Protein 5LPC (pdb70)

Secondary structure (DSSP, 8-state):
---HHHHHHHHHHHHHHHHHHS--------SHHHHSEEEETTEEEE--TTB--BTBPBPTTT-SBS-HHHHHHHHHHHHS--HHHHHHS--SSBPPPSSTTS----BS-SS-S--TTT--SHHHHHHTTTS-PEE-PPTTTTSTT---SSSS-TTSS--PPPP-TTSHHHHHHHHHHHHHHHTTT--GGGSS-GGGS-----SS----S--HHHHHHHHHH--BTTB-TTT--GGGS-HHHHHS------TTTTT---STTSSSS-SS-GGGT---PPSSS-SS-GGG-EE--TTS-EE-EEE-BPTT--B--SHHHHHHHHTTEE-TT---BPPPPTTSSTTTTTEEE--SHHHHHHHHHH--TTHHHHHHHHHHHHHTPPBPTTS---HHHHHHHHHHHHHHHHHHHHIIIIIII-BPPHHHHHHHHHHHHTT-SSTTTTGGGHHHHHHHHHTTHHHHHHHHHHHHTTSTTTTTSGGGSS---PPPBSSSS-S-SS-SSS-HHHHHHHHHHHHHHHHBTTT-EE---EETTEEEEEEEPGGGSSEEEEEESS-EEHHHHHHHHHHHHHHHHHHHTS--HHHHHHHHHHHHHHHHHHHHHHGGGSSS----EEE-TTS-EEE-

Radius of gyration: 24.67 Å; Cα contacts (8 Å, |Δi|>4): 1329; chains: 1; bounding box: 72×62×67 Å

Nearest PDB structures (foldseek):
  5lpc-assembly1_A  TM=1.002E+00  e=0.000E+00  Acaryochloris marina
  8q21-assembly1_A  TM=9.981E-01  e=6.180E-104  Acaryochloris marina
  8q20-assembly1_A  TM=9.985E-01  e=5.830E-104  Acaryochloris marina
  7qvw-assembly1_AAA  TM=8.906E-01  e=2.064E-56  Corallina pilulifera
  7qyy-assembly1_AAA-3  TM=8.905E-01  e=6.513E-56  Corallina pilulifera

Sequence (624 aa):
MNTRRQQAQNIRNNAAELAANRPHPQHINNKEEYEYRRPKKDGNEPSHIANFTKGLPHDEHTGLLLNSADYDQFVLGIQSGDTTDFARTPLGPAELPKVHGCLSKQKIDCDDDHRSGFWKSQIAQGAAGGDGAKLRAWESAGAGLVFDLEGPDAQAVTMPPAPRLESPELTSEIAEVYSQALLRDIHFSQLRDPGLGDQVNACDSCPTQLSIYEAIDILNTVQIEGQNWFSANCCDLTDDEQARQRPLVTRQNIFRGIAPGDDVGPYLSQFLLIGNNALGGGVFGQEAGHIGYGAIRIDQRVRKATPCKDFMTNFETWLDVQNGADLRGLETYVDADPGKCREFPAYRVITTPRDLATYVHYDALYEAYLNACLILLGMGAPFDPGIPFGGPQILTLVCEAATRGLKAVRFQKFNVHRRLRPEALGGLVDRYKHGKGAGDELKPVAALVEALENVGLLSKVVAHNQLQNQNLDRSGDPSSAGDNYFLPMAFPEGSPMHPSYGAGHATVAGACVTMLKAFFDHGWQLNLGMANGKYISYEPNQDGSSLQQVLLDCPLTVEGELNKIAANISIGRDWAGVHYFTDYIESLRLGEKIAIGILEEQKLTYGENFTMTVPLYDGGSIQI

Solvent-accessible surface area: 24119 Å² total; per-residue (Å²): 231,65,70,200,164,78,75,48,105,74,52,169,82,78,18,62,110,51,20,67,111,49,126,106,53,145,69,97,52,26,154,10,16,112,68,19,87,18,55,81,182,128,40,84,23,25,1,5,11,4,5,3,11,3,0,0,0,7,36,30,155,34,1,10,12,25,13,8,18,0,0,68,23,0,12,111,6,3,84,49,64,64,107,95,54,31,71,136,2,0,19,0,1,6,106,103,26,223,94,120,49,66,32,0,79,111,67,51,7,117,140,44,97,124,34,36,70,53,3,93,0,74,28,0,60,43,24,40,81,45,58,0,0,116,47,19,70,21,88,47,17,40,24,2,68,73,156,44,164,29,7,13,49,5,66,12,8,26,3,28,38,5,8,56,2,98,16,35,5,2,0,0,3,0,0,7,1,0,0,2,2,10,5,1,28,29,1,2,0,26,0,1,62,70,72,48,28,132,42,40,113,16,57,57,106,41,92,95,39,4,40,6,142,65,0,25,97,9,2,30,86,2,87,16,180,65,48,10,8,10,67,10,84,70,107,96,12,82,123,68,47,75,57,7,46,17,87,89,12,62,30,37,32,1,3,7,2,57,7,49,21,0,75,74,5,0,4,1,0,0,2,1,1,0,0,7,92,15,140,68,72,62,129,50,15,30,81,21,4,23,0,32,98,59,89,124,141,34,70,12,33,19,77,9,13,39,34,33,43,0,8,3,0,0,18,15,6,9,0,1,0,3,2,0,0,35,2,142,54,60,20,60,55,35,119,47,58,134,75,122,110,65,105,27,27,5,89,7,4,2,0,2,0,10,0,0,1,11,28,1,35,129,20,55,74,67,58,1,1,31,10,0,0,15,0,0,51,51,40,56,8,53,45,10,112,39,13,81,129,55,12,102,65,0,51,77,2,0,34,43,0,0,61,47,0,45,45,0,0,18,19,0,0,0,13,12,10,10,12,4,4,0,2,15,0,0,0,10,0,1,12,69,74,75,70,90,24,52,77,84,5,8,155,28,0,20,43,0,2,96,8,0,70,126,32,26,0,2,73,43,0,25,31,19,0,103,63,21,5,127,50,152,46,4,59,48,6,105,28,17,103,42,79,5,28,0,3,0,1,10,6,1,9,1,0,34,6,13,0,0,0,0,2,12,37,0,0,3,0,0,0,0,0,0,0,0,0,0,8,0,38,48,42,66,97,2,83,14,30,96,26,146,69,78,65,19,0,17,3,0,26,84,32,0,51,47,25,66,93,4,56,14,107,87,22,6,43,0,39,4,1,0,0,2,0,0,4,3,0,3,4,0,12,4,0,0,0,0,4,0,5,0,0,2,3,10,0,0,30,1,0,10,99,0,0,21,2,0,1,48,9,30,32,61,87,78,97,100,144,27,53,5,36,0,5,42,8,94,62,42,61,62,125,23

InterPro domains:
  IPR016119 Bromoperoxidase/chloroperoxidase C-terminal [G3DSA:1.10.606.10] (1-639)
  IPR036938 Phosphatidic acid phosphatase type 2/haloperoxidase superfamily [SSF48317] (2-638)
  IPR052559 Vanadium-dependent haloperoxidase [PTHR34599] (389-620)
  IPR055161 Vanadium-dependent haloperoxidase NapH1-like, second helical-bundle domain [PF22778] (492-612)

CATH classification: 1.10.606.10

Foldseek 3Di:
DDDPVVLVVVLLVVLVVVLVPPAFDDFDADPLQFPFWADDPPGIGGQRLQFALFFAAADLPLLGRDAVLLVVLCQVCLQDVDVVSNVQRETFHFDDDPDHPDHSNRHVDDPAQADLVRAQFLCQSCPPVNSGFDFDDFPCSPLLVDADSFFHHLRSFYFYYDDFLQDLQVLLQLLLLLVLQLQQQFFQQQLADCVQDDRDGFPDDDPRLDDPVLSLVLSQQQGFPRDHQQPDDDVVDDPSSNLLGHHRDDSQPRLWHQFPQCSPDTLAFLLLQFAAAQPDDGPDHRQQQWHCPDNHTDHSWFFAFPPLAFAPLFSSLLSNLSSRGPSFPVTHTDFADPVDPPSPPRTFHQTGLLRLLRCLVDPDQLNSLLSLLRRCVNLVFAWFPLDPDDSVCLNVLLVVLLSSLQNNLSCVFNPRYRGYWSQSLLVLLQSVVVVRGHDCNSVSNPSSNVSCVVSVSQVSSQVSSLVNCVDPSGVPRPRSVDTGSGRTASGSSGARSIGAAADSNLLSLLQNLLSVQQTTVQAAFDQPDADPQFGWDWGADHSRPTIDTGTHRDTRTNNSSSSSNSSSSLSSSSSRRGHTVNNNPRSSVRSNSRNVSSVVSCCSVDPDDTWTWGDDSSGRTDID

Structure (mmCIF, N/CA/C/O backbone):
data_5LPC
#
_entry.id   5LPC
#
_cell.length_a   306.160
_cell.length_b   306.160
_cell.length_c   306.160
_cell.angle_alpha   90.00
_cell.angle_beta   90.00
_cell.angle_gamma   90.00
#
_symmetry.space_group_name_H-M   'F 41 3 2'
#
loop_
_entity.id
_entity.type
_entity.pdbx_description
1 polymer 'Vanadium-dependent bromoperoxidase'
2 non-polymer 'PHOSPHATE ION'
#
loop_
_atom_site.group_PDB
_atom_site.id
_atom_site.type_symbol
_atom_site.label_atom_id
_atom_site.label_alt_id
_atom_site.label_comp_id
_atom_site.label_asym_id
_atom_site.label_entity_id
_atom_site.label_seq_id
_atom_site.pdbx_PDB_ins_code
_atom_site.Cartn_x
_atom_site.Cartn_y
_atom_site.Cartn_z
_atom_site.occupancy
_atom_site.B_iso_or_equiv
_atom_site.auth_seq_id
_atom_site.auth_comp_id
_atom_site.auth_asym_id
_atom_site.auth_atom_id
_atom_site.pdbx_PDB_model_num
ATOM 1 N N . MET A 1 28 ? -18.676 7.666 11.959 1.00 102.91 1 MET A N 1
ATOM 2 C CA . MET A 1 28 ? -17.959 7.702 10.648 1.00 103.62 1 MET A CA 1
ATOM 3 C C . MET A 1 28 ? -17.275 6.363 10.364 1.00 102.46 1 MET A C 1
ATOM 4 O O . MET A 1 28 ? -17.343 5.845 9.247 1.00 100.85 1 MET A O 1
ATOM 9 N N . ASN A 1 29 ? -16.612 5.819 11.383 1.00 101.85 2 ASN A N 1
ATOM 10 C CA . ASN A 1 29 ? -16.007 4.485 11.315 1.00 100.34 2 ASN A CA 1
ATOM 11 C C . ASN A 1 29 ? -16.235 3.711 12.615 1.00 97.25 2 ASN A C 1
ATOM 12 O O . ASN A 1 29 ? -16.484 4.306 13.665 1.00 95.66 2 ASN A O 1
ATOM 17 N N . THR A 1 30 ? -16.154 2.385 12.533 1.00 95.16 3 THR A N 1
ATOM 18 C CA . THR A 1 30 ? -16.481 1.517 13.665 1.00 93.09 3 THR A CA 1
ATOM 19 C C . THR A 1 30 ? -15.518 1.688 14.837 1.00 91.36 3 THR A C 1
ATOM 20 O O . THR A 1 30 ? -14.396 2.172 14.676 1.00 90.44 3 THR A O 1
ATOM 24 N N . ARG A 1 31 ? -15.981 1.281 16.016 1.00 90.07 4 ARG A N 1
ATOM 25 C CA . ARG A 1 31 ? -15.186 1.324 17.243 1.00 88.78 4 ARG A CA 1
ATOM 26 C C . ARG A 1 31 ? -13.889 0.515 17.114 1.00 89.28 4 ARG A C 1
ATOM 27 O O . ARG A 1 31 ? -12.848 0.922 17.629 1.00 88.67 4 ARG A O 1
ATOM 35 N N . ARG A 1 32 ? -13.967 -0.626 16.429 1.00 91.12 5 ARG A N 1
ATOM 36 C CA . ARG A 1 32 ? -12.813 -1.506 16.209 1.00 92.20 5 ARG A CA 1
ATOM 37 C C . ARG A 1 32 ? -11.662 -0.781 15.513 1.00 91.70 5 ARG A C 1
ATOM 38 O O . ARG A 1 32 ? -10.506 -0.898 15.924 1.00 91.26 5 ARG A O 1
ATOM 46 N N . GLN A 1 33 ? -11.991 -0.040 14.457 1.00 92.03 6 GLN A N 1
ATOM 47 C CA . GLN A 1 33 ? -10.991 0.649 13.638 1.00 91.53 6 GLN A CA 1
ATOM 48 C C . GLN A 1 33 ? -10.332 1.801 14.391 1.00 89.11 6 GLN A C 1
ATOM 49 O O . GLN A 1 33 ? -9.113 1.963 14.337 1.00 87.50 6 GLN A O 1
ATOM 55 N N . GLN A 1 34 ? -11.145 2.596 15.085 1.00 87.67 7 GLN A N 1
ATOM 56 C CA . GLN A 1 34 ? -10.649 3.720 15.883 1.00 86.15 7 GLN A CA 1
ATOM 57 C C . GLN A 1 34 ? -9.655 3.236 16.936 1.00 84.50 7 GLN A C 1
ATOM 58 O O . GLN A 1 34 ? -8.545 3.755 17.033 1.00 84.51 7 GLN A O 1
ATOM 64 N N . ALA A 1 35 ? -10.061 2.231 17.710 1.00 82.95 8 ALA A N 1
ATOM 65 C CA . ALA A 1 35 ? -9.211 1.648 18.751 1.00 80.93 8 ALA A CA 1
ATOM 66 C C . ALA A 1 35 ? -7.865 1.182 18.196 1.00 79.90 8 ALA A C 1
ATOM 67 O O . ALA A 1 35 ? -6.824 1.416 18.811 1.00 79.48 8 ALA A O 1
ATOM 69 N N . GLN A 1 36 ? -7.892 0.532 17.033 1.00 78.77 9 GLN A N 1
ATOM 70 C CA . GLN A 1 36 ? -6.668 0.077 16.372 1.00 77.73 9 GLN A CA 1
ATOM 71 C C . GLN A 1 36 ? -5.840 1.252 15.841 1.00 78.75 9 GLN A C 1
ATOM 72 O O . GLN A 1 36 ? -4.613 1.244 15.956 1.00 79.18 9 GLN A O 1
ATOM 78 N N . ASN A 1 37 ? -6.508 2.250 15.261 1.00 79.43 10 ASN A N 1
ATOM 79 C CA . ASN A 1 37 ? -5.831 3.452 14.758 1.00 79.21 10 ASN A CA 1
ATOM 80 C C . ASN A 1 37 ? -5.124 4.229 15.864 1.00 78.72 10 ASN A C 1
ATOM 81 O O . ASN A 1 37 ? -3.970 4.624 15.705 1.00 79.39 10 ASN A O 1
ATOM 86 N N . ILE A 1 38 ? -5.819 4.436 16.981 1.00 78.01 11 ILE A N 1
ATOM 87 C CA . ILE A 1 38 ? -5.255 5.165 18.123 1.00 77.53 11 ILE A CA 1
ATOM 88 C C . ILE A 1 38 ? -3.995 4.469 18.638 1.00 77.06 11 ILE A C 1
ATOM 89 O O . ILE A 1 38 ? -3.031 5.128 19.026 1.00 77.00 11 ILE A O 1
ATOM 94 N N . ARG A 1 39 ? -4.009 3.139 18.626 1.00 77.51 12 ARG A N 1
ATOM 95 C CA . ARG A 1 39 ? -2.851 2.346 19.035 1.00 78.03 12 ARG A CA 1
ATOM 96 C C . ARG A 1 39 ? -1.728 2.366 17.993 1.00 78.50 12 ARG A C 1
ATOM 97 O O . ARG A 1 39 ? -0.553 2.256 18.345 1.00 77.40 12 ARG A O 1
ATOM 105 N N . ASN A 1 40 ? -2.091 2.505 16.719 1.00 80.84 13 ASN A N 1
ATOM 106 C CA . ASN A 1 40 ? -1.106 2.689 15.648 1.00 82.33 13 ASN A CA 1
ATOM 107 C C . ASN A 1 40 ? -0.489 4.089 15.658 1.00 82.55 13 ASN A C 1
ATOM 108 O O . ASN A 1 40 ? 0.697 4.251 15.360 1.00 81.95 13 ASN A O 1
ATOM 113 N N . ASN A 1 41 ? -1.297 5.093 16.000 1.00 82.34 14 ASN A N 1
ATOM 114 C CA . ASN A 1 41 ? -0.827 6.481 16.067 1.00 82.40 14 ASN A CA 1
ATOM 115 C C . ASN A 1 41 ? 0.090 6.714 17.265 1.00 82.26 14 ASN A C 1
ATOM 116 O O . ASN A 1 41 ? 1.033 7.500 17.183 1.00 82.80 14 ASN A O 1
ATOM 121 N N . ALA A 1 42 ? -0.197 6.036 18.375 1.00 82.40 15 ALA A N 1
ATOM 122 C CA . ALA A 1 42 ? 0.667 6.075 19.555 1.00 82.44 15 ALA A CA 1
ATOM 123 C C . ALA A 1 42 ? 1.991 5.364 19.282 1.00 83.37 15 ALA A C 1
ATOM 124 O O . ALA A 1 42 ? 3.026 5.734 19.837 1.00 84.14 15 ALA A O 1
ATOM 126 N N . ALA A 1 43 ? 1.949 4.340 18.430 1.00 84.83 16 ALA A N 1
ATOM 127 C CA . ALA A 1 43 ? 3.154 3.629 18.006 1.00 85.74 16 ALA A CA 1
ATOM 128 C C . ALA A 1 43 ? 4.008 4.494 17.079 1.00 85.79 16 ALA A C 1
ATOM 129 O O . ALA A 1 43 ? 5.234 4.508 17.196 1.00 85.51 16 ALA A O 1
ATOM 131 N N . GLU A 1 44 ? 3.353 5.206 16.161 1.00 86.81 17 GLU A N 1
ATOM 132 C CA . GLU A 1 44 ? 4.043 6.123 15.246 1.00 87.93 17 GLU A CA 1
ATOM 133 C C . GLU A 1 44 ? 4.582 7.350 15.984 1.00 86.43 17 GLU A C 1
ATOM 134 O O . GLU A 1 44 ? 5.704 7.786 15.726 1.00 86.21 17 GLU A O 1
ATOM 140 N N . LEU A 1 45 ? 3.776 7.904 16.889 1.00 85.30 18 LEU A N 1
ATOM 141 C CA . LEU A 1 45 ? 4.205 9.017 17.741 1.00 85.05 18 LEU A CA 1
ATOM 142 C C . LEU A 1 45 ? 5.500 8.646 18.458 1.00 84.96 18 LEU A C 1
ATOM 143 O O . LEU A 1 45 ? 6.464 9.412 18.446 1.00 85.11 18 LEU A O 1
ATOM 148 N N . ALA A 1 46 ? 5.510 7.465 19.072 1.00 84.70 19 ALA A N 1
ATOM 149 C CA . ALA A 1 46 ? 6.679 6.958 19.789 1.00 84.23 19 ALA A CA 1
ATOM 150 C C . ALA A 1 46 ? 7.901 6.817 18.880 1.00 84.30 19 ALA A C 1
ATOM 151 O O . ALA A 1 46 ? 9.015 7.165 19.276 1.00 85.40 19 ALA A O 1
ATOM 153 N N . ALA A 1 47 ? 7.685 6.307 17.668 1.00 84.27 20 ALA A N 1
ATOM 154 C CA . ALA A 1 47 ? 8.770 6.092 16.707 1.00 84.90 20 ALA A CA 1
ATOM 155 C C . ALA A 1 47 ? 9.312 7.400 16.120 1.00 86.64 20 ALA A C 1
ATOM 156 O O . ALA A 1 47 ? 10.497 7.489 15.791 1.00 85.85 20 ALA A O 1
ATOM 158 N N . ASN A 1 48 ? 8.446 8.404 15.988 1.00 88.86 21 ASN A N 1
ATOM 159 C CA . ASN A 1 48 ? 8.842 9.705 15.434 1.00 89.70 21 ASN A CA 1
ATOM 160 C C . ASN A 1 48 ? 9.589 10.606 16.417 1.00 88.69 21 ASN A C 1
ATOM 161 O O . ASN A 1 48 ? 10.204 11.589 15.998 1.00 87.77 21 ASN A O 1
ATOM 166 N N . ARG A 1 49 ? 9.537 10.289 17.711 1.00 88.19 22 ARG A N 1
ATOM 167 C CA . ARG A 1 49 ? 10.316 11.035 18.700 1.00 88.09 22 ARG A CA 1
ATOM 168 C C . ARG A 1 49 ? 11.805 10.865 18.394 1.00 87.43 22 ARG A C 1
ATOM 169 O O . ARG A 1 49 ? 12.208 9.822 17.872 1.00 88.77 22 ARG A O 1
ATOM 177 N N . PRO A 1 50 ? 12.628 11.885 18.705 1.00 85.71 23 PRO A N 1
ATOM 178 C CA . PRO A 1 50 ? 14.064 11.767 18.427 1.00 84.48 23 PRO A CA 1
ATOM 179 C C . PRO A 1 50 ? 14.725 10.609 19.182 1.00 82.83 23 PRO A C 1
ATOM 180 O O . PRO A 1 50 ? 14.544 10.475 20.395 1.00 82.03 23 PRO A O 1
ATOM 184 N N . HIS A 1 51 ? 15.474 9.780 18.456 1.00 81.38 24 HIS A N 1
ATOM 185 C CA . HIS A 1 51 ? 16.168 8.631 19.037 1.00 80.99 24 HIS A CA 1
ATOM 186 C C . HIS A 1 51 ? 17.645 8.964 19.234 1.00 79.55 24 HIS A C 1
ATOM 187 O O . HIS A 1 51 ? 18.398 9.015 18.260 1.00 79.73 24 HIS A O 1
ATOM 194 N N . PRO A 1 52 ? 18.069 9.184 20.494 1.00 77.74 25 PRO A N 1
ATOM 195 C CA . PRO A 1 52 ? 19.437 9.632 20.718 1.00 76.38 25 PRO A CA 1
ATOM 196 C C . PRO A 1 52 ? 20.446 8.489 20.657 1.00 75.31 25 PRO A C 1
ATOM 197 O O . PRO A 1 52 ? 20.099 7.334 20.917 1.00 75.36 25 PRO A O 1
ATOM 201 N N . GLN A 1 53 ? 21.686 8.827 20.318 1.00 74.21 26 GLN A N 1
ATOM 202 C CA . GLN A 1 53 ? 22.766 7.844 20.212 1.00 74.15 26 GLN A CA 1
ATOM 203 C C . GLN A 1 53 ? 23.408 7.624 21.585 1.00 73.62 26 GLN A C 1
ATOM 204 O O . GLN A 1 53 ? 23.610 8.575 22.343 1.00 74.77 26 GLN A O 1
ATOM 210 N N . HIS A 1 54 ? 23.720 6.368 21.896 1.00 73.16 27 HIS A N 1
ATOM 211 C CA . HIS A 1 54 ? 24.193 5.986 23.229 1.00 72.34 27 HIS A CA 1
ATOM 212 C C . HIS A 1 54 ? 25.708 6.138 23.327 1.00 71.01 27 HIS A C 1
ATOM 213 O O . HIS A 1 54 ? 26.452 5.438 22.639 1.00 71.52 27 HIS A O 1
ATOM 220 N N . ILE A 1 55 ? 26.155 7.052 24.185 1.00 69.34 28 ILE A N 1
ATOM 221 C CA . ILE A 1 55 ? 27.575 7.359 24.330 1.00 69.20 28 ILE A CA 1
ATOM 222 C C . ILE A 1 55 ? 27.985 7.212 25.791 1.00 69.26 28 ILE A C 1
ATOM 223 O O . ILE A 1 55 ? 27.294 7.712 26.679 1.00 69.72 28 ILE A O 1
ATOM 228 N N . ASN A 1 56 ? 29.104 6.528 26.033 1.00 69.56 29 ASN A N 1
ATOM 229 C CA . ASN A 1 56 ? 29.645 6.360 27.390 1.00 69.83 29 ASN A CA 1
ATOM 230 C C . ASN A 1 56 ? 31.025 7.009 27.531 1.00 69.32 29 ASN A C 1
ATOM 231 O O . ASN A 1 56 ? 31.528 7.613 26.583 1.00 68.96 29 ASN A O 1
ATOM 236 N N . ASN A 1 57 ? 31.628 6.884 28.712 1.00 69.79 30 ASN A N 1
ATOM 237 C CA . ASN A 1 57 ? 32.858 7.618 29.036 1.00 70.67 30 ASN A CA 1
ATOM 238 C C . ASN A 1 57 ? 34.178 6.948 28.619 1.00 72.11 30 ASN A C 1
ATOM 239 O O . ASN A 1 57 ? 35.239 7.331 29.114 1.00 74.27 30 ASN A O 1
ATOM 244 N N . LYS A 1 58 ? 34.115 5.946 27.738 1.00 72.60 31 LYS A N 1
ATOM 245 C CA . LYS A 1 58 ? 35.317 5.358 27.114 1.00 73.47 31 LYS A CA 1
ATOM 246 C C . LYS A 1 58 ? 36.202 4.519 28.056 1.00 74.00 31 LYS A C 1
ATOM 247 O O . LYS A 1 58 ? 37.126 3.846 27.598 1.00 74.77 31 LYS A O 1
ATOM 253 N N . GLU A 1 59 ? 35.909 4.532 29.355 1.00 73.73 32 GLU A N 1
ATOM 254 C CA . GLU A 1 59 ? 36.785 3.910 30.353 1.00 74.00 32 GLU A CA 1
ATOM 255 C C . GLU A 1 59 ? 36.924 2.391 30.228 1.00 73.26 32 GLU A C 1
ATOM 256 O O . GLU A 1 59 ? 37.917 1.827 30.686 1.00 73.43 32 GLU A O 1
ATOM 262 N N . GLU A 1 60 ? 35.935 1.741 29.616 1.00 73.01 33 GLU A N 1
ATOM 263 C CA . GLU A 1 60 ? 35.846 0.277 29.604 1.00 73.22 33 GLU A CA 1
ATOM 264 C C . GLU A 1 60 ? 37.104 -0.417 29.090 1.00 73.22 33 GLU A C 1
ATOM 265 O O . GLU A 1 60 ? 37.659 -1.283 29.768 1.00 72.36 33 GLU A O 1
ATOM 271 N N . TYR A 1 61 ? 37.537 -0.042 27.890 1.00 74.06 34 TYR A N 1
ATOM 272 C CA . TYR A 1 61 ? 38.706 -0.654 27.262 1.00 75.21 34 TYR A CA 1
ATOM 273 C C . TYR A 1 61 ? 39.924 0.268 27.272 1.00 75.70 34 TYR A C 1
ATOM 274 O O . TYR A 1 61 ? 40.945 -0.053 26.668 1.00 76.83 34 TYR A O 1
ATOM 283 N N . GLU A 1 62 ? 39.824 1.400 27.965 1.00 76.04 35 GLU A N 1
ATOM 284 C CA . GLU A 1 62 ? 40.919 2.366 28.011 1.00 77.89 35 GLU A CA 1
ATOM 285 C C . GLU A 1 62 ? 41.989 1.959 29.015 1.00 77.77 35 GLU A C 1
ATOM 286 O O . GLU A 1 62 ? 43.167 1.881 28.668 1.00 77.96 35 GLU A O 1
ATOM 292 N N . TYR A 1 63 ? 41.576 1.726 30.260 1.00 77.12 36 TYR A N 1
ATOM 293 C CA . TYR A 1 63 ? 42.514 1.415 31.340 1.00 76.55 36 TYR A CA 1
ATOM 294 C C . TYR A 1 63 ? 43.072 0.006 31.175 1.00 77.69 36 TYR A C 1
ATOM 295 O O . TYR A 1 63 ? 42.316 -0.969 31.172 1.00 79.24 36 TYR A O 1
ATOM 304 N N . ARG A 1 64 ? 44.396 -0.088 31.051 1.00 77.85 37 ARG A N 1
ATOM 305 C CA . ARG A 1 64 ? 45.071 -1.346 30.729 1.00 78.13 37 ARG A CA 1
ATOM 306 C C . ARG A 1 64 ? 45.789 -1.942 31.932 1.00 77.33 37 ARG A C 1
ATOM 307 O O . ARG A 1 64 ? 46.019 -1.263 32.935 1.00 77.96 37 ARG A O 1
ATOM 315 N N . ARG A 1 65 ? 46.133 -3.221 31.821 1.00 76.60 38 ARG A N 1
ATOM 316 C CA . ARG A 1 65 ? 47.026 -3.872 32.774 1.00 77.02 38 ARG A CA 1
ATOM 317 C C . ARG A 1 65 ? 47.933 -4.849 32.025 1.00 77.15 38 ARG A C 1
ATOM 318 O O . ARG A 1 65 ? 47.529 -5.415 31.010 1.00 75.50 38 ARG A O 1
ATOM 326 N N . PRO A 1 66 ? 49.164 -5.044 32.522 1.00 78.95 39 PRO A N 1
ATOM 327 C CA . PRO A 1 66 ? 50.123 -5.896 31.830 1.00 80.44 39 PRO A CA 1
ATOM 328 C C . PRO A 1 66 ? 49.791 -7.382 31.926 1.00 81.81 39 PRO A C 1
ATOM 329 O O . PRO A 1 66 ? 49.542 -7.892 33.017 1.00 81.98 39 PRO A O 1
ATOM 333 N N . LYS A 1 67 ? 49.765 -8.051 30.778 1.00 84.94 40 LYS A N 1
ATOM 334 C CA . LYS A 1 67 ? 49.784 -9.508 30.721 1.00 88.35 40 LYS A CA 1
ATOM 335 C C . LYS A 1 67 ? 51.113 -9.909 30.089 1.00 91.75 40 LYS A C 1
ATOM 336 O O . LYS A 1 67 ? 51.909 -9.044 29.716 1.00 93.09 40 LYS A O 1
ATOM 342 N N . LYS A 1 68 ? 51.356 -11.210 29.969 1.00 94.61 41 LYS A N 1
ATOM 343 C CA . LYS A 1 68 ? 52.610 -11.691 29.396 1.00 96.89 41 LYS A CA 1
ATOM 344 C C . LYS A 1 68 ? 52.661 -11.365 27.901 1.00 97.68 41 LYS A C 1
ATOM 345 O O . LYS A 1 68 ? 51.756 -11.736 27.152 1.00 97.93 41 LYS A O 1
ATOM 351 N N . ASP A 1 69 ? 53.714 -10.658 27.489 1.00 98.86 42 ASP A N 1
ATOM 352 C CA . ASP A 1 69 ? 53.920 -10.240 26.092 1.00 100.12 42 ASP A CA 1
ATOM 353 C C . ASP A 1 69 ? 52.815 -9.311 25.568 1.00 96.57 42 ASP A C 1
ATOM 354 O O . ASP A 1 69 ? 52.322 -9.493 24.451 1.00 96.09 42 ASP A O 1
ATOM 359 N N . GLY A 1 70 ? 52.435 -8.317 26.369 1.00 92.40 43 GLY A N 1
ATOM 360 C CA . GLY A 1 70 ? 51.448 -7.327 25.937 1.00 90.35 43 GLY A CA 1
ATOM 361 C C . GLY A 1 70 ? 50.661 -6.688 27.065 1.00 88.04 43 GLY A C 1
ATOM 362 O O . GLY A 1 70 ? 51.121 -6.640 28.207 1.00 88.30 43 GLY A O 1
ATOM 363 N N . ASN A 1 71 ? 49.471 -6.192 26.730 1.00 85.15 44 ASN A N 1
ATOM 364 C CA . ASN A 1 71 ? 48.578 -5.551 27.695 1.00 82.73 44 ASN A CA 1
ATOM 365 C C . ASN A 1 71 ? 47.107 -5.823 27.378 1.00 81.53 44 ASN A C 1
ATOM 366 O O . ASN A 1 71 ? 46.724 -5.949 26.213 1.00 81.15 44 ASN A O 1
ATOM 371 N N . GLU A 1 72 ? 46.293 -5.904 28.428 1.00 80.56 45 GLU A N 1
ATOM 372 C CA . GLU A 1 72 ? 44.860 -6.171 28.303 1.00 80.11 45 GLU A CA 1
ATOM 373 C C . GLU A 1 72 ? 44.075 -5.117 29.078 1.00 79.68 45 GLU A C 1
ATOM 374 O O . GLU A 1 72 ? 44.656 -4.389 29.881 1.00 81.80 45 GLU A O 1
ATOM 380 N N . PRO A 1 73 ? 42.754 -5.023 28.839 1.00 78.27 46 PRO A N 1
ATOM 381 C CA . PRO A 1 73 ? 41.934 -4.126 29.658 1.00 77.24 46 PRO A CA 1
ATOM 382 C C . PRO A 1 73 ? 41.856 -4.570 31.123 1.00 76.20 46 PRO A C 1
ATOM 383 O O . PRO A 1 73 ? 41.692 -5.761 31.398 1.00 75.04 46 PRO A O 1
ATOM 387 N N . SER A 1 74 ? 41.979 -3.614 32.043 1.00 75.47 47 SER A N 1
ATOM 388 C CA . SER A 1 74 ? 41.871 -3.891 33.477 1.00 75.20 47 SER A CA 1
ATOM 389 C C . SER A 1 74 ? 40.422 -4.153 33.852 1.00 74.01 47 SER A C 1
ATOM 390 O O . SER A 1 74 ? 40.127 -5.072 34.615 1.00 73.54 47 SER A O 1
ATOM 393 N N . HIS A 1 75 ? 39.532 -3.327 33.302 1.00 73.82 48 HIS A N 1
ATOM 394 C CA . HIS A 1 75 ? 38.120 -3.286 33.688 1.00 73.96 48 HIS A CA 1
ATOM 395 C C . HIS A 1 75 ? 37.956 -2.924 35.165 1.00 73.25 48 HIS A C 1
ATOM 396 O O . HIS A 1 75 ? 37.082 -3.450 35.855 1.00 73.60 48 HIS A O 1
ATOM 403 N N . ILE A 1 76 ? 38.807 -2.014 35.636 1.00 73.52 49 ILE A N 1
ATOM 404 C CA . ILE A 1 76 ? 38.732 -1.514 37.010 1.00 73.67 49 ILE A CA 1
ATOM 405 C C . ILE A 1 76 ? 37.541 -0.578 37.196 1.00 74.19 49 ILE A C 1
ATOM 406 O O . ILE A 1 76 ? 36.926 -0.557 38.261 1.00 74.02 49 ILE A O 1
ATOM 411 N N . ALA A 1 77 ? 37.211 0.177 36.150 1.00 74.63 50 ALA A N 1
ATOM 412 C CA . ALA A 1 77 ? 36.106 1.132 36.196 1.00 73.51 50 ALA A CA 1
ATOM 413 C C . ALA A 1 77 ? 34.769 0.498 35.817 1.00 72.70 50 ALA A C 1
ATOM 414 O O . ALA A 1 77 ? 33.762 1.199 35.722 1.00 72.91 50 ALA A O 1
ATOM 416 N N . ASN A 1 78 ? 34.756 -0.818 35.604 1.00 72.86 51 ASN A N 1
ATOM 417 C CA . ASN A 1 78 ? 33.543 -1.530 35.198 1.00 72.44 51 ASN A CA 1
ATOM 418 C C . ASN A 1 78 ? 32.897 -2.324 36.329 1.00 71.25 51 ASN A C 1
ATOM 419 O O . ASN A 1 78 ? 33.526 -2.613 37.348 1.00 70.91 51 ASN A O 1
ATOM 424 N N . PHE A 1 79 ? 31.627 -2.665 36.129 1.00 70.82 52 PHE A N 1
ATOM 425 C CA . PHE A 1 79 ? 30.909 -3.571 37.018 1.00 70.23 52 PHE A CA 1
ATOM 426 C C . PHE A 1 79 ? 31.404 -4.992 36.767 1.00 70.75 52 PHE A C 1
ATOM 427 O O . PHE A 1 79 ? 31.195 -5.542 35.684 1.00 70.60 52 PHE A O 1
ATOM 435 N N . THR A 1 80 ? 32.074 -5.566 37.763 1.00 71.40 53 THR A N 1
ATOM 436 C CA . THR A 1 80 ? 32.598 -6.930 37.677 1.00 71.92 53 THR A CA 1
ATOM 437 C C . THR A 1 80 ? 32.082 -7.805 38.821 1.00 71.57 53 THR A C 1
ATOM 438 O O . THR A 1 80 ? 32.626 -8.880 39.081 1.00 72.26 53 THR A O 1
ATOM 442 N N . LYS A 1 81 ? 31.018 -7.357 39.486 1.00 71.56 54 LYS A N 1
ATOM 443 C CA . LYS A 1 81 ? 30.485 -8.059 40.652 1.00 71.66 54 LYS A CA 1
ATOM 444 C C . LYS A 1 81 ? 29.820 -9.363 40.218 1.00 72.05 54 LYS A C 1
ATOM 445 O O . LYS A 1 81 ? 28.889 -9.352 39.411 1.00 73.15 54 LYS A O 1
ATOM 451 N N . GLY A 1 82 ? 30.307 -10.479 40.752 1.00 72.22 55 GLY A N 1
ATOM 452 C CA . GLY A 1 82 ? 29.845 -11.801 40.341 1.00 73.30 55 GLY A CA 1
ATOM 453 C C . GLY A 1 82 ? 30.905 -12.541 39.548 1.00 73.57 55 GLY A C 1
ATOM 454 O O . GLY A 1 82 ? 31.096 -13.743 39.735 1.00 72.27 55 GLY A O 1
ATOM 455 N N . LEU A 1 83 ? 31.599 -11.826 38.661 1.00 74.26 56 LEU A N 1
ATOM 456 C CA . LEU A 1 83 ? 32.710 -12.410 37.909 1.00 75.14 56 LEU A CA 1
ATOM 457 C C . LEU A 1 83 ? 33.818 -12.803 38.878 1.00 76.48 56 LEU A C 1
ATOM 458 O O . LEU A 1 83 ? 33.905 -12.236 39.962 1.00 77.76 56 LEU A O 1
ATOM 463 N N . PRO A 1 84 ? 34.662 -13.779 38.503 1.00 77.19 57 PRO A N 1
ATOM 464 C CA . PRO A 1 84 ? 35.727 -14.194 39.420 1.00 77.12 57 PRO A CA 1
ATOM 465 C C . PRO A 1 84 ? 36.760 -13.104 39.713 1.00 77.53 57 PRO A C 1
ATOM 466 O O . PRO A 1 84 ? 37.390 -12.582 38.790 1.00 77.91 57 PRO A O 1
ATOM 470 N N . HIS A 1 85 ? 36.907 -12.762 40.993 1.00 78.27 58 HIS A N 1
ATOM 471 C CA . HIS A 1 85 ? 37.987 -11.895 41.459 1.00 78.70 58 HIS A CA 1
ATOM 472 C C . HIS A 1 85 ? 39.057 -12.756 42.119 1.00 80.36 58 HIS A C 1
ATOM 473 O O . HIS A 1 85 ? 38.752 -13.782 42.731 1.00 78.92 58 HIS A O 1
ATOM 480 N N . ASP A 1 86 ? 40.310 -12.330 41.995 1.00 83.31 59 ASP A N 1
ATOM 481 C CA . ASP A 1 86 ? 41.439 -13.050 42.580 1.00 86.17 59 ASP A CA 1
ATOM 482 C C . ASP A 1 86 ? 41.368 -12.962 44.104 1.00 87.97 59 ASP A C 1
ATOM 483 O O . ASP A 1 86 ? 41.143 -11.884 44.655 1.00 87.84 59 ASP A O 1
ATOM 488 N N . GLU A 1 87 ? 41.559 -14.097 44.776 1.00 90.52 60 GLU A N 1
ATOM 489 C CA . GLU A 1 87 ? 41.448 -14.162 46.240 1.00 92.05 60 GLU A CA 1
ATOM 490 C C . GLU A 1 87 ? 42.527 -13.366 46.978 1.00 93.00 60 GLU A C 1
ATOM 491 O O . GLU A 1 87 ? 42.285 -12.879 48.080 1.00 92.69 60 GLU A O 1
ATOM 497 N N . HIS A 1 88 ? 43.710 -13.242 46.381 1.00 94.19 61 HIS A N 1
ATOM 498 C CA . HIS A 1 88 ? 44.830 -12.565 47.036 1.00 95.00 61 HIS A CA 1
ATOM 499 C C . HIS A 1 88 ? 44.843 -11.071 46.722 1.00 93.62 61 HIS A C 1
ATOM 500 O O . HIS A 1 88 ? 44.879 -10.244 47.635 1.00 94.52 61 HIS A O 1
ATOM 507 N N . THR A 1 89 ? 44.801 -10.730 45.434 1.00 92.04 62 THR A N 1
ATOM 508 C CA . THR A 1 89 ? 44.916 -9.331 45.000 1.00 89.82 62 THR A CA 1
ATOM 509 C C . THR A 1 89 ? 43.573 -8.584 44.949 1.00 87.49 62 THR A C 1
ATOM 510 O O . THR A 1 89 ? 43.555 -7.356 44.967 1.00 87.42 62 THR A O 1
ATOM 514 N N . GLY A 1 90 ? 42.462 -9.316 44.879 1.00 85.57 63 GLY A N 1
ATOM 515 C CA . GLY A 1 90 ? 41.124 -8.708 44.932 1.00 83.85 63 GLY A CA 1
ATOM 516 C C . GLY A 1 90 ? 40.674 -7.983 43.673 1.00 81.74 63 GLY A C 1
ATOM 517 O O . GLY A 1 90 ? 39.729 -7.191 43.714 1.00 80.78 63 GLY A O 1
ATOM 518 N N . LEU A 1 91 ? 41.344 -8.260 42.556 1.00 79.79 64 LEU A N 1
ATOM 519 C CA . LEU A 1 91 ? 41.042 -7.642 41.265 1.00 77.82 64 LEU A CA 1
ATOM 520 C C . LEU A 1 91 ? 40.429 -8.680 40.333 1.00 76.37 64 LEU A C 1
ATOM 521 O O . LEU A 1 91 ? 40.389 -9.867 40.659 1.00 76.44 64 LEU A O 1
ATOM 526 N N . LEU A 1 92 ? 39.953 -8.225 39.176 1.00 75.06 65 LEU A N 1
ATOM 527 C CA . LEU A 1 92 ? 39.380 -9.118 38.168 1.00 74.00 65 LEU A CA 1
ATOM 528 C C . LEU A 1 92 ? 40.394 -10.201 37.812 1.00 74.40 65 LEU A C 1
ATOM 529 O O . LEU A 1 92 ? 41.519 -9.899 37.414 1.00 73.98 65 LEU A O 1
ATOM 534 N N . LEU A 1 93 ? 39.990 -11.460 37.967 1.00 74.48 66 LEU A N 1
ATOM 535 C CA . LEU A 1 93 ? 40.900 -12.591 37.804 1.00 74.67 66 LEU A CA 1
ATOM 536 C C . LEU A 1 93 ? 41.297 -12.793 36.347 1.00 75.17 66 LEU A C 1
ATOM 537 O O . LEU A 1 93 ? 42.483 -12.870 36.027 1.00 76.01 66 LEU A O 1
ATOM 542 N N . ASN A 1 94 ? 40.298 -12.887 35.474 1.00 75.75 67 ASN A N 1
ATOM 543 C CA . ASN A 1 94 ? 40.524 -13.135 34.054 1.00 76.06 67 ASN A CA 1
ATOM 544 C C . ASN A 1 94 ? 39.660 -12.208 33.205 1.00 76.38 67 ASN A C 1
ATOM 545 O O . ASN A 1 94 ? 38.434 -12.198 33.337 1.00 75.45 67 ASN A O 1
ATOM 550 N N . SER A 1 95 ? 40.307 -11.434 32.335 1.00 77.41 68 SER A N 1
ATOM 551 C CA . SER A 1 95 ? 39.610 -10.495 31.451 1.00 78.08 68 SER A CA 1
ATOM 552 C C . SER A 1 95 ? 38.694 -11.191 30.439 1.00 77.74 68 SER A C 1
ATOM 553 O O . SER A 1 95 ? 37.753 -10.579 29.932 1.00 78.27 68 SER A O 1
ATOM 556 N N . ALA A 1 96 ? 38.975 -12.459 30.143 1.00 77.65 69 ALA A N 1
ATOM 557 C CA . ALA A 1 96 ? 38.131 -13.259 29.253 1.00 76.96 69 ALA A CA 1
ATOM 558 C C . ALA A 1 96 ? 36.725 -13.452 29.822 1.00 76.43 69 ALA A C 1
ATOM 559 O O . ALA A 1 96 ? 35.754 -13.526 29.069 1.00 77.48 69 ALA A O 1
ATOM 561 N N . ASP A 1 97 ? 36.625 -13.533 31.149 1.00 75.53 70 ASP A N 1
ATOM 562 C CA . ASP A 1 97 ? 35.332 -13.657 31.827 1.00 75.11 70 ASP A CA 1
ATOM 563 C C . ASP A 1 97 ? 34.454 -12.446 31.531 1.00 74.44 70 ASP A C 1
ATOM 564 O O . ASP A 1 97 ? 33.259 -12.584 31.267 1.00 75.08 70 ASP A O 1
ATOM 569 N N . TYR A 1 98 ? 35.059 -11.262 31.586 1.00 73.33 71 TYR A N 1
ATOM 570 C CA . TYR A 1 98 ? 34.360 -10.018 31.283 1.00 72.27 71 TYR A CA 1
ATOM 571 C C . TYR A 1 98 ? 33.917 -9.964 29.822 1.00 71.91 71 TYR A C 1
ATOM 572 O O . TYR A 1 98 ? 32.844 -9.448 29.517 1.00 71.36 71 TYR A O 1
ATOM 581 N N . ASP A 1 99 ? 34.745 -10.493 28.925 1.00 72.79 72 ASP A N 1
ATOM 582 C CA . ASP A 1 99 ? 34.419 -10.531 27.498 1.00 73.50 72 ASP A CA 1
ATOM 583 C C . ASP A 1 99 ? 33.217 -11.434 27.233 1.00 72.94 72 ASP A C 1
ATOM 584 O O . ASP A 1 99 ? 32.343 -11.095 26.435 1.00 72.42 72 ASP A O 1
ATOM 589 N N . GLN A 1 100 ? 33.179 -12.579 27.909 1.00 73.05 73 GLN A N 1
ATOM 590 C CA . GLN A 1 100 ? 32.044 -13.495 27.814 1.00 73.37 73 GLN A CA 1
ATOM 591 C C . GLN A 1 100 ? 30.798 -12.882 28.447 1.00 73.07 73 GLN A C 1
ATOM 592 O O . GLN A 1 100 ? 29.685 -13.065 27.950 1.00 74.23 73 GLN A O 1
ATOM 598 N N . PHE A 1 101 ? 31.002 -12.164 29.549 1.00 72.75 74 PHE A N 1
ATOM 599 C CA . PHE A 1 101 ? 29.936 -11.435 30.236 1.00 72.06 74 PHE A CA 1
ATOM 600 C C . PHE A 1 101 ? 29.307 -10.398 29.307 1.00 72.19 74 PHE A C 1
ATOM 601 O O . PHE A 1 101 ? 28.085 -10.356 29.150 1.00 70.28 74 PHE A O 1
ATOM 609 N N . VAL A 1 102 ? 30.152 -9.579 28.683 1.00 72.81 75 VAL A N 1
ATOM 610 C CA . VAL A 1 102 ? 29.693 -8.541 27.758 1.00 72.71 75 VAL A CA 1
ATOM 611 C C . VAL A 1 102 ? 29.014 -9.159 26.535 1.00 73.50 75 VAL A C 1
ATOM 612 O O . VAL A 1 102 ? 27.883 -8.801 26.215 1.00 74.58 75 VAL A O 1
ATOM 616 N N . LEU A 1 103 ? 29.691 -10.093 25.868 1.00 74.20 76 LEU A N 1
ATOM 617 C CA . LEU A 1 103 ? 29.128 -10.766 24.687 1.00 74.60 76 LEU A CA 1
ATOM 618 C C . LEU A 1 103 ? 27.740 -11.359 24.952 1.00 74.15 76 LEU A C 1
ATOM 619 O O . LEU A 1 103 ? 26.858 -11.292 24.094 1.00 73.82 76 LEU A O 1
ATOM 624 N N . GLY A 1 104 ? 27.553 -11.935 26.137 1.00 73.82 77 GLY A N 1
ATOM 625 C CA . GLY A 1 104 ? 26.251 -12.455 26.546 1.00 74.23 77 GLY A CA 1
ATOM 626 C C . GLY A 1 104 ? 25.189 -11.376 26.694 1.00 73.87 77 GLY A C 1
ATOM 627 O O . GLY A 1 104 ? 24.026 -11.599 26.362 1.00 73.08 77 GLY A O 1
ATOM 628 N N . ILE A 1 105 ? 25.589 -10.210 27.198 1.00 73.91 78 ILE A N 1
ATOM 629 C CA . ILE A 1 105 ? 24.684 -9.066 27.352 1.00 74.48 78 ILE A CA 1
ATOM 630 C C . ILE A 1 105 ? 24.351 -8.423 26.006 1.00 75.58 78 ILE A C 1
ATOM 631 O O . ILE A 1 105 ? 23.187 -8.127 25.724 1.00 74.90 78 ILE A O 1
ATOM 636 N N . GLN A 1 106 ? 25.378 -8.205 25.186 1.00 77.47 79 GLN A N 1
ATOM 637 C CA . GLN A 1 106 ? 25.239 -7.443 23.942 1.00 78.94 79 GLN A CA 1
ATOM 638 C C . GLN A 1 106 ? 24.419 -8.207 22.904 1.00 79.92 79 GLN A C 1
ATOM 639 O O . GLN A 1 106 ? 23.648 -7.605 22.158 1.00 81.12 79 GLN A O 1
ATOM 645 N N . SER A 1 107 ? 24.602 -9.525 22.849 1.00 80.82 80 SER A N 1
ATOM 646 C CA . SER A 1 107 ? 23.676 -10.402 22.133 1.00 81.33 80 SER A CA 1
ATOM 647 C C . SER A 1 107 ? 22.541 -10.762 23.086 1.00 83.46 80 SER A C 1
ATOM 648 O O . SER A 1 107 ? 22.619 -10.481 24.281 1.00 85.37 80 SER A O 1
ATOM 651 N N . GLY A 1 108 ? 21.486 -11.377 22.564 1.00 84.56 81 GLY A N 1
ATOM 652 C CA . GLY A 1 108 ? 20.374 -11.830 23.400 1.00 85.50 81 GLY A CA 1
ATOM 653 C C . GLY A 1 108 ? 20.539 -13.257 23.898 1.00 87.52 81 GLY A C 1
ATOM 654 O O . GLY A 1 108 ? 19.670 -13.775 24.602 1.00 87.95 81 GLY A O 1
ATOM 655 N N . ASP A 1 109 ? 21.661 -13.888 23.550 1.00 89.53 82 ASP A N 1
ATOM 656 C CA . ASP A 1 109 ? 21.845 -15.324 23.760 1.00 91.26 82 ASP A CA 1
ATOM 657 C C . ASP A 1 109 ? 22.153 -15.653 25.221 1.00 92.09 82 ASP A C 1
ATOM 658 O O . ASP A 1 109 ? 23.202 -15.271 25.745 1.00 92.97 82 ASP A O 1
ATOM 663 N N . THR A 1 110 ? 21.231 -16.366 25.869 1.00 92.23 83 THR A N 1
ATOM 664 C CA . THR A 1 110 ? 21.392 -16.764 27.269 1.00 91.98 83 THR A CA 1
ATOM 665 C C . THR A 1 110 ? 22.379 -17.923 27.428 1.00 92.71 83 THR A C 1
ATOM 666 O O . THR A 1 110 ? 22.971 -18.091 28.495 1.00 92.75 83 THR A O 1
ATOM 670 N N . THR A 1 111 ? 22.549 -18.720 26.372 1.00 93.75 84 THR A N 1
ATOM 671 C CA . THR A 1 111 ? 23.504 -19.831 26.384 1.00 94.89 84 THR A CA 1
ATOM 672 C C . THR A 1 111 ? 24.936 -19.317 26.517 1.00 94.78 84 THR A C 1
ATOM 673 O O . THR A 1 111 ? 25.717 -19.847 27.308 1.00 94.79 84 THR A O 1
ATOM 677 N N . ASP A 1 112 ? 25.273 -18.289 25.740 1.00 95.14 85 ASP A N 1
ATOM 678 C CA . ASP A 1 112 ? 26.584 -17.642 25.836 1.00 95.80 85 ASP A CA 1
ATOM 679 C C . ASP A 1 112 ? 26.767 -16.942 27.179 1.00 93.83 85 ASP A C 1
ATOM 680 O O . ASP A 1 112 ? 27.858 -16.959 27.747 1.00 94.94 85 ASP A O 1
ATOM 685 N N . PHE A 1 113 ? 25.701 -16.325 27.681 1.00 91.11 86 PHE A N 1
ATOM 686 C CA . PHE A 1 113 ? 25.746 -15.644 28.974 1.00 89.28 86 PHE A CA 1
ATOM 687 C C . PHE A 1 113 ? 25.953 -16.632 30.128 1.00 89.02 86 PHE A C 1
ATOM 688 O O . PHE A 1 113 ? 26.599 -16.301 31.125 1.00 89.45 86 PHE A O 1
ATOM 696 N N . ALA A 1 114 ? 25.409 -17.840 29.985 1.00 88.12 87 ALA A N 1
ATOM 697 C CA . ALA A 1 114 ? 25.557 -18.889 30.999 1.00 86.88 87 ALA A CA 1
ATOM 698 C C . ALA A 1 114 ? 26.971 -19.477 31.036 1.00 86.81 87 ALA A C 1
ATOM 699 O O . ALA A 1 114 ? 27.388 -20.014 32.062 1.00 86.51 87 ALA A O 1
ATOM 701 N N . ARG A 1 115 ? 27.700 -19.381 29.923 1.00 87.10 88 ARG A N 1
ATOM 702 C CA . ARG A 1 115 ? 29.097 -19.825 29.876 1.00 87.45 88 ARG A CA 1
ATOM 703 C C . ARG A 1 115 ? 29.999 -19.000 30.798 1.00 86.59 88 ARG A C 1
ATOM 704 O O . ARG A 1 115 ? 31.042 -19.485 31.239 1.00 88.82 88 ARG A O 1
ATOM 712 N N . THR A 1 116 ? 29.604 -17.754 31.066 1.00 83.43 89 THR A N 1
ATOM 713 C CA . THR A 1 116 ? 30.363 -16.863 31.942 1.00 79.83 89 THR A CA 1
ATOM 714 C C . THR A 1 116 ? 30.534 -17.493 33.325 1.00 78.46 89 THR A C 1
ATOM 715 O O . THR A 1 116 ? 29.554 -17.943 33.921 1.00 76.72 89 THR A O 1
ATOM 719 N N . PRO A 1 117 ? 31.777 -17.533 33.839 1.00 77.99 90 PRO A N 1
ATOM 720 C CA . PRO A 1 117 ? 31.965 -18.016 35.207 1.00 78.15 90 PRO A CA 1
ATOM 721 C C . PRO A 1 117 ? 31.396 -17.042 36.233 1.00 78.20 90 PRO A C 1
ATOM 722 O O . PRO A 1 117 ? 31.224 -15.858 35.939 1.00 77.92 90 PRO A O 1
ATOM 726 N N . LEU A 1 118 ? 31.125 -17.547 37.431 1.00 78.36 91 LEU A N 1
ATOM 727 C CA . LEU A 1 118 ? 30.427 -16.790 38.461 1.00 78.07 91 LEU A CA 1
ATOM 728 C C . LEU A 1 118 ? 30.937 -17.240 39.822 1.00 77.95 91 LEU A C 1
ATOM 729 O O . LEU A 1 118 ? 31.011 -18.438 40.099 1.00 76.94 91 LEU A O 1
ATOM 734 N N . GLY A 1 119 ? 31.294 -16.270 40.659 1.00 78.96 92 GLY A N 1
ATOM 735 C CA . GLY A 1 119 ? 31.855 -16.548 41.975 1.00 79.26 92 GLY A CA 1
ATOM 736 C C . GLY A 1 119 ? 33.332 -16.886 41.904 1.00 79.30 92 GLY A C 1
ATOM 737 O O . GLY A 1 119 ? 33.975 -16.634 40.884 1.00 78.13 92 GLY A O 1
ATOM 738 N N . PRO A 1 120 ? 33.884 -17.458 42.990 1.00 80.25 93 PRO A N 1
ATOM 739 C CA . PRO A 1 120 ? 35.296 -17.838 43.014 1.00 81.04 93 PRO A CA 1
ATOM 740 C C . PRO A 1 120 ? 35.633 -18.825 41.901 1.00 82.40 93 PRO A C 1
ATOM 741 O O . PRO A 1 120 ? 34.838 -19.723 41.612 1.00 82.66 93 PRO A O 1
ATOM 745 N N . ALA A 1 121 ? 36.799 -18.651 41.283 1.00 83.81 94 ALA A N 1
ATOM 746 C CA . ALA A 1 121 ? 37.207 -19.493 40.162 1.00 85.26 94 ALA A CA 1
ATOM 747 C C . ALA A 1 121 ? 38.714 -19.733 40.140 1.00 85.77 94 ALA A C 1
ATOM 748 O O . ALA A 1 121 ? 39.484 -18.958 40.706 1.00 84.95 94 ALA A O 1
ATOM 750 N N . GLU A 1 122 ? 39.117 -20.820 39.486 1.00 87.80 95 GLU A N 1
ATOM 751 C CA . GLU A 1 122 ? 40.528 -21.114 39.252 1.00 90.45 95 GLU A CA 1
ATOM 752 C C . GLU A 1 122 ? 40.957 -20.517 37.915 1.00 90.29 95 GLU A C 1
ATOM 753 O O . GLU A 1 122 ? 40.218 -20.581 36.931 1.00 89.37 95 GLU A O 1
ATOM 759 N N . LEU A 1 123 ? 42.152 -19.935 37.888 1.00 91.15 96 LEU A N 1
ATOM 760 C CA . LEU A 1 123 ? 42.713 -19.375 36.663 1.00 92.03 96 LEU A CA 1
ATOM 761 C C . LEU A 1 123 ? 43.161 -20.533 35.764 1.00 94.52 96 LEU A C 1
ATOM 762 O O . LEU A 1 123 ? 43.754 -21.494 36.256 1.00 96.84 96 LEU A O 1
ATOM 767 N N . PRO A 1 124 ? 42.874 -20.457 34.448 1.00 96.40 97 PRO A N 1
ATOM 768 C CA . PRO A 1 124 ? 43.177 -21.591 33.578 1.00 97.84 97 PRO A CA 1
ATOM 769 C C . PRO A 1 124 ? 44.661 -21.668 33.225 1.00 99.74 97 PRO A C 1
ATOM 770 O O . PRO A 1 124 ? 45.380 -20.675 33.358 1.00 100.68 97 PRO A O 1
ATOM 774 N N . LYS A 1 125 ? 45.107 -22.840 32.779 1.00 101.87 98 LYS A N 1
ATOM 775 C CA . LYS A 1 125 ? 46.520 -23.057 32.459 1.00 104.06 98 LYS A CA 1
ATOM 776 C C . LYS A 1 125 ? 46.954 -22.317 31.189 1.00 103.48 98 LYS A C 1
ATOM 777 O O . LYS A 1 125 ? 48.030 -21.716 31.162 1.00 102.98 98 LYS A O 1
ATOM 783 N N . VAL A 1 126 ? 46.123 -22.364 30.147 1.00 102.70 99 VAL A N 1
ATOM 784 C CA . VAL A 1 126 ? 46.385 -21.608 28.915 1.00 102.12 99 VAL A CA 1
ATOM 785 C C . VAL A 1 126 ? 45.658 -20.258 28.941 1.00 100.97 99 VAL A C 1
ATOM 786 O O . VAL A 1 126 ? 44.473 -20.182 29.275 1.00 99.26 99 VAL A O 1
ATOM 790 N N . HIS A 1 127 ? 46.385 -19.196 28.599 1.00 100.48 100 HIS A N 1
ATOM 791 C CA . HIS A 1 127 ? 45.818 -17.851 28.546 1.00 100.31 100 HIS A CA 1
ATOM 792 C C . HIS A 1 127 ? 44.833 -17.754 27.386 1.00 97.60 100 HIS A C 1
ATOM 793 O O . HIS A 1 127 ? 44.969 -18.465 26.389 1.00 97.70 100 HIS A O 1
ATOM 800 N N . GLY A 1 128 ? 43.838 -16.880 27.527 1.00 94.75 101 GLY A N 1
ATOM 801 C CA . GLY A 1 128 ? 42.802 -16.708 26.510 1.00 92.56 101 GLY A CA 1
ATOM 802 C C . GLY A 1 128 ? 41.548 -17.483 26.862 1.00 90.77 101 GLY A C 1
ATOM 803 O O . GLY A 1 128 ? 40.439 -16.960 26.742 1.00 88.95 101 GLY A O 1
ATOM 804 N N . CYS A 1 129 ? 41.727 -18.735 27.289 1.00 90.40 102 CYS A N 1
ATOM 805 C CA . CYS A 1 129 ? 40.624 -19.569 27.773 1.00 88.57 102 CYS A CA 1
ATOM 806 C C . CYS A 1 129 ? 39.935 -18.918 28.968 1.00 87.97 102 CYS A C 1
ATOM 807 O O . CYS A 1 129 ? 40.576 -18.231 29.766 1.00 86.67 102 CYS A O 1
ATOM 810 N N . LEU A 1 130 ? 38.628 -19.140 29.082 1.00 88.65 103 LEU A N 1
ATOM 811 C CA . LEU A 1 130 ? 37.864 -18.647 30.222 1.00 89.62 103 LEU A CA 1
ATOM 812 C C . LEU A 1 130 ? 38.392 -19.261 31.506 1.00 92.26 103 LEU A C 1
ATOM 813 O O . LEU A 1 130 ? 38.799 -20.424 31.522 1.00 92.65 103 LEU A O 1
ATOM 818 N N . SER A 1 131 ? 38.373 -18.484 32.585 1.00 94.86 104 SER A N 1
ATOM 819 C CA . SER A 1 131 ? 38.603 -19.039 33.912 1.00 96.76 104 SER A CA 1
ATOM 820 C C . SER A 1 131 ? 37.303 -19.701 34.363 1.00 99.06 104 SER A C 1
ATOM 821 O O . SER A 1 131 ? 36.853 -19.502 35.492 1.00 100.02 104 SER A O 1
ATOM 824 N N . LYS A 1 132 ? 36.714 -20.495 33.466 1.00 102.37 105 LYS A N 1
ATOM 825 C CA . LYS A 1 132 ? 35.421 -21.132 33.697 1.00 106.53 105 LYS A CA 1
ATOM 826 C C . LYS A 1 132 ? 35.461 -21.936 34.984 1.00 107.17 105 LYS A C 1
ATOM 827 O O . LYS A 1 132 ? 34.468 -21.992 35.707 1.00 108.47 105 LYS A O 1
ATOM 833 N N . GLN A 1 133 ? 36.614 -22.554 35.247 1.00 106.41 106 GLN A N 1
ATOM 834 C CA . GLN A 1 133 ? 36.850 -23.345 36.455 1.00 106.07 106 GLN A CA 1
ATOM 835 C C . GLN A 1 133 ? 36.074 -22.774 37.644 1.00 103.62 106 GLN A C 1
ATOM 836 O O . GLN A 1 133 ? 36.637 -22.126 38.524 1.00 102.54 106 GLN A O 1
ATOM 842 N N . LYS A 1 134 ? 34.769 -23.031 37.641 1.00 102.01 107 LYS A N 1
ATOM 843 C CA . LYS A 1 134 ? 33.850 -22.514 38.644 1.00 99.58 107 LYS A CA 1
ATOM 844 C C . LYS A 1 134 ? 34.066 -23.364 39.884 1.00 98.98 107 LYS A C 1
ATOM 845 O O . LYS A 1 134 ? 33.956 -24.589 39.820 1.00 99.06 107 LYS A O 1
ATOM 851 N N . ILE A 1 135 ? 34.394 -22.727 41.003 1.00 97.54 108 ILE A N 1
ATOM 852 C CA . ILE A 1 135 ? 34.706 -23.471 42.220 1.00 97.47 108 ILE A CA 1
ATOM 853 C C . ILE A 1 135 ? 33.457 -24.138 42.819 1.00 97.22 108 ILE A C 1
ATOM 854 O O . ILE A 1 135 ? 33.551 -25.249 43.348 1.00 98.84 108 ILE A O 1
ATOM 859 N N . ASP A 1 136 ? 32.298 -23.486 42.716 1.00 96.42 109 ASP A N 1
ATOM 860 C CA . ASP A 1 136 ? 31.039 -24.067 43.218 1.00 96.57 109 ASP A CA 1
ATOM 861 C C . ASP A 1 136 ? 29.982 -24.247 42.123 1.00 96.00 109 ASP A C 1
ATOM 862 O O . ASP A 1 136 ? 29.848 -23.412 41.227 1.00 94.46 109 ASP A O 1
ATOM 867 N N . CYS A 1 137 ? 29.245 -25.355 42.216 1.00 97.42 110 CYS A N 1
ATOM 868 C CA . CYS A 1 137 ? 28.209 -25.716 41.246 1.00 98.97 110 CYS A CA 1
ATOM 869 C C . CYS A 1 137 ? 27.061 -26.447 41.953 1.00 101.81 110 CYS A C 1
ATOM 870 O O . CYS A 1 137 ? 26.073 -25.822 42.340 1.00 103.18 110 CYS A O 1
ATOM 873 N N . ASP A 1 138 ? 27.196 -27.765 42.112 1.00 104.89 111 ASP A N 1
ATOM 874 C CA . ASP A 1 138 ? 26.268 -28.565 42.909 1.00 106.25 111 ASP A CA 1
ATOM 875 C C . ASP A 1 138 ? 26.978 -28.937 44.217 1.00 106.83 111 ASP A C 1
ATOM 876 O O . ASP A 1 138 ? 27.409 -30.079 44.408 1.00 106.90 111 ASP A O 1
ATOM 881 N N . ASP A 1 139 ? 27.099 -27.951 45.106 1.00 104.57 112 ASP A N 1
ATOM 882 C CA . ASP A 1 139 ? 27.827 -28.098 46.367 1.00 101.78 112 ASP A CA 1
ATOM 883 C C . ASP A 1 139 ? 26.936 -27.756 47.560 1.00 101.78 112 ASP A C 1
ATOM 884 O O . ASP A 1 139 ? 26.636 -26.585 47.800 1.00 100.50 112 ASP A O 1
ATOM 889 N N . ASP A 1 140 ? 26.518 -28.781 48.300 1.00 102.40 113 ASP A N 1
ATOM 890 C CA . ASP A 1 140 ? 25.715 -28.588 49.515 1.00 101.65 113 ASP A CA 1
ATOM 891 C C . ASP A 1 140 ? 26.503 -27.880 50.623 1.00 100.18 113 ASP A C 1
ATOM 892 O O . ASP A 1 140 ? 25.936 -27.091 51.379 1.00 100.14 113 ASP A O 1
ATOM 897 N N . HIS A 1 141 ? 27.801 -28.173 50.713 1.00 97.63 114 HIS A N 1
ATOM 898 C CA . HIS A 1 141 ? 28.700 -27.493 51.646 1.00 95.36 114 HIS A CA 1
ATOM 899 C C . HIS A 1 141 ? 29.718 -26.681 50.853 1.00 92.00 114 HIS A C 1
ATOM 900 O O . HIS A 1 141 ? 30.419 -27.227 50.000 1.00 92.52 114 HIS A O 1
ATOM 907 N N . ARG A 1 142 ? 29.796 -25.384 51.140 1.00 88.87 115 ARG A N 1
ATOM 908 C CA . ARG A 1 142 ? 30.660 -24.466 50.390 1.00 86.88 115 ARG A CA 1
ATOM 909 C C . ARG A 1 142 ? 31.266 -23.383 51.289 1.00 85.26 115 ARG A C 1
ATOM 910 O O . ARG A 1 142 ? 31.493 -22.253 50.855 1.00 84.88 115 ARG A O 1
ATOM 918 N N . SER A 1 143 ? 31.541 -23.746 52.540 1.00 84.32 116 SER A N 1
ATOM 919 C CA . SER A 1 143 ? 32.181 -22.841 53.490 1.00 82.95 116 SER A CA 1
ATOM 920 C C . SER A 1 143 ? 33.641 -22.601 53.115 1.00 82.18 116 SER A C 1
ATOM 921 O O . SER A 1 143 ? 34.161 -21.502 53.295 1.00 81.15 116 SER A O 1
ATOM 924 N N . GLY A 1 144 ? 34.289 -23.637 52.585 1.00 82.47 117 GLY A N 1
ATOM 925 C CA . GLY A 1 144 ? 35.712 -23.588 52.253 1.00 82.49 117 GLY A CA 1
ATOM 926 C C . GLY A 1 144 ? 36.104 -22.592 51.176 1.00 82.17 117 GLY A C 1
ATOM 927 O O . GLY A 1 144 ? 37.251 -22.146 51.134 1.00 82.52 117 GLY A O 1
ATOM 928 N N . PHE A 1 145 ? 35.161 -22.233 50.310 1.00 82.80 118 PHE A N 1
ATOM 929 C CA . PHE A 1 145 ? 35.453 -21.342 49.184 1.00 83.46 118 PHE A CA 1
ATOM 930 C C . PHE A 1 145 ? 35.492 -19.870 49.599 1.00 83.48 118 PHE A C 1
ATOM 931 O O . PHE A 1 145 ? 36.210 -19.073 48.990 1.00 83.59 118 PHE A O 1
ATOM 939 N N . TRP A 1 146 ? 34.728 -19.515 50.631 1.00 83.26 119 TRP A N 1
ATOM 940 C CA . TRP A 1 146 ? 34.635 -18.126 51.089 1.00 82.6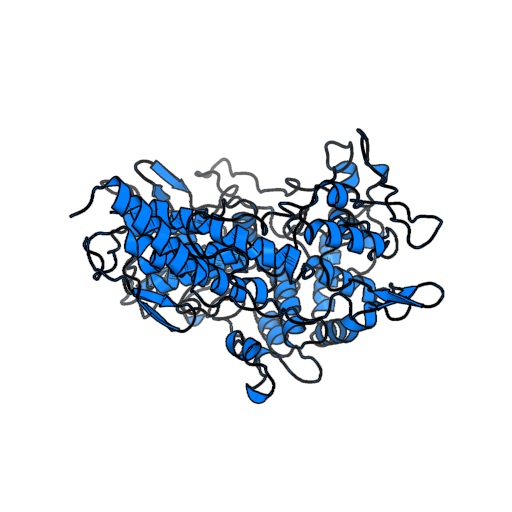5 119 TRP A CA 1
ATOM 941 C C . TRP A 1 146 ? 35.732 -17.801 52.099 1.00 83.35 119 TRP A C 1
ATOM 942 O O . TRP A 1 146 ? 36.099 -18.640 52.922 1.00 84.98 119 TRP A O 1
ATOM 953 N N . LYS A 1 147 ? 36.239 -16.573 52.032 1.00 83.30 120 LYS A N 1
ATOM 954 C CA . LYS A 1 147 ? 37.375 -16.142 52.847 1.00 83.61 120 LYS A CA 1
ATOM 955 C C . LYS A 1 147 ? 36.957 -15.470 54.162 1.00 84.04 120 LYS A C 1
ATOM 956 O O . LYS A 1 147 ? 37.774 -15.355 55.076 1.00 85.70 120 LYS A O 1
ATOM 962 N N . SER A 1 148 ? 35.701 -15.029 54.258 1.00 83.94 121 SER A N 1
ATOM 963 C CA . SER A 1 148 ? 35.230 -14.253 55.413 1.00 84.62 121 SER A CA 1
ATOM 964 C C . SER A 1 148 ? 34.290 -15.063 56.303 1.00 85.93 121 SER A C 1
ATOM 965 O O . SER A 1 148 ? 33.372 -15.712 55.804 1.00 85.67 121 SER A O 1
ATOM 968 N N . GLN A 1 149 ? 34.514 -14.996 57.617 1.00 87.85 122 GLN A N 1
ATOM 969 C CA . GLN A 1 149 ? 33.690 -15.711 58.605 1.00 88.71 122 GLN A CA 1
ATOM 970 C C . GLN A 1 149 ? 32.189 -15.550 58.377 1.00 87.56 122 GLN A C 1
ATOM 971 O O . GLN A 1 149 ? 31.438 -16.521 58.488 1.00 88.16 122 GLN A O 1
ATOM 977 N N . ILE A 1 150 ? 31.758 -14.328 58.071 1.00 86.66 123 ILE A N 1
ATOM 978 C CA . ILE A 1 150 ? 30.348 -14.063 57.772 1.00 86.06 123 ILE A CA 1
ATOM 979 C C . ILE A 1 150 ? 29.846 -14.954 56.635 1.00 84.84 123 ILE A C 1
ATOM 980 O O . ILE A 1 150 ? 28.796 -15.574 56.759 1.00 84.81 123 ILE A O 1
ATOM 985 N N . ALA A 1 151 ? 30.616 -15.040 55.554 1.00 84.25 124 ALA A N 1
ATOM 986 C CA . ALA A 1 151 ? 30.189 -15.751 54.350 1.00 84.37 124 ALA A CA 1
ATOM 987 C C . ALA A 1 151 ? 30.252 -17.265 54.520 1.00 84.52 124 ALA A C 1
ATOM 988 O O . ALA A 1 151 ? 29.307 -17.970 54.163 1.00 85.72 124 ALA A O 1
ATOM 990 N N . GLN A 1 152 ? 31.363 -17.755 55.063 1.00 84.90 125 GLN A N 1
ATOM 991 C CA . GLN A 1 152 ? 31.592 -19.201 55.198 1.00 85.33 125 GLN A CA 1
ATOM 992 C C . GLN A 1 152 ? 30.701 -19.866 56.255 1.00 85.79 125 GLN A C 1
ATOM 993 O O . GLN A 1 152 ? 30.436 -21.066 56.171 1.00 85.36 125 GLN A O 1
ATOM 999 N N . GLY A 1 153 ? 30.237 -19.091 57.232 1.00 86.88 126 GLY A N 1
ATOM 1000 C CA . GLY A 1 153 ? 29.330 -19.601 58.264 1.00 89.45 126 GLY A CA 1
ATOM 1001 C C . GLY A 1 153 ? 27.893 -19.124 58.123 1.00 91.10 126 GLY A C 1
ATOM 1002 O O . GLY A 1 153 ? 27.028 -19.519 58.908 1.00 91.60 126 GLY A O 1
ATOM 1003 N N . ALA A 1 154 ? 27.631 -18.290 57.118 1.00 92.38 127 ALA A N 1
ATOM 1004 C CA . ALA A 1 154 ? 26.325 -17.636 56.968 1.00 93.92 127 ALA A CA 1
ATOM 1005 C C . ALA A 1 154 ? 25.165 -18.612 56.790 1.00 93.65 127 ALA A C 1
ATOM 1006 O O . ALA A 1 154 ? 24.326 -18.747 57.682 1.00 96.72 127 ALA A O 1
ATOM 1008 N N . ALA A 1 155 ? 25.123 -19.287 55.643 1.00 90.72 128 ALA A N 1
ATOM 1009 C CA . ALA A 1 155 ? 23.934 -20.041 55.229 1.00 89.71 128 ALA A CA 1
ATOM 1010 C C . ALA A 1 155 ? 23.705 -21.302 56.064 1.00 89.53 128 ALA A C 1
ATOM 1011 O O . ALA A 1 155 ? 23.834 -22.421 55.568 1.00 90.05 128 ALA A O 1
ATOM 1013 N N . GLY A 1 156 ? 23.348 -21.108 57.332 1.00 88.84 129 GLY A N 1
ATOM 1014 C CA . GLY A 1 156 ? 23.159 -22.208 58.272 1.00 88.04 129 GLY A CA 1
ATOM 1015 C C . GLY A 1 156 ? 24.415 -23.021 58.547 1.00 88.12 129 GLY A C 1
ATOM 1016 O O . GLY A 1 156 ? 24.323 -24.166 58.988 1.00 89.61 129 GLY A O 1
ATOM 1017 N N . GLY A 1 157 ? 25.585 -22.434 58.293 1.00 86.96 130 GLY A N 1
ATOM 1018 C CA . GLY A 1 157 ? 26.859 -23.136 58.455 1.00 86.68 130 GLY A CA 1
ATOM 1019 C C . GLY A 1 157 ? 27.359 -23.836 57.201 1.00 86.54 130 GLY A C 1
ATOM 1020 O O . GLY A 1 157 ? 28.534 -24.200 57.125 1.00 87.65 130 GLY A O 1
ATOM 1021 N N . ASP A 1 158 ? 26.477 -24.033 56.221 1.00 85.99 131 ASP A N 1
ATOM 1022 C CA . ASP A 1 158 ? 26.850 -24.666 54.951 1.00 86.24 131 ASP A CA 1
ATOM 1023 C C . ASP A 1 158 ? 27.764 -23.777 54.108 1.00 85.50 131 ASP A C 1
ATOM 1024 O O . ASP A 1 158 ? 28.538 -24.277 53.291 1.00 85.99 131 ASP A O 1
ATOM 1029 N N . GLY A 1 159 ? 27.665 -22.464 54.306 1.00 84.95 132 GLY A N 1
ATOM 1030 C CA . GLY A 1 159 ? 28.431 -21.496 53.529 1.00 84.38 132 GLY A CA 1
ATOM 1031 C C . GLY A 1 159 ? 27.523 -20.769 52.560 1.00 83.78 132 GLY A C 1
ATOM 1032 O O . GLY A 1 159 ? 26.567 -21.348 52.043 1.00 83.54 132 GLY A O 1
ATOM 1033 N N . ALA A 1 160 ? 27.829 -19.499 52.308 1.00 82.71 133 ALA A N 1
ATOM 1034 C CA . ALA A 1 160 ? 26.988 -18.646 51.470 1.00 82.12 133 ALA A CA 1
ATOM 1035 C C . ALA A 1 160 ? 26.823 -19.200 50.055 1.00 81.89 133 ALA A C 1
ATOM 1036 O O . ALA A 1 160 ? 27.728 -19.840 49.513 1.00 81.28 133 ALA A O 1
ATOM 1038 N N . LYS A 1 161 ? 25.658 -18.943 49.469 1.00 81.45 134 LYS A N 1
ATOM 1039 C CA . LYS A 1 161 ? 25.341 -19.402 48.120 1.00 81.30 134 LYS A CA 1
ATOM 1040 C C . LYS A 1 161 ? 25.703 -18.304 47.126 1.00 81.22 134 LYS A C 1
ATOM 1041 O O . LYS A 1 161 ? 25.934 -17.157 47.514 1.00 82.15 134 LYS A O 1
ATOM 1047 N N . LEU A 1 162 ? 25.757 -18.660 45.847 1.00 80.78 135 LEU A N 1
ATOM 1048 C CA . LEU A 1 162 ? 25.975 -17.677 44.787 1.00 80.24 135 LEU A CA 1
ATOM 1049 C C . LEU A 1 162 ? 24.683 -16.936 44.477 1.00 80.17 135 LEU A C 1
ATOM 1050 O O . LEU A 1 162 ? 23.594 -17.372 44.854 1.00 81.02 135 LEU A O 1
ATOM 1055 N N . ARG A 1 163 ? 24.821 -15.806 43.793 1.00 79.81 136 ARG A N 1
ATOM 1056 C CA . ARG A 1 163 ? 23.675 -15.068 43.273 1.00 80.06 136 ARG A CA 1
ATOM 1057 C C . ARG A 1 163 ? 24.000 -14.574 41.868 1.00 79.49 136 ARG A C 1
ATOM 1058 O O . ARG A 1 163 ? 25.063 -13.997 41.634 1.00 79.02 136 ARG A O 1
ATOM 1066 N N . ALA A 1 164 ? 23.087 -14.832 40.936 1.00 79.42 137 ALA A N 1
ATOM 1067 C CA . ALA A 1 164 ? 23.284 -14.480 39.534 1.00 79.50 137 ALA A CA 1
ATOM 1068 C C . ALA A 1 164 ? 23.033 -12.996 39.310 1.00 79.26 137 ALA A C 1
ATOM 1069 O O . ALA A 1 164 ? 22.588 -12.287 40.214 1.00 79.78 137 ALA A O 1
ATOM 1071 N N . TRP A 1 165 ? 23.317 -12.537 38.096 1.00 79.66 138 TRP A N 1
ATOM 1072 C CA . TRP A 1 165 ? 23.102 -11.142 37.729 1.00 80.60 138 TRP A CA 1
ATOM 1073 C C . TRP A 1 165 ? 21.620 -10.915 37.464 1.00 83.07 138 TRP A C 1
ATOM 1074 O O . TRP A 1 165 ? 21.051 -11.520 36.555 1.00 82.42 138 TRP A O 1
ATOM 1085 N N . GLU A 1 166 ? 20.999 -10.050 38.263 1.00 87.74 139 GLU A N 1
ATOM 1086 C CA . GLU A 1 166 ? 19.563 -9.810 38.161 1.00 93.79 139 GLU A CA 1
ATOM 1087 C C . GLU A 1 166 ? 19.220 -9.075 36.867 1.00 97.47 139 GLU A C 1
ATOM 1088 O O . GLU A 1 166 ? 19.703 -7.965 36.630 1.00 96.81 139 GLU A O 1
ATOM 1094 N N . SER A 1 167 ? 18.385 -9.708 36.043 1.00 102.69 140 SER A N 1
ATOM 1095 C CA . SER A 1 167 ? 17.860 -9.101 34.821 1.00 105.42 140 SER A CA 1
ATOM 1096 C C . SER A 1 167 ? 18.975 -8.604 33.898 1.00 106.83 140 SER A C 1
ATOM 1097 O O . SER A 1 167 ? 19.110 -7.402 33.654 1.00 107.72 140 SER A O 1
ATOM 1100 N N . ALA A 1 168 ? 19.772 -9.543 33.395 1.00 107.50 141 ALA A N 1
ATOM 1101 C CA . ALA A 1 168 ? 20.871 -9.225 32.483 1.00 107.95 141 ALA A CA 1
ATOM 1102 C C . ALA A 1 168 ? 20.367 -8.740 31.120 1.00 109.90 141 ALA A C 1
ATOM 1103 O O . ALA A 1 168 ? 21.051 -7.971 30.444 1.00 110.39 141 ALA A O 1
ATOM 1105 N N . GLY A 1 169 ? 19.175 -9.192 30.726 1.00 111.50 142 GLY A N 1
ATOM 1106 C CA . GLY A 1 169 ? 18.573 -8.807 29.449 1.00 111.82 142 GLY A CA 1
ATOM 1107 C C . GLY A 1 169 ? 17.174 -8.231 29.588 1.00 112.43 142 GLY A C 1
ATOM 1108 O O . GLY A 1 169 ? 16.271 -8.597 28.833 1.00 113.30 142 GLY A O 1
ATOM 1109 N N . ALA A 1 170 ? 16.993 -7.332 30.554 1.00 112.47 143 ALA A N 1
ATOM 1110 C CA . ALA A 1 170 ? 15.719 -6.623 30.731 1.00 112.67 143 ALA A CA 1
ATOM 1111 C C . ALA A 1 170 ? 15.639 -5.393 29.822 1.00 112.22 143 ALA A C 1
ATOM 1112 O O . ALA A 1 170 ? 14.545 -4.959 29.450 1.00 110.39 143 ALA A O 1
ATOM 1114 N N . GLY A 1 171 ? 16.801 -4.840 29.468 1.00 110.84 144 GLY A N 1
ATOM 1115 C CA . GLY A 1 171 ? 16.882 -3.715 28.535 1.00 108.93 144 GLY A CA 1
ATOM 1116 C C . GLY A 1 171 ? 16.591 -4.071 27.084 1.00 107.15 144 GLY A C 1
ATOM 1117 O O . GLY A 1 171 ? 16.505 -3.183 26.232 1.00 106.34 144 GLY A O 1
ATOM 1118 N N . LEU A 1 172 ? 16.445 -5.366 26.801 1.00 105.26 145 LEU A N 1
ATOM 1119 C CA . LEU A 1 172 ? 16.114 -5.856 25.463 1.00 103.30 145 LEU A CA 1
ATOM 1120 C C . LEU A 1 172 ? 14.647 -6.320 25.372 1.00 100.53 145 LEU A C 1
ATOM 1121 O O . LEU A 1 172 ? 14.302 -7.157 24.534 1.00 99.09 145 LEU A O 1
ATOM 1126 N N . VAL A 1 173 ? 13.793 -5.766 26.235 1.00 97.33 146 VAL A N 1
ATOM 1127 C CA . VAL A 1 173 ? 12.362 -6.065 26.235 1.00 94.21 146 VAL A CA 1
ATOM 1128 C C . VAL A 1 173 ? 11.587 -4.807 25.850 1.00 91.20 146 VAL A C 1
ATOM 1129 O O . VAL A 1 173 ? 11.885 -3.712 26.331 1.00 90.11 146 VAL A O 1
ATOM 1133 N N . PHE A 1 174 ? 10.585 -4.979 24.991 1.00 89.12 147 PHE A N 1
ATOM 1134 C CA . PHE A 1 174 ? 9.811 -3.863 24.444 1.00 87.86 147 PHE A CA 1
ATOM 1135 C C . PHE A 1 174 ? 8.645 -3.509 25.371 1.00 87.48 147 PHE A C 1
ATOM 1136 O O . PHE A 1 174 ? 8.542 -4.045 26.478 1.00 87.79 147 PHE A O 1
ATOM 1144 N N . ASP A 1 175 ? 7.779 -2.594 24.934 1.00 86.25 148 ASP A N 1
ATOM 1145 C CA . ASP A 1 175 ? 6.592 -2.233 25.709 1.00 85.94 148 ASP A CA 1
ATOM 1146 C C . ASP A 1 175 ? 5.454 -1.724 24.817 1.00 85.64 148 ASP A C 1
ATOM 1147 O O . ASP A 1 175 ? 5.687 -1.241 23.708 1.00 85.60 148 ASP A O 1
ATOM 1152 N N . LEU A 1 176 ? 4.225 -1.846 25.317 1.00 85.49 149 LEU A N 1
ATOM 1153 C CA . LEU A 1 176 ? 3.024 -1.410 24.593 1.00 84.91 149 LEU A CA 1
ATOM 1154 C C . LEU A 1 176 ? 2.781 0.097 24.699 1.00 83.72 149 LEU A C 1
ATOM 1155 O O . LEU A 1 176 ? 2.091 0.673 23.855 1.00 82.70 149 LEU A O 1
ATOM 1160 N N . GLU A 1 177 ? 3.331 0.726 25.738 1.00 83.12 150 GLU A N 1
ATOM 1161 C CA . GLU A 1 177 ? 3.219 2.175 25.923 1.00 82.21 150 GLU A CA 1
ATOM 1162 C C . GLU A 1 177 ? 4.533 2.791 26.402 1.00 80.67 150 GLU A C 1
ATOM 1163 O O . GLU A 1 177 ? 5.408 2.097 26.926 1.00 79.20 150 GLU A O 1
ATOM 1169 N N . GLY A 1 178 ? 4.653 4.102 26.218 1.00 80.05 151 GLY A N 1
ATOM 1170 C CA . GLY A 1 178 ? 5.872 4.831 26.553 1.00 79.86 151 GLY A CA 1
ATOM 1171 C C . GLY A 1 178 ? 6.979 4.608 25.538 1.00 79.27 151 GLY A C 1
ATOM 1172 O O . GLY A 1 178 ? 6.869 3.730 24.679 1.00 78.43 151 GLY A O 1
ATOM 1173 N N . PRO A 1 179 ? 8.056 5.409 25.625 1.00 78.42 152 PRO A N 1
ATOM 1174 C CA . PRO A 1 179 ? 9.197 5.227 24.729 1.00 77.58 152 PRO A CA 1
ATOM 1175 C C . PRO A 1 179 ? 9.945 3.926 25.006 1.00 76.51 152 PRO A C 1
ATOM 1176 O O . PRO A 1 179 ? 9.972 3.453 26.144 1.00 75.47 152 PRO A O 1
ATOM 1180 N N . ASP A 1 180 ? 10.544 3.363 23.961 1.00 76.07 153 ASP A N 1
ATOM 1181 C CA . ASP A 1 180 ? 11.286 2.110 24.059 1.00 76.05 153 ASP A CA 1
ATOM 1182 C C . ASP A 1 180 ? 12.519 2.273 24.954 1.00 76.42 153 ASP A C 1
ATOM 1183 O O . ASP A 1 180 ? 13.005 3.387 25.159 1.00 77.81 153 ASP A O 1
ATOM 1188 N N . ALA A 1 181 ? 13.018 1.159 25.484 1.00 76.53 154 ALA A N 1
ATOM 1189 C CA . ALA A 1 181 ? 14.186 1.164 26.371 1.00 76.17 154 ALA A CA 1
ATOM 1190 C C . ALA A 1 181 ? 15.438 1.792 25.748 1.00 75.89 154 ALA A C 1
ATOM 1191 O O . ALA A 1 181 ? 16.273 2.350 26.464 1.00 76.70 154 ALA A O 1
ATOM 1193 N N . GLN A 1 182 ? 15.566 1.693 24.424 1.00 74.93 155 GLN A N 1
ATOM 1194 C CA . GLN A 1 182 ? 16.722 2.236 23.704 1.00 73.34 155 GLN A CA 1
ATOM 1195 C C . GLN A 1 182 ? 16.407 3.529 22.942 1.00 71.86 155 GLN A C 1
ATOM 1196 O O . GLN A 1 182 ? 17.295 4.107 22.313 1.00 71.86 155 GLN A O 1
ATOM 1202 N N . ALA A 1 183 ? 15.154 3.982 23.005 1.00 70.58 156 ALA A N 1
ATOM 1203 C CA . ALA A 1 183 ? 14.733 5.224 22.345 1.00 70.23 156 ALA A CA 1
ATOM 1204 C C . ALA A 1 183 ? 14.974 6.458 23.221 1.00 69.24 156 ALA A C 1
ATOM 1205 O O . ALA A 1 183 ? 14.547 7.562 22.878 1.00 69.19 156 ALA A O 1
ATOM 1207 N N . VAL A 1 184 ? 15.651 6.260 24.349 1.00 68.26 157 VAL A N 1
ATOM 1208 C CA . VAL A 1 184 ? 15.997 7.335 25.271 1.00 66.89 157 VAL A CA 1
ATOM 1209 C C . VAL A 1 184 ? 17.322 6.938 25.924 1.00 66.27 157 VAL A C 1
ATOM 1210 O O . VAL A 1 184 ? 17.666 5.753 25.936 1.00 64.43 157 VAL A O 1
ATOM 1214 N N . THR A 1 185 ? 18.071 7.907 26.452 1.00 66.64 158 THR A N 1
ATOM 1215 C CA . THR A 1 185 ? 19.406 7.613 26.987 1.00 66.12 158 THR A CA 1
ATOM 1216 C C . THR A 1 185 ? 19.895 8.573 28.075 1.00 66.13 158 THR A C 1
ATOM 1217 O O . THR A 1 185 ? 19.226 9.555 28.404 1.00 66.84 158 THR A O 1
ATOM 1221 N N . MET A 1 186 ? 21.069 8.253 28.625 1.00 66.50 159 MET A N 1
ATOM 1222 C CA . MET A 1 186 ? 21.750 9.077 29.629 1.00 66.15 159 MET A CA 1
ATOM 1223 C C . MET A 1 186 ? 23.158 9.422 29.130 1.00 65.53 159 MET A C 1
ATOM 1224 O O . MET A 1 186 ? 23.740 8.663 28.348 1.00 64.64 159 MET A O 1
ATOM 1229 N N . PRO A 1 187 ? 23.720 10.555 29.594 1.00 64.38 160 PRO A N 1
ATOM 1230 C CA . PRO A 1 187 ? 25.052 10.964 29.153 1.00 63.94 160 PRO A CA 1
ATOM 1231 C C . PRO A 1 187 ? 26.164 10.146 29.813 1.00 63.96 160 PRO A C 1
ATOM 1232 O O . PRO A 1 187 ? 25.908 9.460 30.803 1.00 62.83 160 PRO A O 1
ATOM 1236 N N . PRO A 1 188 ? 27.395 10.215 29.265 1.00 64.24 161 PRO A N 1
ATOM 1237 C CA . PRO A 1 188 ? 28.561 9.535 29.840 1.00 64.00 161 PRO A CA 1
ATOM 1238 C C . PRO A 1 188 ? 28.768 9.841 31.321 1.00 64.92 161 PRO A C 1
ATOM 1239 O O . PRO A 1 188 ? 28.627 10.992 31.740 1.00 64.99 161 PRO A O 1
ATOM 1243 N N . ALA A 1 189 ? 29.104 8.812 32.096 1.00 66.19 162 ALA A N 1
ATOM 1244 C CA . ALA A 1 189 ? 29.311 8.961 33.536 1.00 66.92 162 ALA A CA 1
ATOM 1245 C C . ALA A 1 189 ? 30.655 9.627 33.824 1.00 67.52 162 ALA A C 1
ATOM 1246 O O . ALA A 1 189 ? 31.518 9.677 32.951 1.00 67.91 162 ALA A O 1
ATOM 1248 N N . PRO A 1 190 ? 30.836 10.148 35.052 1.00 69.31 163 PRO A N 1
ATOM 1249 C CA . PRO A 1 190 ? 32.134 10.693 35.454 1.00 69.80 163 PRO A CA 1
ATOM 1250 C C . PRO A 1 190 ? 33.259 9.664 35.375 1.00 70.51 163 PRO A C 1
ATOM 1251 O O . PRO A 1 190 ? 33.003 8.459 35.411 1.00 70.62 163 PRO A O 1
ATOM 1255 N N . ARG A 1 191 ? 34.493 10.149 35.278 1.00 71.04 164 ARG A N 1
ATOM 1256 C CA . ARG A 1 191 ? 35.657 9.288 35.097 1.00 70.96 164 ARG A CA 1
ATOM 1257 C C . ARG A 1 191 ? 36.520 9.280 36.355 1.00 71.04 164 ARG A C 1
ATOM 1258 O O . ARG A 1 191 ? 36.423 10.183 37.181 1.00 70.08 164 ARG A O 1
ATOM 1266 N N . LEU A 1 192 ? 37.385 8.277 36.482 1.00 71.51 165 LEU A N 1
ATOM 1267 C CA . LEU A 1 192 ? 38.250 8.142 37.660 1.00 72.62 165 LEU A CA 1
ATOM 1268 C C . LEU A 1 192 ? 39.230 9.315 37.797 1.00 74.36 165 LEU A C 1
ATOM 1269 O O . LEU A 1 192 ? 39.608 9.692 38.908 1.00 74.28 165 LEU A O 1
ATOM 1274 N N . GLU A 1 193 ? 39.635 9.873 36.658 1.00 75.95 166 GLU A N 1
ATOM 1275 C CA . GLU A 1 193 ? 40.493 11.062 36.611 1.00 75.54 166 GLU A CA 1
ATOM 1276 C C . GLU A 1 193 ? 39.764 12.363 36.977 1.00 75.11 166 GLU A C 1
ATOM 1277 O O . GLU A 1 193 ? 40.401 13.332 37.383 1.00 74.63 166 GLU A O 1
ATOM 1283 N N . SER A 1 194 ? 38.440 12.387 36.824 1.00 75.44 167 SER A N 1
ATOM 1284 C CA . SER A 1 194 ? 37.671 13.636 36.895 1.00 75.25 167 SER A CA 1
ATOM 1285 C C . SER A 1 194 ? 37.564 14.212 38.312 1.00 74.90 167 SER A C 1
ATOM 1286 O O . SER A 1 194 ? 37.574 13.461 39.289 1.00 74.89 167 SER A O 1
ATOM 1289 N N . PRO A 1 195 ? 37.477 15.553 38.422 1.00 74.83 168 PRO A N 1
ATOM 1290 C CA . PRO A 1 195 ? 37.154 16.218 39.690 1.00 74.34 168 PRO A CA 1
ATOM 1291 C C . PRO A 1 195 ? 35.770 15.845 40.218 1.00 73.74 168 PRO A C 1
ATOM 1292 O O . PRO A 1 195 ? 35.585 15.702 41.427 1.00 73.73 168 PRO A O 1
ATOM 1296 N N . GLU A 1 196 ? 34.813 15.702 39.305 1.00 73.59 169 GLU A N 1
ATOM 1297 C CA . GLU A 1 196 ? 33.436 15.361 39.656 1.00 73.90 169 GLU A CA 1
ATOM 1298 C C . GLU A 1 196 ? 33.336 14.045 40.419 1.00 72.47 169 GLU A C 1
ATOM 1299 O O . GLU A 1 196 ? 32.673 13.969 41.452 1.00 71.49 169 GLU A O 1
ATOM 1305 N N . LEU A 1 197 ? 33.984 13.011 39.892 1.00 71.85 170 LEU A N 1
ATOM 1306 C CA . LEU A 1 197 ? 33.942 11.681 40.495 1.00 71.74 170 LEU A CA 1
ATOM 1307 C C . LEU A 1 197 ? 34.614 11.666 41.866 1.00 71.87 170 LEU A C 1
ATOM 1308 O O . LEU A 1 197 ? 34.147 10.992 42.784 1.00 71.64 170 LEU A O 1
ATOM 1313 N N . THR A 1 198 ? 35.705 12.416 42.000 1.00 72.05 171 THR A N 1
ATOM 1314 C CA . THR A 1 198 ? 36.419 12.515 43.271 1.00 73.30 171 THR A CA 1
ATOM 1315 C C . THR A 1 198 ? 35.539 13.127 44.367 1.00 73.20 171 THR A C 1
ATOM 1316 O O . THR A 1 198 ? 35.620 12.722 45.526 1.00 73.51 171 THR A O 1
ATOM 1320 N N . SER A 1 199 ? 34.701 14.095 43.999 1.00 73.22 172 SER A N 1
ATOM 1321 C CA . SER A 1 199 ? 33.759 14.695 44.947 1.00 73.48 172 SER A CA 1
ATOM 1322 C C . SER A 1 199 ? 32.593 13.753 45.266 1.00 73.18 172 SER A C 1
ATOM 1323 O O . SER A 1 199 ? 32.080 13.757 46.386 1.00 72.77 172 SER A O 1
ATOM 1326 N N . GLU A 1 200 ? 32.183 12.952 44.284 1.00 73.18 173 GLU A N 1
ATOM 1327 C CA . GLU A 1 200 ? 31.065 12.017 44.457 1.00 73.10 173 GLU A CA 1
ATOM 1328 C C . GLU A 1 200 ? 31.407 10.850 45.380 1.00 71.96 173 GLU A C 1
ATOM 1329 O O . GLU A 1 200 ? 30.596 10.471 46.225 1.00 71.31 173 GLU A O 1
ATOM 1335 N N . ILE A 1 201 ? 32.596 10.275 45.207 1.00 70.46 174 ILE A N 1
ATOM 1336 C CA . ILE A 1 201 ? 33.060 9.203 46.092 1.00 69.77 174 ILE A CA 1
ATOM 1337 C C . ILE A 1 201 ? 33.308 9.740 47.504 1.00 69.86 174 ILE A C 1
ATOM 1338 O O . ILE A 1 201 ? 33.036 9.052 48.488 1.00 69.87 174 ILE A O 1
ATOM 1343 N N . ALA A 1 202 ? 33.816 10.969 47.592 1.00 69.62 175 ALA A N 1
ATOM 1344 C CA . ALA A 1 202 ? 34.007 11.643 48.876 1.00 70.53 175 ALA A CA 1
ATOM 1345 C C . ALA A 1 202 ? 32.669 11.889 49.566 1.00 71.42 175 ALA A C 1
ATOM 1346 O O . ALA A 1 202 ? 32.578 11.834 50.794 1.00 71.83 175 ALA A O 1
ATOM 1348 N N . GLU A 1 203 ? 31.639 12.166 48.769 1.00 71.72 176 GLU A N 1
ATOM 1349 C CA . GLU A 1 203 ? 30.286 12.353 49.283 1.00 71.75 176 GLU A CA 1
ATOM 1350 C C . GLU A 1 203 ? 29.729 11.044 49.831 1.00 71.18 176 GLU A C 1
ATOM 1351 O O . GLU A 1 203 ? 29.109 11.029 50.894 1.00 71.23 176 GLU A O 1
ATOM 1357 N N . VAL A 1 204 ? 29.952 9.950 49.107 1.00 71.23 177 VAL A N 1
ATOM 1358 C CA . VAL A 1 204 ? 29.443 8.639 49.516 1.00 72.41 177 VAL A CA 1
ATOM 1359 C C . VAL A 1 204 ? 30.197 8.112 50.741 1.00 73.50 177 VAL A C 1
ATOM 1360 O O . VAL A 1 204 ? 29.587 7.528 51.641 1.00 74.05 177 VAL A O 1
ATOM 1364 N N . TYR A 1 205 ? 31.515 8.317 50.771 1.00 73.71 178 TYR A N 1
ATOM 1365 C CA . TYR A 1 205 ? 32.317 7.998 51.959 1.00 73.67 178 TYR A CA 1
ATOM 1366 C C . TYR A 1 205 ? 31.800 8.753 53.184 1.00 73.86 178 TYR A C 1
ATOM 1367 O O . TYR A 1 205 ? 31.624 8.167 54.251 1.00 73.72 178 TYR A O 1
ATOM 1376 N N . SER A 1 206 ? 31.560 10.052 53.017 1.00 74.22 179 SER A N 1
ATOM 1377 C CA . SER A 1 206 ? 31.059 10.898 54.100 1.00 74.64 179 SER A CA 1
ATOM 1378 C C . SER A 1 206 ? 29.703 10.416 54.614 1.00 74.53 179 SER A C 1
ATOM 1379 O O . SER A 1 206 ? 29.493 10.324 55.824 1.00 74.89 179 SER A O 1
ATOM 1382 N N . GLN A 1 207 ? 28.796 10.102 53.691 1.00 74.51 180 GLN A N 1
ATOM 1383 C CA . GLN A 1 207 ? 27.466 9.586 54.043 1.00 74.22 180 GLN A CA 1
ATOM 1384 C C . GLN A 1 207 ? 27.544 8.321 54.903 1.00 73.28 180 GLN A C 1
ATOM 1385 O O . GLN A 1 207 ? 26.768 8.159 55.847 1.00 73.12 180 GLN A O 1
ATOM 1391 N N . ALA A 1 208 ? 28.489 7.440 54.579 1.00 72.34 181 ALA A N 1
ATOM 1392 C CA . ALA A 1 208 ? 28.711 6.216 55.351 1.00 72.08 181 ALA A CA 1
ATOM 1393 C C . ALA A 1 208 ? 29.108 6.525 56.793 1.00 72.63 181 ALA A C 1
ATOM 1394 O O . ALA A 1 208 ? 28.672 5.845 57.724 1.00 73.80 181 ALA A O 1
ATOM 1396 N N . LEU A 1 209 ? 29.934 7.553 56.968 1.00 72.49 182 LEU A N 1
ATOM 1397 C CA . LEU A 1 209 ? 30.385 7.969 58.292 1.00 71.55 182 LEU A CA 1
ATOM 1398 C C . LEU A 1 209 ? 29.325 8.803 59.020 1.00 71.78 182 LEU A C 1
ATOM 1399 O O . LEU A 1 209 ? 29.295 8.821 60.250 1.00 72.17 182 LEU A O 1
ATOM 1404 N N . LEU A 1 210 ? 28.463 9.485 58.262 1.00 71.70 183 LEU A N 1
ATOM 1405 C CA . LEU A 1 210 ? 27.323 10.219 58.832 1.00 71.59 183 LEU A CA 1
ATOM 1406 C C . LEU A 1 210 ? 26.032 9.386 58.840 1.00 71.56 183 LEU A C 1
ATOM 1407 O O . LEU A 1 210 ? 24.951 9.926 59.073 1.00 71.66 183 LEU A O 1
ATOM 1412 N N . ARG A 1 211 ? 26.141 8.078 58.615 1.00 70.90 184 ARG A N 1
ATOM 1413 C CA . ARG A 1 211 ? 24.965 7.222 58.409 1.00 70.63 184 ARG A CA 1
ATOM 1414 C C . ARG A 1 211 ? 23.998 7.156 59.604 1.00 71.25 184 ARG A C 1
ATOM 1415 O O . ARG A 1 211 ? 22.814 6.863 59.425 1.00 71.26 184 ARG A O 1
ATOM 1423 N N . ASP A 1 212 ? 24.495 7.425 60.811 1.00 71.80 185 ASP A N 1
ATOM 1424 C CA . ASP A 1 212 ? 23.660 7.408 62.017 1.00 72.28 185 ASP A CA 1
ATOM 1425 C C . ASP A 1 212 ? 23.379 8.804 62.577 1.00 72.98 185 ASP A C 1
ATOM 1426 O O . ASP A 1 212 ? 22.946 8.941 63.725 1.00 72.77 185 ASP A O 1
ATOM 1431 N N . ILE A 1 213 ? 23.614 9.836 61.768 1.00 73.02 186 ILE A N 1
ATOM 1432 C CA . ILE A 1 213 ? 23.329 11.205 62.184 1.00 72.82 186 ILE A CA 1
ATOM 1433 C C . ILE A 1 213 ? 21.816 11.396 62.217 1.00 72.05 186 ILE A C 1
ATOM 1434 O O . ILE A 1 213 ? 21.089 10.771 61.448 1.00 71.47 186 ILE A O 1
ATOM 1439 N N . HIS A 1 214 ? 21.344 12.241 63.125 1.00 72.60 187 HIS A N 1
ATOM 1440 C CA . HIS A 1 214 ? 19.920 12.526 63.223 1.00 72.69 187 HIS A CA 1
ATOM 1441 C C . HIS A 1 214 ? 19.522 13.497 62.116 1.00 72.22 187 HIS A C 1
ATOM 1442 O O . HIS A 1 214 ? 20.242 14.460 61.849 1.00 73.33 187 HIS A O 1
ATOM 1449 N N . PHE A 1 215 ? 18.376 13.252 61.480 1.00 71.35 188 PHE A N 1
ATOM 1450 C CA . PHE A 1 215 ? 17.971 14.025 60.295 1.00 70.60 188 PHE A CA 1
ATOM 1451 C C . PHE A 1 215 ? 17.736 15.519 60.558 1.00 70.88 188 PHE A C 1
ATOM 1452 O O . PHE A 1 215 ? 17.707 16.308 59.614 1.00 69.20 188 PHE A O 1
ATOM 1460 N N . SER A 1 216 ? 17.575 15.904 61.824 1.00 73.13 189 SER A N 1
ATOM 1461 C CA . SER A 1 216 ? 17.512 17.322 62.208 1.00 75.06 189 SER A CA 1
ATOM 1462 C C . SER A 1 216 ? 18.788 18.073 61.837 1.00 75.71 189 SER A C 1
ATOM 1463 O O . SER A 1 216 ? 18.756 19.277 61.583 1.00 75.12 189 SER A O 1
ATOM 1466 N N . GLN A 1 217 ? 19.908 17.352 61.823 1.00 76.79 190 GLN A N 1
ATOM 1467 C CA . GLN A 1 217 ? 21.210 17.934 61.514 1.00 78.19 190 GLN A CA 1
ATOM 1468 C C . GLN A 1 217 ? 21.341 18.340 60.043 1.00 79.09 190 GLN A C 1
ATOM 1469 O O . GLN A 1 217 ? 22.103 19.252 59.722 1.00 80.89 190 GLN A O 1
ATOM 1475 N N . LEU A 1 218 ? 20.596 17.679 59.157 1.00 80.00 191 LEU A N 1
ATOM 1476 C CA . LEU A 1 218 ? 20.696 17.939 57.715 1.00 80.05 191 LEU A CA 1
ATOM 1477 C C . LEU A 1 218 ? 19.796 19.097 57.265 1.00 80.41 191 LEU A C 1
ATOM 1478 O O . LEU A 1 218 ? 19.015 18.970 56.318 1.00 78.31 191 LEU A O 1
ATOM 1483 N N . ARG A 1 219 ? 19.927 20.226 57.956 1.00 82.12 192 ARG A N 1
ATOM 1484 C CA . ARG A 1 219 ? 19.274 21.474 57.574 1.00 83.67 192 ARG A CA 1
ATOM 1485 C C . ARG A 1 219 ? 19.961 22.627 58.303 1.00 84.80 192 ARG A C 1
ATOM 1486 O O . ARG A 1 219 ? 20.891 22.405 59.080 1.00 85.13 192 ARG A O 1
ATOM 1494 N N . ASP A 1 220 ? 19.505 23.850 58.053 1.00 86.09 193 ASP A N 1
ATOM 1495 C CA . ASP A 1 220 ? 20.053 25.025 58.725 1.00 87.12 193 ASP A CA 1
ATOM 1496 C C . ASP A 1 220 ? 19.517 25.083 60.161 1.00 86.95 193 ASP A C 1
ATOM 1497 O O . ASP A 1 220 ? 18.327 24.851 60.378 1.00 86.89 193 ASP A O 1
ATOM 1502 N N . PRO A 1 221 ? 20.391 25.376 61.147 1.00 87.29 194 PRO A N 1
ATOM 1503 C CA . PRO A 1 221 ? 19.931 25.531 62.537 1.00 87.88 194 PRO A CA 1
ATOM 1504 C C . PRO A 1 221 ? 18.906 26.651 62.757 1.00 88.39 194 PRO A C 1
ATOM 1505 O O . PRO A 1 221 ? 18.181 26.625 63.751 1.00 87.57 194 PRO A O 1
ATOM 1509 N N . GLY A 1 222 ? 18.851 27.619 61.842 1.00 89.77 195 GLY A N 1
ATOM 1510 C CA . GLY A 1 222 ? 17.873 28.705 61.909 1.00 91.44 195 GLY A CA 1
ATOM 1511 C C . GLY A 1 222 ? 16.421 28.257 61.845 1.00 93.00 195 GLY A C 1
ATOM 1512 O O . GLY A 1 222 ? 15.534 28.961 62.327 1.00 95.75 195 GLY A O 1
ATOM 1513 N N . LEU A 1 223 ? 16.177 27.090 61.249 1.00 93.40 196 LEU A N 1
ATOM 1514 C CA . LEU A 1 223 ? 14.821 26.536 61.127 1.00 93.17 196 LEU A CA 1
ATOM 1515 C C . LEU A 1 223 ? 14.254 26.026 62.457 1.00 93.00 196 LEU A C 1
ATOM 1516 O O . LEU A 1 223 ? 13.039 26.041 62.658 1.00 93.30 196 LEU A O 1
ATOM 1521 N N . GLY A 1 224 ? 15.127 25.565 63.352 1.00 92.59 197 GLY A N 1
ATOM 1522 C CA . GLY A 1 224 ? 14.693 25.062 64.657 1.00 92.67 197 GLY A CA 1
ATOM 1523 C C . GLY A 1 224 ? 15.780 24.319 65.412 1.00 93.04 197 GLY A C 1
ATOM 1524 O O . GLY A 1 224 ? 16.898 24.162 64.916 1.00 92.72 197 GLY A O 1
ATOM 1525 N N . ASP A 1 225 ? 15.444 23.860 66.616 1.00 93.62 198 ASP A N 1
ATOM 1526 C CA . ASP A 1 225 ? 16.384 23.111 67.450 1.00 94.30 198 ASP A CA 1
ATOM 1527 C C . ASP A 1 225 ? 16.717 21.762 66.821 1.00 92.24 198 ASP A C 1
ATOM 1528 O O . ASP A 1 225 ? 15.839 21.080 66.294 1.00 91.45 198 ASP A O 1
ATOM 1533 N N . GLN A 1 226 ? 17.992 21.392 66.884 1.00 91.37 199 GLN A N 1
ATOM 1534 C CA . GLN A 1 226 ? 18.470 20.125 66.348 1.00 90.44 199 GLN A CA 1
ATOM 1535 C C . GLN A 1 226 ? 18.882 19.208 67.494 1.00 91.69 199 GLN A C 1
ATOM 1536 O O . GLN A 1 226 ? 19.186 19.677 68.592 1.00 93.14 199 GLN A O 1
ATOM 1542 N N . VAL A 1 227 ? 18.883 17.903 67.233 1.00 91.22 200 VAL A N 1
ATOM 1543 C CA . VAL A 1 227 ? 19.213 16.906 68.254 1.00 90.67 200 VAL A CA 1
ATOM 1544 C C . VAL A 1 227 ? 20.091 15.793 67.687 1.00 90.55 200 VAL A C 1
ATOM 1545 O O . VAL A 1 227 ? 20.283 15.698 66.473 1.00 88.71 200 VAL A O 1
ATOM 1549 N N . ASN A 1 228 ? 20.625 14.965 68.584 1.00 91.77 201 ASN A N 1
ATOM 1550 C CA . ASN A 1 228 ? 21.422 13.797 68.213 1.00 92.55 201 ASN A CA 1
ATOM 1551 C C . ASN A 1 228 ? 20.574 12.541 68.360 1.00 93.91 201 ASN A C 1
ATOM 1552 O O . ASN A 1 228 ? 19.564 12.550 69.068 1.00 93.23 201 ASN A O 1
ATOM 1557 N N . ALA A 1 229 ? 20.986 11.463 67.696 1.00 95.94 202 ALA A N 1
ATOM 1558 C CA . ALA A 1 229 ? 20.308 10.173 67.830 1.00 97.50 202 ALA A CA 1
ATOM 1559 C C . ALA A 1 229 ? 20.486 9.647 69.252 1.00 100.37 202 ALA A C 1
ATOM 1560 O O . ALA A 1 229 ? 21.555 9.803 69.846 1.00 101.48 202 ALA A O 1
ATOM 1562 N N . CYS A 1 230 ? 19.435 9.035 69.796 1.00 102.69 203 CYS A N 1
ATOM 1563 C CA . CYS A 1 230 ? 19.474 8.484 71.153 1.00 105.25 203 CYS A CA 1
ATOM 1564 C C . CYS A 1 230 ? 20.645 7.514 71.330 1.00 106.81 203 CYS A C 1
ATOM 1565 O O . CYS A 1 230 ? 21.306 7.515 72.371 1.00 109.15 203 CYS A O 1
ATOM 1568 N N . ASP A 1 231 ? 20.900 6.704 70.304 1.00 106.64 204 ASP A N 1
ATOM 1569 C CA . ASP A 1 231 ? 22.026 5.768 70.301 1.00 106.57 204 ASP A CA 1
ATOM 1570 C C . ASP A 1 231 ? 23.287 6.462 69.785 1.00 105.91 204 ASP A C 1
ATOM 1571 O O . ASP A 1 231 ? 23.518 6.529 68.575 1.00 103.90 204 ASP A O 1
ATOM 1576 N N . SER A 1 232 ? 24.096 6.985 70.704 1.00 105.90 205 SER A N 1
ATOM 1577 C CA . SER A 1 232 ? 25.347 7.648 70.338 1.00 104.81 205 SER A CA 1
ATOM 1578 C C . SER A 1 232 ? 26.407 6.605 69.993 1.00 104.22 205 SER A C 1
ATOM 1579 O O . SER A 1 232 ? 26.527 5.585 70.675 1.00 103.54 205 SER A O 1
ATOM 1582 N N . CYS A 1 233 ? 27.165 6.864 68.930 1.00 103.37 206 CYS A N 1
ATOM 1583 C CA . CYS A 1 233 ? 28.199 5.942 68.465 1.00 103.25 206 CYS A CA 1
ATOM 1584 C C . CYS A 1 233 ? 29.504 6.657 68.169 1.00 101.80 206 CYS A C 1
ATOM 1585 O O . CYS A 1 233 ? 29.512 7.871 67.961 1.00 102.43 206 CYS A O 1
ATOM 1588 N N . PRO A 1 234 ? 30.618 5.903 68.140 1.00 99.90 207 PRO A N 1
ATOM 1589 C CA . PRO A 1 234 ? 31.899 6.522 67.813 1.00 99.15 207 PRO A CA 1
ATOM 1590 C C . PRO A 1 234 ? 31.920 7.052 66.378 1.00 96.73 207 PRO A C 1
ATOM 1591 O O . PRO A 1 234 ? 32.198 6.304 65.439 1.00 97.01 207 PRO A O 1
ATOM 1595 N N . THR A 1 235 ? 31.603 8.337 66.226 1.00 94.75 208 THR A N 1
ATOM 1596 C CA . THR A 1 235 ? 31.588 8.990 64.919 1.00 93.03 208 THR A CA 1
ATOM 1597 C C . THR A 1 235 ? 32.973 9.541 64.596 1.00 90.93 208 THR A C 1
ATOM 1598 O O . THR A 1 235 ? 33.571 10.244 65.411 1.00 91.49 208 THR A O 1
ATOM 1602 N N . GLN A 1 236 ? 33.475 9.220 63.407 1.00 88.31 209 GLN A N 1
ATOM 1603 C CA . GLN A 1 236 ? 34.772 9.721 62.959 1.00 86.84 209 GLN A CA 1
ATOM 1604 C C . GLN A 1 236 ? 34.606 11.092 62.310 1.00 84.69 209 GLN A C 1
ATOM 1605 O O . GLN A 1 236 ? 35.507 11.928 62.374 1.00 84.92 209 GLN A O 1
ATOM 1611 N N . LEU A 1 237 ? 33.445 11.312 61.696 1.00 82.79 210 LEU A N 1
ATOM 1612 C CA . LEU A 1 237 ? 33.168 12.525 60.937 1.00 81.43 210 LEU A CA 1
ATOM 1613 C C . LEU A 1 237 ? 31.950 13.255 61.499 1.00 81.22 210 LEU A C 1
ATOM 1614 O O . LEU A 1 237 ? 31.010 12.625 61.990 1.00 81.06 210 LEU A O 1
ATOM 1619 N N . SER A 1 238 ? 31.980 14.585 61.430 1.00 81.07 211 SER A N 1
ATOM 1620 C CA . SER A 1 238 ? 30.839 15.417 61.808 1.00 81.54 211 SER A CA 1
ATOM 1621 C C . SER A 1 238 ? 30.286 16.115 60.571 1.00 81.07 211 SER A C 1
ATOM 1622 O O . SER A 1 238 ? 30.892 16.069 59.500 1.00 79.84 211 SER A O 1
ATOM 1625 N N . ILE A 1 239 ? 29.135 16.764 60.726 1.00 81.98 212 ILE A N 1
ATOM 1626 C CA . ILE A 1 239 ? 28.443 17.397 59.600 1.00 83.27 212 ILE A CA 1
ATOM 1627 C C . ILE A 1 239 ? 29.261 18.572 59.043 1.00 84.52 212 ILE A C 1
ATOM 1628 O O . ILE A 1 239 ? 29.318 18.773 57.830 1.00 84.23 212 ILE A O 1
ATOM 1633 N N . TYR A 1 240 ? 29.913 19.321 59.930 1.00 86.79 213 TYR A N 1
ATOM 1634 C CA . TYR A 1 240 ? 30.704 20.489 59.528 1.00 87.51 213 TYR A CA 1
ATOM 1635 C C . TYR A 1 240 ? 31.914 20.067 58.700 1.00 85.84 213 TYR A C 1
ATOM 1636 O O . TYR A 1 240 ? 32.245 20.704 57.700 1.00 84.24 213 TYR A O 1
ATOM 1645 N N . GLU A 1 241 ? 32.572 18.995 59.138 1.00 85.14 214 GLU A N 1
ATOM 1646 C CA . GLU A 1 241 ? 33.755 18.471 58.458 1.00 84.94 214 GLU A CA 1
ATOM 1647 C C . GLU A 1 241 ? 33.416 17.984 57.051 1.00 82.86 214 GLU A C 1
ATOM 1648 O O . GLU A 1 241 ? 34.184 18.203 56.114 1.00 82.91 214 GLU A O 1
ATOM 1654 N N . ALA A 1 242 ? 32.265 17.330 56.911 1.00 80.67 215 ALA A N 1
ATOM 1655 C CA . ALA A 1 242 ? 31.802 16.847 55.608 1.00 79.66 215 ALA A CA 1
ATOM 1656 C C . ALA A 1 242 ? 31.601 17.998 54.620 1.00 78.95 215 ALA A C 1
ATOM 1657 O O . ALA A 1 242 ? 31.938 17.873 53.443 1.00 77.16 215 ALA A O 1
ATOM 1659 N N . ILE A 1 243 ? 31.059 19.114 55.107 1.00 79.43 216 ILE A N 1
ATOM 1660 C CA . ILE A 1 243 ? 30.885 20.315 54.285 1.00 79.23 216 ILE A CA 1
ATOM 1661 C C . ILE A 1 243 ? 32.247 20.868 53.852 1.00 80.76 216 ILE A C 1
ATOM 1662 O O . ILE A 1 243 ? 32.413 21.282 52.704 1.00 80.19 216 ILE A O 1
ATOM 1667 N N . ASP A 1 244 ? 33.209 20.869 54.776 1.00 82.77 217 ASP A N 1
ATOM 1668 C CA . ASP A 1 244 ? 34.587 21.280 54.474 1.00 83.38 217 ASP A CA 1
ATOM 1669 C C . ASP A 1 244 ? 35.215 20.391 53.411 1.00 81.20 217 ASP A C 1
ATOM 1670 O O . ASP A 1 244 ? 35.676 20.878 52.380 1.00 80.25 217 ASP A O 1
ATOM 1675 N N . ILE A 1 245 ? 35.227 19.088 53.677 1.00 79.81 218 ILE A N 1
ATOM 1676 C CA . ILE A 1 245 ? 35.848 18.113 52.782 1.00 79.62 218 ILE A CA 1
ATOM 1677 C C . ILE A 1 245 ? 35.259 18.206 51.372 1.00 78.80 218 ILE A C 1
ATOM 1678 O O . ILE A 1 245 ? 36.002 18.277 50.393 1.00 77.91 218 ILE A O 1
ATOM 1683 N N . LEU A 1 246 ? 33.931 18.219 51.278 1.00 78.69 219 LEU A N 1
ATOM 1684 C CA . LEU A 1 246 ? 33.246 18.281 49.983 1.00 78.20 219 LEU A CA 1
ATOM 1685 C C . LEU A 1 246 ? 33.511 19.580 49.219 1.00 78.85 219 LEU A C 1
ATOM 1686 O O . LEU A 1 246 ? 33.448 19.597 47.989 1.00 78.99 219 LEU A O 1
ATOM 1691 N N . ASN A 1 247 ? 33.808 20.658 49.943 1.00 80.15 220 ASN A N 1
ATOM 1692 C CA . ASN A 1 247 ? 34.102 21.954 49.322 1.00 80.82 220 ASN A CA 1
ATOM 1693 C C . ASN A 1 247 ? 35.566 22.131 48.907 1.00 81.41 220 ASN A C 1
ATOM 1694 O O . ASN A 1 247 ? 35.846 22.841 47.941 1.00 81.71 220 ASN A O 1
ATOM 1699 N N . THR A 1 248 ? 36.491 21.498 49.629 1.00 82.49 221 THR A N 1
ATOM 1700 C CA . THR A 1 248 ? 37.930 21.652 49.359 1.00 82.67 221 THR A CA 1
ATOM 1701 C C . THR A 1 248 ? 38.582 20.474 48.627 1.00 81.60 221 THR A C 1
ATOM 1702 O O . THR A 1 248 ? 39.732 20.581 48.199 1.00 81.02 221 THR A O 1
ATOM 1706 N N . VAL A 1 249 ? 37.866 19.360 48.488 1.00 81.51 222 VAL A N 1
ATOM 1707 C CA . VAL A 1 249 ? 38.373 18.222 47.714 1.00 81.43 222 VAL A CA 1
ATOM 1708 C C . VAL A 1 249 ? 38.578 18.652 46.257 1.00 81.94 222 VAL A C 1
ATOM 1709 O O . VAL A 1 249 ? 37.754 19.385 45.705 1.00 82.60 222 VAL A O 1
ATOM 1713 N N . GLN A 1 250 ? 39.679 18.220 45.642 1.00 82.41 223 GLN A N 1
ATOM 1714 C CA . GLN A 1 250 ? 40.032 18.702 44.303 1.00 82.93 223 GLN A CA 1
ATOM 1715 C C . GLN A 1 250 ? 41.004 17.804 43.536 1.00 82.58 223 GLN A C 1
ATOM 1716 O O . GLN A 1 250 ? 41.807 17.081 44.126 1.00 81.01 223 GLN A O 1
ATOM 1722 N N . ILE A 1 251 ? 40.908 17.873 42.208 1.00 83.32 224 ILE A N 1
ATOM 1723 C CA . ILE A 1 251 ? 41.826 17.196 41.295 1.00 84.37 224 ILE A CA 1
ATOM 1724 C C . ILE A 1 251 ? 42.460 18.250 40.392 1.00 86.36 224 ILE A C 1
ATOM 1725 O O . ILE A 1 251 ? 41.748 19.022 39.747 1.00 87.41 224 ILE A O 1
ATOM 1730 N N . GLU A 1 252 ? 43.793 18.270 40.343 1.00 88.26 225 GLU A N 1
ATOM 1731 C CA . GLU A 1 252 ? 44.548 19.291 39.604 1.00 89.41 225 GLU A CA 1
ATOM 1732 C C . GLU A 1 252 ? 44.108 20.715 39.976 1.00 89.77 225 GLU A C 1
ATOM 1733 O O . GLU A 1 252 ? 43.996 21.593 39.117 1.00 89.09 225 GLU A O 1
ATOM 1739 N N . GLY A 1 253 ? 43.862 20.929 41.268 1.00 90.14 226 GLY A N 1
ATOM 1740 C CA . GLY A 1 253 ? 43.477 22.240 41.783 1.00 90.53 226 GLY A CA 1
ATOM 1741 C C . GLY A 1 253 ? 42.103 22.723 41.352 1.00 90.45 226 GLY A C 1
ATOM 1742 O O . GLY A 1 253 ? 41.882 23.929 41.233 1.00 91.22 226 GLY A O 1
ATOM 1743 N N . GLN A 1 254 ? 41.179 21.793 41.117 1.00 90.48 227 GLN A N 1
ATOM 1744 C CA . GLN A 1 254 ? 39.805 22.144 40.749 1.00 90.28 227 GLN A CA 1
ATOM 1745 C C . GLN A 1 254 ? 38.786 21.360 41.573 1.00 88.41 227 GLN A C 1
ATOM 1746 O O . GLN A 1 254 ? 38.760 20.128 41.542 1.00 84.95 227 GLN A O 1
ATOM 1752 N N . ASN A 1 255 ? 37.952 22.093 42.307 1.00 87.97 228 ASN A N 1
ATOM 1753 C CA . ASN A 1 255 ? 36.820 21.516 43.021 1.00 87.85 228 ASN A CA 1
ATOM 1754 C C . ASN A 1 255 ? 35.603 21.475 42.099 1.00 87.84 228 ASN A C 1
ATOM 1755 O O . ASN A 1 255 ? 35.376 22.405 41.324 1.00 88.60 228 ASN A O 1
ATOM 1760 N N . TRP A 1 256 ? 34.828 20.396 42.186 1.00 87.10 229 TRP A N 1
ATOM 1761 C CA . TRP A 1 256 ? 33.650 20.208 41.336 1.00 86.18 229 TRP A CA 1
ATOM 1762 C C . TRP A 1 256 ? 32.610 21.311 41.535 1.00 86.08 229 TRP A C 1
ATOM 1763 O O . TRP A 1 256 ? 32.075 21.852 40.565 1.00 86.60 229 TRP A O 1
ATOM 1774 N N . PHE A 1 257 ? 32.337 21.642 42.793 1.00 86.19 230 PHE A N 1
ATOM 1775 C CA . PHE A 1 257 ? 31.320 22.640 43.129 1.00 86.47 230 PHE A CA 1
ATOM 1776 C C . PHE A 1 257 ? 31.782 24.068 42.827 1.00 87.37 230 PHE A C 1
ATOM 1777 O O . PHE A 1 257 ? 30.958 24.943 42.566 1.00 87.24 230 PHE A O 1
ATOM 1785 N N . SER A 1 258 ? 33.095 24.295 42.857 1.00 89.80 231 SER A N 1
ATOM 1786 C CA . SER A 1 258 ? 33.665 25.637 42.687 1.00 91.30 231 SER A CA 1
ATOM 1787 C C . SER A 1 258 ? 34.043 25.978 41.242 1.00 91.89 231 SER A C 1
ATOM 1788 O O . SER A 1 258 ? 34.332 27.135 40.942 1.00 93.02 231 SER A O 1
ATOM 1791 N N . ALA A 1 259 ? 34.048 24.982 40.356 1.00 92.81 232 ALA A N 1
ATOM 1792 C CA . ALA A 1 259 ? 34.484 25.180 38.970 1.00 93.70 232 ALA A CA 1
ATOM 1793 C C . ALA A 1 259 ? 33.449 25.958 38.159 1.00 93.88 232 ALA A C 1
ATOM 1794 O O . ALA A 1 259 ? 32.257 25.665 38.230 1.00 93.84 232 ALA A O 1
ATOM 1796 N N . ASN A 1 260 ? 33.909 26.942 37.386 1.00 94.40 233 ASN A N 1
ATOM 1797 C CA . ASN A 1 260 ? 33.008 27.744 36.552 1.00 95.30 233 ASN A CA 1
ATOM 1798 C C . ASN A 1 260 ? 32.593 26.983 35.291 1.00 94.43 233 ASN A C 1
ATOM 1799 O O . ASN A 1 260 ? 33.116 25.902 35.009 1.00 93.50 233 ASN A O 1
ATOM 1804 N N . CYS A 1 261 ? 31.662 27.557 34.533 1.00 93.86 234 CYS A N 1
ATOM 1805 C CA . CYS A 1 261 ? 31.018 26.837 33.430 1.00 93.84 234 CYS A CA 1
ATOM 1806 C C . CYS A 1 261 ? 31.946 26.546 32.242 1.00 93.20 234 CYS A C 1
ATOM 1807 O O . CYS A 1 261 ? 31.756 25.550 31.544 1.00 93.04 234 CYS A O 1
ATOM 1810 N N . CYS A 1 262 ? 32.940 27.406 32.020 1.00 93.79 235 CYS A N 1
ATOM 1811 C CA . CYS A 1 262 ? 33.837 27.286 30.859 1.00 94.06 235 CYS A CA 1
ATOM 1812 C C . CYS A 1 262 ? 34.652 25.991 30.838 1.00 93.10 235 CYS A C 1
ATOM 1813 O O . CYS A 1 262 ? 34.974 25.479 29.766 1.00 92.69 235 CYS A O 1
ATOM 1816 N N . ASP A 1 263 ? 34.987 25.473 32.018 1.00 92.57 236 ASP A N 1
ATOM 1817 C CA . ASP A 1 263 ? 35.790 24.253 32.132 1.00 92.24 236 ASP A CA 1
ATOM 1818 C C . ASP A 1 263 ? 34.958 22.968 32.075 1.00 90.64 236 ASP A C 1
ATOM 1819 O O . ASP A 1 263 ? 35.519 21.872 32.051 1.00 91.91 236 ASP A O 1
ATOM 1824 N N . LEU A 1 264 ? 33.632 23.101 32.054 1.00 88.87 237 LEU A N 1
ATOM 1825 C CA . LEU A 1 264 ? 32.729 21.949 32.078 1.00 87.17 237 LEU A CA 1
ATOM 1826 C C . LEU A 1 264 ? 31.986 21.790 30.754 1.00 86.17 237 LEU A C 1
ATOM 1827 O O . LEU A 1 264 ? 31.617 22.778 30.118 1.00 86.41 237 LEU A O 1
ATOM 1832 N N . THR A 1 265 ? 31.767 20.539 30.351 1.00 85.49 238 THR A N 1
ATOM 1833 C CA . THR A 1 265 ? 30.980 20.235 29.156 1.00 84.93 238 THR A CA 1
ATOM 1834 C C . THR A 1 265 ? 29.498 20.481 29.434 1.00 85.42 238 THR A C 1
ATOM 1835 O O . THR A 1 265 ? 29.086 20.566 30.592 1.00 86.22 238 THR A O 1
ATOM 1839 N N . ASP A 1 266 ? 28.704 20.588 28.371 1.00 85.17 239 ASP A N 1
ATOM 1840 C CA . ASP A 1 266 ? 27.276 20.911 28.497 1.00 85.04 239 ASP A CA 1
ATOM 1841 C C . ASP A 1 266 ? 26.518 19.915 29.375 1.00 84.35 239 ASP A C 1
ATOM 1842 O O . ASP A 1 266 ? 25.612 20.305 30.112 1.00 83.82 239 ASP A O 1
ATOM 1847 N N . ASP A 1 267 ? 26.892 18.639 29.292 1.00 84.92 240 ASP A N 1
ATOM 1848 C CA . ASP A 1 267 ? 26.335 17.607 30.172 1.00 85.13 240 ASP A CA 1
ATOM 1849 C C . ASP A 1 267 ? 26.660 17.929 31.628 1.00 84.07 240 ASP A C 1
ATOM 1850 O O . ASP A 1 267 ? 25.792 17.854 32.499 1.00 84.02 240 ASP A O 1
ATOM 1855 N N . GLU A 1 268 ? 27.918 18.289 31.872 1.00 83.44 241 GLU A N 1
ATOM 1856 C CA . GLU A 1 268 ? 28.418 18.561 33.220 1.00 82.50 241 GLU A CA 1
ATOM 1857 C C . GLU A 1 268 ? 27.862 19.859 33.811 1.00 81.54 241 GLU A C 1
ATOM 1858 O O . GLU A 1 268 ? 27.633 19.939 35.018 1.00 81.33 241 GLU A O 1
ATOM 1864 N N . GLN A 1 269 ? 27.645 20.866 32.965 1.00 81.15 242 GLN A N 1
ATOM 1865 C CA . GLN A 1 269 ? 27.059 22.140 33.405 1.00 80.75 242 GLN A CA 1
ATOM 1866 C C . GLN A 1 269 ? 25.648 21.963 33.964 1.00 80.82 242 GLN A C 1
ATOM 1867 O O . GLN A 1 269 ? 25.270 22.631 34.927 1.00 80.73 242 GLN A O 1
ATOM 1873 N N . ALA A 1 270 ? 24.878 21.068 33.347 1.00 81.59 243 ALA A N 1
ATOM 1874 C CA . ALA A 1 270 ? 23.492 20.818 33.745 1.00 81.27 243 ALA A CA 1
ATOM 1875 C C . ALA A 1 270 ? 23.392 20.234 35.152 1.00 80.97 243 ALA A C 1
ATOM 1876 O O . ALA A 1 270 ? 22.573 20.682 35.954 1.00 82.09 243 ALA A O 1
ATOM 1878 N N . ARG A 1 271 ? 24.233 19.244 35.445 1.00 80.86 244 ARG A N 1
ATOM 1879 C CA . ARG A 1 271 ? 24.197 18.547 36.737 1.00 80.61 244 ARG A CA 1
ATOM 1880 C C . ARG A 1 271 ? 25.181 19.118 37.768 1.00 81.30 244 ARG A C 1
ATOM 1881 O O . ARG A 1 271 ? 25.352 18.544 38.847 1.00 81.02 244 ARG A O 1
ATOM 1889 N N . GLN A 1 272 ? 25.812 20.248 37.445 1.00 82.26 245 GLN A N 1
ATOM 1890 C CA . GLN A 1 272 ? 26.717 20.920 38.379 1.00 82.52 245 GLN A CA 1
ATOM 1891 C C . GLN A 1 272 ? 25.936 21.474 39.564 1.00 81.87 245 GLN A C 1
ATOM 1892 O O . GLN A 1 272 ? 24.819 21.969 39.402 1.00 82.13 245 GLN A O 1
ATOM 1898 N N . ARG A 1 273 ? 26.538 21.395 40.748 1.00 80.67 246 ARG A N 1
ATOM 1899 C CA . ARG A 1 273 ? 25.903 21.862 41.976 1.00 79.77 246 ARG A CA 1
ATOM 1900 C C . ARG A 1 273 ? 26.621 23.090 42.542 1.00 80.18 246 ARG A C 1
ATOM 1901 O O . ARG A 1 273 ? 27.773 23.348 42.189 1.00 79.88 246 ARG A O 1
ATOM 1909 N N . PRO A 1 274 ? 25.940 23.855 43.421 1.00 81.51 247 PRO A N 1
ATOM 1910 C CA . PRO A 1 274 ? 26.565 25.029 44.030 1.00 82.92 247 PRO A CA 1
ATOM 1911 C C . PRO A 1 274 ? 27.461 24.666 45.218 1.00 84.51 247 PRO A C 1
ATOM 1912 O O . PRO A 1 274 ? 27.700 23.484 45.478 1.00 85.05 247 PRO A O 1
ATOM 1916 N N . LEU A 1 275 ? 27.948 25.683 45.926 1.00 84.86 248 LEU A N 1
ATOM 1917 C CA . LEU A 1 275 ? 28.798 25.480 47.101 1.00 84.38 248 LEU A CA 1
ATOM 1918 C C . LEU A 1 275 ? 27.999 24.728 48.167 1.00 82.73 248 LEU A C 1
ATOM 1919 O O . LEU A 1 275 ? 26.843 25.068 48.426 1.00 82.93 248 LEU A O 1
ATOM 1924 N N . VAL A 1 276 ? 28.609 23.711 48.776 1.00 81.05 249 VAL A N 1
ATOM 1925 C CA . VAL A 1 276 ? 27.902 22.848 49.732 1.00 79.71 249 VAL A CA 1
ATOM 1926 C C . VAL A 1 276 ? 27.641 23.590 51.043 1.00 79.67 249 VAL A C 1
ATOM 1927 O O . VAL A 1 276 ? 28.533 24.245 51.583 1.00 80.48 249 VAL A O 1
ATOM 1931 N N . THR A 1 277 ? 26.408 23.482 51.534 1.00 78.50 250 THR A N 1
ATOM 1932 C CA . THR A 1 277 ? 25.985 24.116 52.781 1.00 78.21 250 THR A CA 1
ATOM 1933 C C . THR A 1 277 ? 25.158 23.122 53.596 1.00 79.51 250 THR A C 1
ATOM 1934 O O . THR A 1 277 ? 24.797 22.054 53.101 1.00 79.95 250 THR A O 1
ATOM 1938 N N . ARG A 1 278 ? 24.861 23.489 54.840 1.00 80.66 251 ARG A N 1
ATOM 1939 C CA . ARG A 1 278 ? 23.985 22.696 55.712 1.00 80.50 251 ARG A CA 1
ATOM 1940 C C . ARG A 1 278 ? 22.650 22.370 55.049 1.00 78.82 251 ARG A C 1
ATOM 1941 O O . ARG A 1 278 ? 22.142 21.253 55.176 1.00 77.26 251 ARG A O 1
ATOM 1949 N N . GLN A 1 279 ? 22.091 23.355 54.348 1.00 78.08 252 GLN A N 1
ATOM 1950 C CA . GLN A 1 279 ? 20.759 23.240 53.756 1.00 77.78 252 GLN A CA 1
ATOM 1951 C C . GLN A 1 279 ? 20.728 22.333 52.525 1.00 77.10 252 GLN A C 1
ATOM 1952 O O . GLN A 1 279 ? 19.746 21.617 52.315 1.00 78.44 252 GLN A O 1
ATOM 1958 N N . ASN A 1 280 ? 21.788 22.361 51.717 1.00 74.88 253 ASN A N 1
ATOM 1959 C CA . ASN A 1 280 ? 21.811 21.605 50.459 1.00 72.95 253 ASN A CA 1
ATOM 1960 C C . ASN A 1 280 ? 22.679 20.343 50.462 1.00 71.42 253 ASN A C 1
ATOM 1961 O O . ASN A 1 280 ? 22.726 19.636 49.457 1.00 72.22 253 ASN A O 1
ATOM 1966 N N . ILE A 1 281 ? 23.358 20.055 51.573 1.00 70.92 254 ILE A N 1
ATOM 1967 C CA . ILE A 1 281 ? 24.247 18.885 51.638 1.00 71.39 254 ILE A CA 1
ATOM 1968 C C . ILE A 1 281 ? 23.460 17.571 51.548 1.00 71.22 254 ILE A C 1
ATOM 1969 O O . ILE A 1 281 ? 22.456 17.387 52.236 1.00 70.75 254 ILE A O 1
ATOM 1974 N N . PHE A 1 282 ? 23.929 16.677 50.678 1.00 71.62 255 PHE A N 1
ATOM 1975 C CA . PHE A 1 282 ? 23.283 15.386 50.407 1.00 72.26 255 PHE A CA 1
ATOM 1976 C C . PHE A 1 282 ? 21.854 15.499 49.852 1.00 72.00 255 PHE A C 1
ATOM 1977 O O . PHE A 1 282 ? 21.088 14.540 49.929 1.00 72.04 255 PHE A O 1
ATOM 1985 N N . ARG A 1 283 ? 21.505 16.648 49.276 1.00 72.23 256 ARG A N 1
ATOM 1986 C CA . ARG A 1 283 ? 20.158 16.869 48.744 1.00 73.73 256 ARG A CA 1
ATOM 1987 C C . ARG A 1 283 ? 20.154 16.934 47.222 1.00 75.01 256 ARG A C 1
ATOM 1988 O O . ARG A 1 283 ? 21.186 17.186 46.597 1.00 76.96 256 ARG A O 1
ATOM 1996 N N . GLY A 1 284 ? 18.979 16.716 46.635 1.00 74.95 257 GLY A N 1
ATOM 1997 C CA . GLY A 1 284 ? 18.798 16.839 45.190 1.00 74.59 257 GLY A CA 1
ATOM 1998 C C . GLY A 1 284 ? 18.785 18.290 44.744 1.00 74.49 257 GLY A C 1
ATOM 1999 O O . GLY A 1 284 ? 18.825 19.201 45.572 1.00 75.31 257 GLY A O 1
ATOM 2000 N N . ILE A 1 285 ? 18.707 18.503 43.432 1.00 74.34 258 ILE A N 1
ATOM 2001 C CA . ILE A 1 285 ? 18.745 19.855 42.857 1.00 74.23 258 ILE A CA 1
ATOM 2002 C C . ILE A 1 285 ? 17.475 20.213 42.079 1.00 73.30 258 ILE A C 1
ATOM 2003 O O . ILE A 1 285 ? 17.475 21.149 41.277 1.00 72.73 258 ILE A O 1
ATOM 2008 N N . ALA A 1 286 ? 16.395 19.476 42.327 1.00 72.44 259 ALA A N 1
ATOM 2009 C CA . ALA A 1 286 ? 15.091 19.810 41.761 1.00 72.36 259 ALA A CA 1
ATOM 2010 C C . ALA A 1 286 ? 14.436 20.894 42.618 1.00 72.00 259 ALA A C 1
ATOM 2011 O O . ALA A 1 286 ? 14.845 21.102 43.764 1.00 71.97 259 ALA A O 1
ATOM 2013 N N . PRO A 1 287 ? 13.428 21.600 42.065 1.00 71.38 260 PRO A N 1
ATOM 2014 C CA . PRO A 1 287 ? 12.697 22.611 42.837 1.00 70.98 260 PRO A CA 1
ATOM 2015 C C . PRO A 1 287 ? 12.060 22.050 44.108 1.00 71.28 260 PRO A C 1
ATOM 2016 O O . PRO A 1 287 ? 11.374 21.029 44.056 1.00 70.34 260 PRO A O 1
ATOM 2020 N N . GLY A 1 288 ? 12.310 22.712 45.238 1.00 72.66 261 GLY A N 1
ATOM 2021 C CA . GLY A 1 288 ? 11.727 22.324 46.523 1.00 73.24 261 GLY A CA 1
ATOM 2022 C C . GLY A 1 288 ? 12.618 21.483 47.425 1.00 73.73 261 GLY A C 1
ATOM 2023 O O . GLY A 1 288 ? 12.340 21.360 48.619 1.00 74.44 261 GLY A O 1
ATOM 2024 N N . ASP A 1 289 ? 13.679 20.900 46.868 1.00 74.30 262 ASP A N 1
ATOM 2025 C CA . ASP A 1 289 ? 14.603 20.064 47.644 1.00 75.62 262 ASP A CA 1
ATOM 2026 C C . ASP A 1 289 ? 15.292 20.852 48.762 1.00 76.49 262 ASP A C 1
ATOM 2027 O O . ASP A 1 289 ? 15.441 20.349 49.876 1.00 77.82 262 ASP A O 1
ATOM 2032 N N . ASP A 1 290 ? 15.695 22.085 48.461 1.00 77.13 263 ASP A N 1
ATOM 2033 C CA . ASP A 1 290 ? 16.390 22.943 49.428 1.00 77.83 263 ASP A CA 1
ATOM 2034 C C . ASP A 1 290 ? 15.485 23.465 50.545 1.00 78.03 263 ASP A C 1
ATOM 2035 O O . ASP A 1 290 ? 15.976 23.884 51.594 1.00 79.23 263 ASP A O 1
ATOM 2040 N N . VAL A 1 291 ? 14.174 23.450 50.320 1.00 76.70 264 VAL A N 1
ATOM 2041 C CA . VAL A 1 291 ? 13.225 24.021 51.272 1.00 76.40 264 VAL A CA 1
ATOM 2042 C C . VAL A 1 291 ? 12.966 23.061 52.433 1.00 76.54 264 VAL A C 1
ATOM 2043 O O . VAL A 1 291 ? 12.671 21.885 52.220 1.00 76.54 264 VAL A O 1
ATOM 2047 N N . GLY A 1 292 ? 13.084 23.570 53.658 1.00 76.05 265 GLY A N 1
ATOM 2048 C CA . GLY A 1 292 ? 12.667 22.831 54.848 1.00 75.94 265 GLY A CA 1
ATOM 2049 C C . GLY A 1 292 ? 13.550 21.648 55.212 1.00 75.28 265 GLY A C 1
ATOM 2050 O O . GLY A 1 292 ? 14.712 21.595 54.803 1.00 74.46 265 GLY A O 1
ATOM 2051 N N . PRO A 1 293 ? 13.000 20.692 55.992 1.00 74.55 266 PRO A N 1
ATOM 2052 C CA . PRO A 1 293 ? 13.715 19.489 56.443 1.00 74.60 266 PRO A CA 1
ATOM 2053 C C . PRO A 1 293 ? 14.215 18.598 55.311 1.00 74.31 266 PRO A C 1
ATOM 2054 O O . PRO A 1 293 ? 13.725 18.689 54.186 1.00 74.42 266 PRO A O 1
ATOM 2058 N N . TYR A 1 294 ? 15.174 17.731 55.626 1.00 74.12 267 TYR A N 1
ATOM 2059 C CA . TYR A 1 294 ? 15.768 16.834 54.639 1.00 73.83 267 TYR A CA 1
ATOM 2060 C C . TYR A 1 294 ? 14.764 15.805 54.129 1.00 74.67 267 TYR A C 1
ATOM 2061 O O . TYR A 1 294 ? 14.673 15.564 52.924 1.00 75.20 267 TYR A O 1
ATOM 2070 N N . LEU A 1 295 ? 14.034 15.183 55.050 1.00 74.82 268 LEU A N 1
ATOM 2071 C CA . LEU A 1 295 ? 13.039 14.183 54.682 1.00 74.01 268 LEU A CA 1
ATOM 2072 C C . LEU A 1 295 ? 11.762 14.846 54.191 1.00 73.75 268 LEU A C 1
ATOM 2073 O O . LEU A 1 295 ? 11.322 15.858 54.742 1.00 74.45 268 LEU A O 1
ATOM 2078 N N . SER A 1 296 ? 11.177 14.265 53.148 1.00 72.84 269 SER A N 1
ATOM 2079 C CA .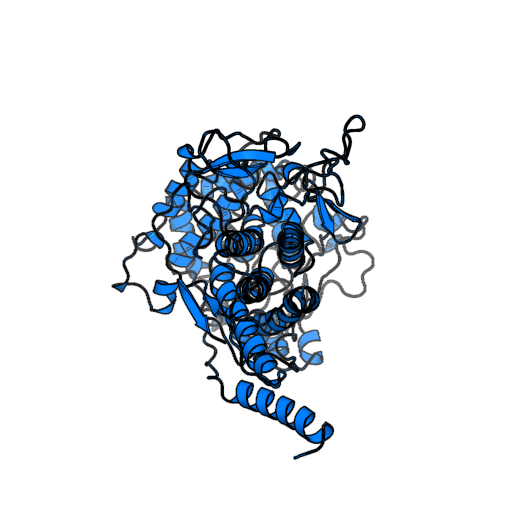 SER A 1 296 ? 9.887 14.703 52.640 1.00 72.50 269 SER A CA 1
ATOM 2080 C C . SER A 1 296 ? 8.809 14.393 53.668 1.00 72.42 269 SER A C 1
ATOM 2081 O O . SER A 1 296 ? 8.878 13.377 54.362 1.00 73.34 269 SER A O 1
ATOM 2084 N N . GLN A 1 297 ? 7.818 15.276 53.761 1.00 71.66 270 GLN A N 1
ATOM 2085 C CA . GLN A 1 297 ? 6.649 15.051 54.615 1.00 71.87 270 GLN A CA 1
ATOM 2086 C C . GLN A 1 297 ? 5.998 13.688 54.362 1.00 71.69 270 GLN A C 1
ATOM 2087 O O . GLN A 1 297 ? 5.543 13.032 55.300 1.00 70.72 270 GLN A O 1
ATOM 2093 N N . PHE A 1 298 ? 5.984 13.257 53.102 1.00 71.07 271 PHE A N 1
ATOM 2094 C CA . PHE A 1 298 ? 5.308 12.019 52.709 1.00 70.91 271 PHE A CA 1
ATOM 2095 C C . PHE A 1 298 ? 5.956 10.733 53.243 1.00 70.85 271 PHE A C 1
ATOM 2096 O O . PHE A 1 298 ? 5.339 9.667 53.186 1.00 70.30 271 PHE A O 1
ATOM 2104 N N . LEU A 1 299 ? 7.184 10.825 53.753 1.00 70.58 272 LEU A N 1
ATOM 2105 C CA . LEU A 1 299 ? 7.831 9.688 54.421 1.00 70.64 272 LEU A CA 1
ATOM 2106 C C . LEU A 1 299 ? 7.600 9.688 55.935 1.00 71.18 272 LEU A C 1
ATOM 2107 O O . LEU A 1 299 ? 7.961 8.727 56.617 1.00 71.64 272 LEU A O 1
ATOM 2112 N N . LEU A 1 300 ? 6.994 10.758 56.449 1.00 71.87 273 LEU A N 1
ATOM 2113 C CA . LEU A 1 300 ? 6.777 10.933 57.886 1.00 71.97 273 LEU A CA 1
ATOM 2114 C C . LEU A 1 300 ? 5.288 10.954 58.238 1.00 71.99 273 LEU A C 1
ATOM 2115 O O . LEU A 1 300 ? 4.816 10.101 58.994 1.00 71.88 273 LEU A O 1
ATOM 2120 N N . ILE A 1 301 ? 4.555 11.924 57.690 1.00 71.57 274 ILE A N 1
ATOM 2121 C CA . ILE A 1 301 ? 3.149 12.128 58.062 1.00 71.46 274 ILE A CA 1
ATOM 2122 C C . ILE A 1 301 ? 2.218 11.063 57.494 1.00 71.45 274 ILE A C 1
ATOM 2123 O O . ILE A 1 301 ? 2.594 10.287 56.612 1.00 71.49 274 ILE A O 1
ATOM 2128 N N . GLY A 1 302 ? 1.000 11.042 58.027 1.00 71.40 275 GLY A N 1
ATOM 2129 C CA . GLY A 1 302 ? -0.088 10.232 57.493 1.00 70.37 275 GLY A CA 1
ATOM 2130 C C . GLY A 1 302 ? -1.297 11.113 57.247 1.00 69.28 275 GLY A C 1
ATOM 2131 O O . GLY A 1 302 ? -1.160 12.312 56.994 1.00 68.40 275 GLY A O 1
ATOM 2132 N N . ASN A 1 303 ? -2.482 10.515 57.317 1.00 68.55 276 ASN A N 1
ATOM 2133 C CA . ASN A 1 303 ? -3.734 11.252 57.208 1.00 69.10 276 ASN A CA 1
ATOM 2134 C C . ASN A 1 303 ? -4.420 11.322 58.559 1.00 69.67 276 ASN A C 1
ATOM 2135 O O . ASN A 1 303 ? -4.022 10.633 59.500 1.00 70.63 276 ASN A O 1
ATOM 2140 N N . ASN A 1 304 ? -5.447 12.161 58.657 1.00 69.50 277 ASN A N 1
ATOM 2141 C CA . ASN A 1 304 ? -6.355 12.105 59.795 1.00 70.05 277 ASN A CA 1
ATOM 2142 C C . ASN A 1 304 ? -7.105 10.780 59.725 1.00 71.03 277 ASN A C 1
ATOM 2143 O O . ASN A 1 304 ? -7.295 10.229 58.638 1.00 71.28 277 ASN A O 1
ATOM 2148 N N . ALA A 1 305 ? -7.527 10.267 60.876 1.00 72.13 278 ALA A N 1
ATOM 2149 C CA . ALA A 1 305 ? -8.284 9.019 60.908 1.00 72.39 278 ALA A CA 1
ATOM 2150 C C . ALA A 1 305 ? -9.588 9.186 60.132 1.00 72.48 278 ALA A C 1
ATOM 2151 O O . ALA A 1 305 ? -10.208 10.250 60.177 1.00 73.23 278 ALA A O 1
ATOM 2153 N N . LEU A 1 306 ? -9.987 8.138 59.414 1.00 72.24 279 LEU A N 1
ATOM 2154 C CA . LEU A 1 306 ? -11.229 8.144 58.639 1.00 72.62 279 LEU A CA 1
ATOM 2155 C C . LEU A 1 306 ? -12.416 8.463 59.550 1.00 72.89 279 LEU A C 1
ATOM 2156 O O . LEU A 1 306 ? -12.486 7.975 60.675 1.00 73.96 279 LEU A O 1
ATOM 2161 N N . GLY A 1 307 ? -13.339 9.290 59.066 1.00 73.65 280 GLY A N 1
ATOM 2162 C CA . GLY A 1 307 ? -14.442 9.781 59.893 1.00 74.45 280 GLY A CA 1
ATOM 2163 C C . GLY A 1 307 ? -13.926 10.742 60.949 1.00 75.52 280 GLY A C 1
ATOM 2164 O O . GLY A 1 307 ? -12.982 11.492 60.702 1.00 76.33 280 GLY A O 1
ATOM 2165 N N . GLY A 1 308 ? -14.540 10.722 62.128 1.00 77.82 281 GLY A N 1
ATOM 2166 C CA . GLY A 1 308 ? -14.061 11.520 63.258 1.00 78.80 281 GLY A CA 1
ATOM 2167 C C . GLY A 1 308 ? -12.675 11.069 63.690 1.00 78.71 281 GLY A C 1
ATOM 2168 O O . GLY A 1 308 ? -12.408 9.870 63.787 1.00 79.26 281 GLY A O 1
ATOM 2169 N N . GLY A 1 309 ? -11.793 12.029 63.950 1.00 78.69 282 GLY A N 1
ATOM 2170 C CA . GLY A 1 309 ? -10.389 11.732 64.216 1.00 79.18 282 GLY A CA 1
ATOM 2171 C C . GLY A 1 309 ? -10.122 11.133 65.586 1.00 79.31 282 GLY A C 1
ATOM 2172 O O . GLY A 1 309 ? -10.587 11.654 66.598 1.00 79.79 282 GLY A O 1
ATOM 2173 N N . VAL A 1 310 ? -9.390 10.020 65.609 1.00 79.40 283 VAL A N 1
ATOM 2174 C CA . VAL A 1 310 ? -8.791 9.497 66.841 1.00 79.85 283 VAL A CA 1
ATOM 2175 C C . VAL A 1 310 ? -7.332 9.957 66.928 1.00 79.55 283 VAL A C 1
ATOM 2176 O O . VAL A 1 310 ? -6.762 10.031 68.018 1.00 79.47 283 VAL A O 1
ATOM 2180 N N . PHE A 1 311 ? -6.739 10.245 65.768 1.00 79.47 284 PHE A N 1
ATOM 2181 C CA . PHE A 1 311 ? -5.392 10.806 65.670 1.00 79.68 284 PHE A CA 1
ATOM 2182 C C . PHE A 1 311 ? -5.344 11.852 64.556 1.00 78.91 284 PHE A C 1
ATOM 2183 O O . PHE A 1 311 ? -6.331 12.055 63.845 1.00 78.84 284 PHE A O 1
ATOM 2191 N N . GLY A 1 312 ? -4.192 12.504 64.408 1.00 78.47 285 GLY A N 1
ATOM 2192 C CA . GLY A 1 312 ? -3.973 13.482 63.342 1.00 77.95 285 GLY A CA 1
ATOM 2193 C C . GLY A 1 312 ? -2.949 13.007 62.325 1.00 78.10 285 GLY A C 1
ATOM 2194 O O . GLY A 1 312 ? -2.588 11.828 62.293 1.00 77.86 285 GLY A O 1
ATOM 2195 N N . GLN A 1 313 ? -2.472 13.933 61.498 1.00 78.54 286 GLN A N 1
ATOM 2196 C CA . GLN A 1 313 ? -1.468 13.617 60.479 1.00 78.48 286 GLN A CA 1
ATOM 2197 C C . GLN A 1 313 ? -0.096 13.361 61.107 1.00 79.83 286 GLN A C 1
ATOM 2198 O O . GLN A 1 313 ? 0.759 12.726 60.489 1.00 79.69 286 GLN A O 1
ATOM 2204 N N . GLU A 1 314 ? 0.103 13.858 62.329 1.00 82.14 287 GLU A N 1
ATOM 2205 C CA . GLU A 1 314 ? 1.353 13.655 63.072 1.00 83.31 287 GLU A CA 1
ATOM 2206 C C . GLU A 1 314 ? 1.601 12.195 63.467 1.00 82.02 287 GLU A C 1
ATOM 2207 O O . GLU A 1 314 ? 2.745 11.801 63.690 1.00 81.44 287 GLU A O 1
ATOM 2213 N N . ALA A 1 315 ? 0.531 11.406 63.559 1.00 81.47 288 ALA A N 1
ATOM 2214 C CA . ALA A 1 315 ? 0.620 10.008 63.988 1.00 81.57 288 ALA A CA 1
ATOM 2215 C C . ALA A 1 315 ? 1.394 9.121 63.011 1.00 81.40 288 ALA A C 1
ATOM 2216 O O . ALA A 1 315 ? 2.076 8.183 63.428 1.00 81.66 288 ALA A O 1
ATOM 2218 N N . GLY A 1 316 ? 1.278 9.412 61.718 1.00 81.14 289 GLY A N 1
ATOM 2219 C CA . GLY A 1 316 ? 1.962 8.638 60.682 1.00 80.26 289 GLY A CA 1
ATOM 2220 C C . GLY A 1 316 ? 1.162 7.434 60.217 1.00 79.59 289 GLY A C 1
ATOM 2221 O O . GLY A 1 316 ? 1.732 6.386 59.906 1.00 78.76 289 GLY A O 1
ATOM 2222 N N . HIS A 1 317 ? -0.161 7.586 60.176 1.00 79.21 290 HIS A N 1
ATOM 2223 C CA . HIS A 1 317 ? -1.056 6.570 59.632 1.00 78.67 290 HIS A CA 1
ATOM 2224 C C . HIS A 1 317 ? -1.651 7.094 58.333 1.00 78.04 290 HIS A C 1
ATOM 2225 O O . HIS A 1 317 ? -2.457 8.027 58.356 1.00 78.95 290 HIS A O 1
ATOM 2232 N N . ILE A 1 318 ? -1.253 6.508 57.205 1.00 76.87 291 ILE A N 1
ATOM 2233 C CA . ILE A 1 318 ? -1.790 6.912 55.903 1.00 75.61 291 ILE A CA 1
ATOM 2234 C C . ILE A 1 318 ? -3.177 6.305 55.735 1.00 75.18 291 ILE A C 1
ATOM 2235 O O . ILE A 1 318 ? -3.379 5.129 56.022 1.00 73.27 291 ILE A O 1
ATOM 2240 N N . GLY A 1 319 ? -4.122 7.113 55.261 1.00 75.61 292 GLY A N 1
ATOM 2241 C CA . GLY A 1 319 ? -5.488 6.660 55.014 1.00 75.31 292 GLY A CA 1
ATOM 2242 C C . GLY A 1 319 ? -5.559 5.799 53.769 1.00 74.02 292 GLY A C 1
ATOM 2243 O O . GLY A 1 319 ? -5.991 6.256 52.710 1.00 74.92 292 GLY A O 1
ATOM 2244 N N . TYR A 1 320 ? -5.126 4.550 53.908 1.00 72.28 293 TYR A N 1
ATOM 2245 C CA . TYR A 1 320 ? -5.097 3.600 52.803 1.00 71.48 293 TYR A CA 1
ATOM 2246 C C . TYR A 1 320 ? -6.426 2.856 52.760 1.00 71.16 293 TYR A C 1
ATOM 2247 O O . TYR A 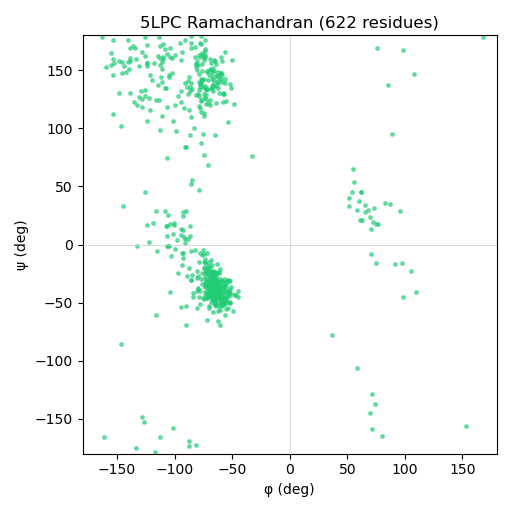1 320 ? -6.560 1.761 53.303 1.00 71.61 293 TYR A O 1
ATOM 2256 N N . GLY A 1 321 ? -7.414 3.475 52.121 1.00 70.70 294 GLY A N 1
ATOM 2257 C CA . GLY A 1 321 ? -8.776 2.959 52.119 1.00 70.60 294 GLY A CA 1
ATOM 2258 C C . GLY A 1 321 ? -9.413 3.144 53.482 1.00 70.81 294 GLY A C 1
ATOM 2259 O O . GLY A 1 321 ? -9.399 4.245 54.032 1.00 71.19 294 GLY A O 1
ATOM 2260 N N . ALA A 1 322 ? -9.969 2.066 54.026 1.00 71.02 295 ALA A N 1
ATOM 2261 C CA . ALA A 1 322 ? -10.528 2.080 55.376 1.00 70.89 295 ALA A CA 1
ATOM 2262 C C . ALA A 1 322 ? -9.554 1.482 56.396 1.00 71.19 295 ALA A C 1
ATOM 2263 O O . ALA A 1 322 ? -9.840 1.472 57.593 1.00 72.54 295 ALA A O 1
ATOM 2265 N N . ILE A 1 323 ? -8.413 0.982 55.919 1.00 71.19 296 ILE A N 1
ATOM 2266 C CA . ILE A 1 323 ? -7.312 0.554 56.793 1.00 71.88 296 ILE A CA 1
ATOM 2267 C C . ILE A 1 323 ? -6.235 1.652 56.791 1.00 71.87 296 ILE A C 1
ATOM 2268 O O . ILE A 1 323 ? -6.547 2.811 56.501 1.00 70.71 296 ILE A O 1
ATOM 2273 N N . ARG A 1 324 ? -4.988 1.314 57.122 1.00 72.67 297 ARG A N 1
ATOM 2274 C CA . ARG A 1 324 ? -3.922 2.317 57.166 1.00 73.81 297 ARG A CA 1
ATOM 2275 C C . ARG A 1 324 ? -2.519 1.741 56.961 1.00 73.33 297 ARG A C 1
ATOM 2276 O O . ARG A 1 324 ? -2.317 0.529 57.050 1.00 72.05 297 ARG A O 1
ATOM 2284 N N . ILE A 1 325 ? -1.566 2.629 56.675 1.00 73.42 298 ILE A N 1
ATOM 2285 C CA . ILE A 1 325 ? -0.162 2.259 56.479 1.00 73.99 298 ILE A CA 1
ATOM 2286 C C . ILE A 1 325 ? 0.702 2.907 57.561 1.00 75.17 298 ILE A C 1
ATOM 2287 O O . ILE A 1 325 ? 0.692 4.128 57.725 1.00 73.80 298 ILE A O 1
ATOM 2292 N N . ASP A 1 326 ? 1.453 2.078 58.283 1.00 77.30 299 ASP A N 1
ATOM 2293 C CA . ASP A 1 326 ? 2.363 2.544 59.323 1.00 79.10 299 ASP A CA 1
ATOM 2294 C C . ASP A 1 326 ? 3.584 3.180 58.659 1.00 78.67 299 ASP A C 1
ATOM 2295 O O . ASP A 1 326 ? 4.232 2.549 57.825 1.00 79.20 299 ASP A O 1
ATOM 2300 N N . GLN A 1 327 ? 3.897 4.419 59.031 1.00 77.55 300 GLN A N 1
ATOM 2301 C CA . GLN A 1 327 ? 5.041 5.141 58.459 1.00 76.89 300 GLN A CA 1
ATOM 2302 C C . GLN A 1 327 ? 6.323 4.959 59.285 1.00 77.74 300 GLN A C 1
ATOM 2303 O O . GLN A 1 327 ? 7.224 5.801 59.239 1.00 77.78 300 GLN A O 1
ATOM 2309 N N . ARG A 1 328 ? 6.400 3.858 60.029 1.00 78.83 301 ARG A N 1
ATOM 2310 C CA . ARG A 1 328 ? 7.571 3.533 60.836 1.00 79.32 301 ARG A CA 1
ATOM 2311 C C . ARG A 1 328 ? 8.346 2.397 60.175 1.00 78.84 301 ARG A C 1
ATOM 2312 O O . ARG A 1 328 ? 7.823 1.294 60.003 1.00 79.34 301 ARG A O 1
ATOM 2320 N N . VAL A 1 329 ? 9.589 2.684 59.797 1.00 78.82 302 VAL A N 1
ATOM 2321 C CA . VAL A 1 329 ? 10.473 1.695 59.180 1.00 78.70 302 VAL A CA 1
ATOM 2322 C C . VAL A 1 329 ? 11.120 0.822 60.251 1.00 78.14 302 VAL A C 1
ATOM 2323 O O . VAL A 1 329 ? 11.260 1.241 61.402 1.00 77.38 302 VAL A O 1
ATOM 2327 N N . ARG A 1 330 ? 11.513 -0.389 59.866 1.00 78.51 303 ARG A N 1
ATOM 2328 C CA . ARG A 1 330 ? 12.137 -1.322 60.799 1.00 79.32 303 ARG A CA 1
ATOM 2329 C C . ARG A 1 330 ? 13.561 -0.859 61.111 1.00 78.91 303 ARG A C 1
ATOM 2330 O O . ARG A 1 330 ? 14.324 -0.516 60.207 1.00 78.02 303 ARG A O 1
ATOM 2338 N N . LYS A 1 331 ? 13.906 -0.857 62.395 1.00 79.80 304 LYS A N 1
ATOM 2339 C CA . LYS A 1 331 ? 15.175 -0.306 62.865 1.00 80.11 304 LYS A CA 1
ATOM 2340 C C . LYS A 1 331 ? 16.307 -1.329 62.786 1.00 79.88 304 LYS A C 1
ATOM 2341 O O . LYS A 1 331 ? 16.331 -2.298 63.543 1.00 81.19 304 LYS A O 1
ATOM 2347 N N . ALA A 1 332 ? 17.239 -1.111 61.861 1.00 79.63 305 ALA A N 1
ATOM 2348 C CA . ALA A 1 332 ? 18.466 -1.902 61.804 1.00 80.14 305 ALA A CA 1
ATOM 2349 C C . ALA A 1 332 ? 19.384 -1.470 62.942 1.00 81.13 305 ALA A C 1
ATOM 2350 O O . ALA A 1 332 ? 19.442 -0.282 63.268 1.00 80.68 305 ALA A O 1
ATOM 2352 N N . THR A 1 333 ? 20.090 -2.425 63.547 1.00 82.19 306 THR A N 1
ATOM 2353 C CA . THR A 1 333 ? 21.013 -2.117 64.643 1.00 83.20 306 THR A CA 1
ATOM 2354 C C . THR A 1 333 ? 21.904 -0.942 64.250 1.00 83.00 306 THR A C 1
ATOM 2355 O O . THR A 1 333 ? 22.604 -1.011 63.237 1.00 82.95 306 THR A O 1
ATOM 2359 N N . PRO A 1 334 ? 21.860 0.153 65.032 1.00 83.02 307 PRO A N 1
ATOM 2360 C CA . PRO A 1 334 ? 22.683 1.313 64.705 1.00 83.47 307 PRO A CA 1
ATOM 2361 C C . PRO A 1 334 ? 24.178 1.005 64.682 1.00 85.15 307 PRO A C 1
ATOM 2362 O O . PRO A 1 334 ? 24.662 0.209 65.488 1.00 84.51 307 PRO A O 1
ATOM 2366 N N . CYS A 1 335 ? 24.884 1.631 63.742 1.00 88.11 308 CYS A N 1
ATOM 2367 C CA . CYS A 1 335 ? 26.350 1.649 63.718 1.00 90.14 308 CYS A CA 1
ATOM 2368 C C . CYS A 1 335 ? 26.991 0.303 63.386 1.00 88.22 308 CYS A C 1
ATOM 2369 O O . CYS A 1 335 ? 28.147 0.068 63.739 1.00 88.71 308 CYS A O 1
ATOM 2372 N N . LYS A 1 336 ? 26.248 -0.568 62.705 1.00 86.36 309 LYS A N 1
ATOM 2373 C CA . LYS A 1 336 ? 26.784 -1.841 62.237 1.00 84.51 309 LYS A CA 1
ATOM 2374 C C . LYS A 1 336 ? 26.851 -1.829 60.713 1.00 82.72 309 LYS A C 1
ATOM 2375 O O . LYS A 1 336 ? 25.845 -2.052 60.035 1.00 83.05 309 LYS A O 1
ATOM 2381 N N . ASP A 1 337 ? 28.041 -1.544 60.188 1.00 80.77 310 ASP A N 1
ATOM 2382 C CA . ASP A 1 337 ? 28.287 -1.542 58.746 1.00 78.86 310 ASP A CA 1
ATOM 2383 C C . ASP A 1 337 ? 28.865 -2.887 58.319 1.00 77.23 310 ASP A C 1
ATOM 2384 O O . ASP A 1 337 ? 29.157 -3.739 59.160 1.00 77.56 310 ASP A O 1
ATOM 2389 N N . PHE A 1 338 ? 29.019 -3.076 57.010 1.00 75.02 311 PHE A N 1
ATOM 2390 C CA . PHE A 1 338 ? 29.508 -4.337 56.454 1.00 74.19 311 PHE A CA 1
ATOM 2391 C C . PHE A 1 338 ? 30.565 -4.091 55.383 1.00 73.62 311 PHE A C 1
ATOM 2392 O O . PHE A 1 338 ? 30.765 -2.957 54.947 1.00 72.87 311 PHE A O 1
ATOM 2400 N N . MET A 1 339 ? 31.242 -5.164 54.977 1.00 73.66 312 MET A N 1
ATOM 2401 C CA . MET A 1 339 ? 32.302 -5.102 53.967 1.00 73.97 312 MET A CA 1
ATOM 2402 C C . MET A 1 339 ? 33.386 -4.078 54.328 1.00 74.51 312 MET A C 1
ATOM 2403 O O . MET A 1 339 ? 33.832 -3.301 53.480 1.00 74.53 312 MET A O 1
ATOM 2408 N N . THR A 1 340 ? 33.807 -4.097 55.594 1.00 75.28 313 THR A N 1
ATOM 2409 C CA . THR A 1 340 ? 34.804 -3.152 56.111 1.00 75.26 313 THR A CA 1
ATOM 2410 C C . THR A 1 340 ? 36.238 -3.682 56.048 1.00 75.32 313 THR A C 1
ATOM 2411 O O . THR A 1 340 ? 37.180 -2.943 56.336 1.00 76.24 313 THR A O 1
ATOM 2415 N N . ASN A 1 341 ? 36.403 -4.954 55.691 1.00 75.14 314 ASN A N 1
ATOM 2416 C CA . ASN A 1 341 ? 37.730 -5.525 55.464 1.00 75.60 314 ASN A CA 1
ATOM 2417 C C . ASN A 1 341 ? 37.819 -6.176 54.086 1.00 74.81 314 ASN A C 1
ATOM 2418 O O . ASN A 1 341 ? 36.844 -6.187 53.333 1.00 74.15 314 ASN A O 1
ATOM 2423 N N . PHE A 1 342 ? 38.991 -6.710 53.761 1.00 75.45 315 PHE A N 1
ATOM 2424 C CA . PHE A 1 342 ? 39.226 -7.325 52.457 1.00 75.53 315 PHE A CA 1
ATOM 2425 C C . PHE A 1 342 ? 38.449 -8.627 52.276 1.00 75.53 315 PHE A C 1
ATOM 2426 O O . PHE A 1 342 ? 37.854 -8.848 51.222 1.00 76.24 315 PHE A O 1
ATOM 2434 N N . GLU A 1 343 ? 38.453 -9.482 53.296 1.00 75.33 316 GLU A N 1
ATOM 2435 C CA . GLU A 1 343 ? 37.779 -10.781 53.205 1.00 75.23 316 GLU A CA 1
ATOM 2436 C C . GLU A 1 343 ? 36.290 -10.633 52.894 1.00 72.91 316 GLU A C 1
ATOM 2437 O O . GLU A 1 343 ? 35.780 -11.272 51.976 1.00 71.65 316 GLU A O 1
ATOM 2443 N N . THR A 1 344 ? 35.603 -9.791 53.663 1.00 72.37 317 THR A N 1
ATOM 2444 C CA . THR A 1 344 ? 34.162 -9.584 53.502 1.00 72.40 317 THR A CA 1
ATOM 2445 C C . THR A 1 344 ? 33.827 -8.958 52.151 1.00 72.99 317 THR A C 1
ATOM 2446 O O . THR A 1 344 ? 32.924 -9.422 51.450 1.00 72.86 317 THR A O 1
ATOM 2450 N N . TRP A 1 345 ? 34.558 -7.902 51.804 1.00 73.53 318 TRP A N 1
ATOM 2451 C CA . TRP A 1 345 ? 34.398 -7.217 50.523 1.00 73.49 318 TRP A CA 1
ATOM 2452 C C . TRP A 1 345 ? 34.577 -8.186 49.356 1.00 74.08 318 TRP A C 1
ATOM 2453 O O . TRP A 1 345 ? 33.723 -8.265 48.475 1.00 75.13 318 TRP A O 1
ATOM 2464 N N . LEU A 1 346 ? 35.681 -8.929 49.375 1.00 75.24 319 LEU A N 1
ATOM 2465 C CA . LEU A 1 346 ? 36.021 -9.887 48.316 1.00 76.15 319 LEU A CA 1
ATOM 2466 C C . LEU A 1 346 ? 34.920 -10.914 48.039 1.00 76.81 319 LEU A C 1
ATOM 2467 O O . LEU A 1 346 ? 34.609 -11.198 46.880 1.00 76.78 319 LEU A O 1
ATOM 2472 N N . ASP A 1 347 ? 34.351 -11.478 49.101 1.00 77.50 320 ASP A N 1
ATOM 2473 C CA . ASP A 1 347 ? 33.322 -12.512 48.969 1.00 77.43 320 ASP A CA 1
ATOM 2474 C C . ASP A 1 347 ? 32.052 -11.964 48.324 1.00 77.56 320 ASP A C 1
ATOM 2475 O O . ASP A 1 347 ? 31.458 -12.613 47.461 1.00 78.91 320 ASP A O 1
ATOM 2480 N N . VAL A 1 348 ? 31.649 -10.768 48.741 1.00 76.63 321 VAL A N 1
ATOM 2481 C CA . VAL A 1 348 ? 30.510 -10.081 48.138 1.00 75.94 321 VAL A CA 1
ATOM 2482 C C . VAL A 1 348 ? 30.774 -9.803 46.656 1.00 75.51 321 VAL A C 1
ATOM 2483 O O . VAL A 1 348 ? 29.879 -9.968 45.822 1.00 74.90 321 VAL A O 1
ATOM 2487 N N . GLN A 1 349 ? 32.002 -9.395 46.337 1.00 74.56 322 GLN A N 1
ATOM 2488 C CA . GLN A 1 349 ? 32.410 -9.165 44.947 1.00 73.91 322 GLN A CA 1
ATOM 2489 C C . GLN A 1 349 ? 32.454 -10.467 44.141 1.00 73.16 322 GLN A C 1
ATOM 2490 O O . GLN A 1 349 ? 32.327 -10.445 42.916 1.00 72.67 322 GLN A O 1
ATOM 2496 N N . ASN A 1 350 ? 32.633 -11.594 44.831 1.00 73.04 323 ASN A N 1
ATOM 2497 C CA . ASN A 1 350 ? 32.498 -12.918 44.216 1.00 72.98 323 ASN A CA 1
ATOM 2498 C C . ASN A 1 350 ? 31.081 -13.495 44.368 1.00 73.01 323 ASN A C 1
ATOM 2499 O O . ASN A 1 350 ? 30.898 -14.710 44.392 1.00 73.70 323 ASN A O 1
ATOM 2504 N N . GLY A 1 351 ? 30.083 -12.618 44.472 1.00 73.46 324 GLY A N 1
ATOM 2505 C CA . GLY A 1 351 ? 28.679 -13.024 44.458 1.00 74.18 324 GLY A CA 1
ATOM 2506 C C . GLY A 1 351 ? 28.215 -13.870 45.630 1.00 75.10 324 GLY A C 1
ATOM 2507 O O . GLY A 1 351 ? 27.362 -14.742 45.464 1.00 74.59 324 GLY A O 1
ATOM 2508 N N . ALA A 1 352 ? 28.767 -13.623 46.815 1.00 76.26 325 ALA A N 1
ATOM 2509 C CA . ALA A 1 352 ? 28.315 -14.314 48.020 1.00 77.89 325 ALA A CA 1
ATOM 2510 C C . ALA A 1 352 ? 26.947 -13.770 48.413 1.00 79.01 325 ALA A C 1
ATOM 2511 O O . ALA A 1 352 ? 26.783 -12.558 48.573 1.00 79.53 325 ALA A O 1
ATOM 2513 N N . ASP A 1 353 ? 25.967 -14.661 48.555 1.00 79.95 326 ASP A N 1
ATOM 2514 C CA . ASP A 1 353 ? 24.609 -14.254 48.913 1.00 80.01 326 ASP A CA 1
ATOM 2515 C C . ASP A 1 353 ? 24.495 -14.077 50.420 1.00 80.59 326 ASP A C 1
ATOM 2516 O O . ASP A 1 353 ? 24.347 -15.051 51.158 1.00 81.28 326 ASP A O 1
ATOM 2521 N N . LEU A 1 354 ? 24.564 -12.823 50.859 1.00 81.41 327 LEU A N 1
ATOM 2522 C CA . LEU A 1 354 ? 24.519 -12.478 52.277 1.00 82.79 327 LEU A CA 1
ATOM 2523 C C . LEU A 1 354 ? 23.282 -11.637 52.608 1.00 82.65 327 LEU A C 1
ATOM 2524 O O . LEU A 1 354 ? 23.300 -10.837 53.546 1.00 83.24 327 LEU A O 1
ATOM 2529 N N . ARG A 1 355 ? 22.208 -11.823 51.843 1.00 81.44 328 ARG A N 1
ATOM 2530 C CA . ARG A 1 355 ? 20.961 -11.106 52.092 1.00 81.27 328 ARG A CA 1
ATOM 2531 C C . ARG A 1 355 ? 20.306 -11.630 53.366 1.00 80.94 328 ARG A C 1
ATOM 2532 O O . ARG A 1 355 ? 20.344 -12.830 53.644 1.00 80.59 328 ARG A O 1
ATOM 2540 N N . GLY A 1 356 ? 19.716 -10.722 54.139 1.00 80.29 329 GLY A N 1
ATOM 2541 C CA . GLY A 1 356 ? 19.000 -11.085 55.358 1.00 79.81 329 GLY A CA 1
ATOM 2542 C C . GLY A 1 356 ? 19.886 -11.418 56.546 1.00 79.91 329 GLY A C 1
ATOM 2543 O O . GLY A 1 356 ? 19.421 -12.034 57.505 1.00 80.84 329 GLY A O 1
ATOM 2544 N N . LEU A 1 357 ? 21.155 -11.014 56.491 1.00 79.40 330 LEU A N 1
ATOM 2545 C CA . LEU A 1 357 ? 22.086 -11.223 57.604 1.00 79.48 330 LEU A CA 1
ATOM 2546 C C . LEU A 1 357 ? 22.281 -9.952 58.434 1.00 79.26 330 LEU A C 1
ATOM 2547 O O . LEU A 1 357 ? 23.139 -9.906 59.318 1.00 80.36 330 LEU A O 1
ATOM 2552 N N . GLU A 1 358 ? 21.474 -8.930 58.157 1.00 78.43 331 GLU A N 1
ATOM 2553 C CA . GLU A 1 358 ? 21.475 -7.706 58.956 1.00 78.16 331 GLU A CA 1
ATOM 2554 C C . GLU A 1 358 ? 20.738 -8.013 60.250 1.00 77.88 331 GLU A C 1
ATOM 2555 O O . GLU A 1 358 ? 19.828 -8.843 60.265 1.00 78.17 331 GLU A O 1
ATOM 2561 N N . THR A 1 359 ? 21.125 -7.344 61.330 1.00 78.09 332 THR A N 1
ATOM 2562 C CA . THR A 1 359 ? 20.439 -7.494 62.609 1.00 78.62 332 THR A CA 1
ATOM 2563 C C . THR A 1 359 ? 19.582 -6.257 62.872 1.00 79.12 332 THR A C 1
ATOM 2564 O O . THR A 1 359 ? 19.965 -5.139 62.522 1.00 78.51 332 THR A O 1
ATOM 2568 N N . TYR A 1 360 ? 18.421 -6.471 63.485 1.00 80.06 333 TYR A N 1
ATOM 2569 C CA . TYR A 1 360 ? 17.480 -5.394 63.779 1.00 80.87 333 TYR A CA 1
ATOM 2570 C C . TYR A 1 360 ? 17.172 -5.363 65.273 1.00 81.89 333 TYR A C 1
ATOM 2571 O O . TYR A 1 360 ? 17.311 -6.373 65.964 1.00 82.67 333 TYR A O 1
ATOM 2580 N N . VAL A 1 361 ? 16.753 -4.199 65.762 1.00 82.84 334 VAL A N 1
ATOM 2581 C CA . VAL A 1 361 ? 16.533 -3.981 67.194 1.00 84.12 334 VAL A CA 1
ATOM 2582 C C . VAL A 1 361 ? 15.225 -4.635 67.650 1.00 85.19 334 VAL A C 1
ATOM 2583 O O . VAL A 1 361 ? 14.229 -4.613 66.926 1.00 86.59 334 VAL A O 1
ATOM 2587 N N . ASP A 1 362 ? 15.237 -5.219 68.848 1.00 85.89 335 ASP A N 1
ATOM 2588 C CA . ASP A 1 362 ? 14.035 -5.830 69.425 1.00 86.47 335 ASP A CA 1
ATOM 2589 C C . ASP A 1 362 ? 13.046 -4.772 69.900 1.00 87.18 335 ASP A C 1
ATOM 2590 O O . ASP A 1 362 ? 13.406 -3.611 70.105 1.00 85.37 335 ASP A O 1
ATOM 2595 N N . ALA A 1 363 ? 11.797 -5.192 70.076 1.00 89.06 336 ALA A N 1
ATOM 2596 C CA . ALA A 1 363 ? 10.742 -4.307 70.555 1.00 90.99 336 ALA A CA 1
ATOM 2597 C C . ALA A 1 363 ? 10.802 -4.166 72.075 1.00 92.74 336 ALA A C 1
ATOM 2598 O O . ALA A 1 363 ? 11.314 -5.045 72.771 1.00 92.43 336 ALA A O 1
ATOM 2600 N N . ASP A 1 364 ? 10.280 -3.048 72.575 1.00 94.71 337 ASP A N 1
ATOM 2601 C CA . ASP A 1 364 ? 10.161 -2.803 74.010 1.00 97.06 337 ASP A CA 1
ATOM 2602 C C . ASP A 1 364 ? 8.780 -3.295 74.461 1.00 97.08 337 ASP A C 1
ATOM 2603 O O . ASP A 1 364 ? 7.765 -2.780 73.987 1.00 97.01 337 ASP A O 1
ATOM 2608 N N . PRO A 1 365 ? 8.733 -4.298 75.366 1.00 96.83 338 PRO A N 1
ATOM 2609 C CA . PRO A 1 365 ? 7.448 -4.867 75.800 1.00 96.32 338 PRO A CA 1
ATOM 2610 C C . PRO A 1 365 ? 6.429 -3.840 76.305 1.00 95.54 338 PRO A C 1
ATOM 2611 O O . PRO A 1 365 ? 5.242 -3.946 75.989 1.00 94.53 338 PRO A O 1
ATOM 2615 N N . GLY A 1 366 ? 6.893 -2.862 77.078 1.00 95.53 339 GLY A N 1
ATOM 2616 C CA . GLY A 1 366 ? 6.017 -1.838 77.642 1.00 96.06 339 GLY A CA 1
ATOM 2617 C C . GLY A 1 366 ? 5.377 -0.925 76.609 1.00 95.89 339 GLY A C 1
ATOM 2618 O O . GLY A 1 366 ? 4.219 -0.532 76.759 1.00 97.08 339 GLY A O 1
ATOM 2619 N N . LYS A 1 367 ? 6.126 -0.596 75.559 1.00 94.73 340 LYS A N 1
ATOM 2620 C CA . LYS A 1 367 ? 5.671 0.357 74.541 1.00 93.20 340 LYS A CA 1
ATOM 2621 C C . LYS A 1 367 ? 4.733 -0.279 73.514 1.00 90.54 340 LYS A C 1
ATOM 2622 O O . LYS A 1 367 ? 4.830 -1.473 73.224 1.00 88.42 340 LYS A O 1
ATOM 2628 N N . CYS A 1 368 ? 3.829 0.537 72.973 1.00 89.33 341 CYS A N 1
ATOM 2629 C CA . CYS A 1 368 ? 2.944 0.125 71.881 1.00 88.56 341 CYS A CA 1
ATOM 2630 C C . CYS A 1 368 ? 3.654 0.233 70.541 1.00 88.03 341 CYS A C 1
ATOM 2631 O O . CYS A 1 368 ? 4.751 0.791 70.449 1.00 88.90 341 CYS A O 1
ATOM 2634 N N . ARG A 1 369 ? 3.017 -0.312 69.506 1.00 86.85 342 ARG A N 1
ATOM 2635 C CA . ARG A 1 369 ? 3.435 -0.102 68.118 1.00 85.52 342 ARG A CA 1
ATOM 2636 C C . ARG A 1 369 ? 4.812 -0.706 67.799 1.00 84.94 342 ARG A C 1
ATOM 2637 O O . ARG A 1 369 ? 5.522 -0.219 66.916 1.00 83.73 342 ARG A O 1
ATOM 2645 N N . GLU A 1 370 ? 5.175 -1.769 68.518 1.00 84.86 343 GLU A N 1
ATOM 2646 C CA . GLU A 1 370 ? 6.464 -2.454 68.343 1.00 85.05 343 GLU A CA 1
ATOM 2647 C C . GLU A 1 370 ? 7.679 -1.510 68.383 1.00 84.65 343 GLU A C 1
ATOM 2648 O O . GLU A 1 370 ? 8.681 -1.748 67.707 1.00 84.37 343 GLU A O 1
ATOM 2654 N N . PHE A 1 371 ? 7.588 -0.448 69.182 1.00 84.39 344 PHE A N 1
ATOM 2655 C CA . PHE A 1 371 ? 8.710 0.467 69.378 1.00 83.65 344 PHE A CA 1
ATOM 2656 C C . PHE A 1 371 ? 9.710 -0.189 70.331 1.00 83.67 344 PHE A C 1
ATOM 2657 O O . PHE A 1 371 ? 9.295 -0.827 71.300 1.00 84.27 344 PHE A O 1
ATOM 2665 N N . PRO A 1 372 ? 11.027 -0.046 70.073 1.00 83.46 345 PRO A N 1
ATOM 2666 C CA . PRO A 1 372 ? 11.713 0.635 68.975 1.00 82.53 345 PRO A CA 1
ATOM 2667 C C . PRO A 1 372 ? 12.044 -0.272 67.781 1.00 81.61 345 PRO A C 1
ATOM 2668 O O . PRO A 1 372 ? 12.814 0.134 66.907 1.00 80.65 345 PRO A O 1
ATOM 2672 N N . ALA A 1 373 ? 11.475 -1.478 67.740 1.00 81.06 346 ALA A N 1
ATOM 2673 C CA . ALA A 1 373 ? 11.680 -2.386 66.605 1.00 79.78 346 ALA A CA 1
ATOM 2674 C C . ALA A 1 373 ? 11.194 -1.743 65.307 1.00 78.87 346 ALA A C 1
ATOM 2675 O O . ALA A 1 373 ? 11.740 -2.008 64.237 1.00 79.41 346 ALA A O 1
ATOM 2677 N N . TYR A 1 374 ? 10.162 -0.909 65.416 1.00 77.86 347 TYR A N 1
ATOM 2678 C CA . TYR A 1 374 ? 9.734 -0.035 64.329 1.00 77.32 347 TYR A CA 1
ATOM 2679 C C . TYR A 1 374 ? 9.693 1.406 64.832 1.00 77.73 347 TYR A C 1
ATOM 2680 O O . TYR A 1 374 ? 9.072 1.692 65.858 1.00 77.17 347 TYR A O 1
ATOM 2689 N N . ARG A 1 375 ? 10.362 2.304 64.112 1.00 78.27 348 ARG A N 1
ATOM 2690 C CA . ARG A 1 375 ? 10.348 3.728 64.439 1.00 78.89 348 ARG A CA 1
ATOM 2691 C C . ARG A 1 375 ? 10.284 4.576 63.176 1.00 77.41 348 ARG A C 1
ATOM 2692 O O . ARG A 1 375 ? 10.658 4.120 62.096 1.00 76.69 348 ARG A O 1
ATOM 2700 N N . VAL A 1 376 ? 9.803 5.809 63.323 1.00 77.23 349 VAL A N 1
ATOM 2701 C CA . VAL A 1 376 ? 9.807 6.777 62.224 1.00 76.98 349 VAL A CA 1
ATOM 2702 C C . VAL A 1 376 ? 11.238 6.950 61.718 1.00 76.02 349 VAL A C 1
ATOM 2703 O O . VAL A 1 376 ? 12.184 6.935 62.504 1.00 76.26 349 VAL A O 1
ATOM 2707 N N . ILE A 1 377 ? 11.386 7.094 60.403 1.00 75.64 350 ILE A N 1
ATOM 2708 C CA . ILE A 1 377 ? 12.705 7.218 59.779 1.00 75.58 350 ILE A CA 1
ATOM 2709 C C . ILE A 1 377 ? 13.469 8.352 60.464 1.00 75.65 350 ILE A C 1
ATOM 2710 O O . ILE A 1 377 ? 13.172 9.527 60.243 1.00 75.49 350 ILE A O 1
ATOM 2715 N N . THR A 1 378 ? 14.444 7.983 61.296 1.00 75.04 351 THR A N 1
ATOM 2716 C CA . THR A 1 378 ? 15.146 8.933 62.165 1.00 74.63 351 THR A CA 1
ATOM 2717 C C . THR A 1 378 ? 16.549 9.286 61.659 1.00 73.47 351 THR A C 1
ATOM 2718 O O . THR A 1 378 ? 16.962 10.444 61.731 1.00 72.63 351 THR A O 1
ATOM 2722 N N . THR A 1 379 ? 17.275 8.281 61.169 1.00 72.57 352 THR A N 1
ATOM 2723 C CA . THR A 1 379 ? 18.636 8.463 60.656 1.00 71.78 352 THR A CA 1
ATOM 2724 C C . THR A 1 379 ? 18.734 7.910 59.232 1.00 70.30 352 THR A C 1
ATOM 2725 O O . THR A 1 379 ? 17.879 7.131 58.818 1.00 71.94 352 THR A O 1
ATOM 2729 N N . PRO A 1 380 ? 19.774 8.308 58.473 1.00 68.55 353 PRO A N 1
ATOM 2730 C CA . PRO A 1 380 ? 19.983 7.753 57.130 1.00 67.97 353 PRO A CA 1
ATOM 2731 C C . PRO A 1 380 ? 20.003 6.223 57.071 1.00 68.22 353 PRO A C 1
ATOM 2732 O O . PRO A 1 380 ? 19.626 5.647 56.051 1.00 67.80 353 PRO A O 1
ATOM 2736 N N . ARG A 1 381 ? 20.454 5.586 58.151 1.00 69.10 354 ARG A N 1
ATOM 2737 C CA . ARG A 1 381 ? 20.352 4.132 58.326 1.00 69.85 354 ARG A CA 1
ATOM 2738 C C . ARG A 1 381 ? 18.912 3.653 58.123 1.00 69.95 354 ARG A C 1
ATOM 2739 O O . ARG A 1 381 ? 18.671 2.638 57.464 1.00 69.80 354 ARG A O 1
ATOM 2747 N N . ASP A 1 382 ? 17.965 4.389 58.699 1.00 70.01 355 ASP A N 1
ATOM 2748 C CA . ASP A 1 382 ? 16.544 4.061 58.590 1.00 70.62 355 ASP A CA 1
ATOM 2749 C C . ASP A 1 382 ? 16.023 4.264 57.165 1.00 70.13 355 ASP A C 1
ATOM 2750 O O . ASP A 1 382 ? 15.181 3.495 56.692 1.00 69.08 355 ASP A O 1
ATOM 2755 N N . LEU A 1 383 ? 16.523 5.299 56.490 1.00 69.83 356 LEU A N 1
ATOM 2756 C CA . LEU A 1 383 ? 16.201 5.531 55.081 1.00 69.22 356 LEU A CA 1
ATOM 2757 C C . LEU A 1 383 ? 16.877 4.486 54.193 1.00 68.96 356 LEU A C 1
ATOM 2758 O O . LEU A 1 383 ? 16.300 4.040 53.202 1.00 68.13 356 LEU A O 1
ATOM 2763 N N . ALA A 1 384 ? 18.102 4.108 54.553 1.00 69.18 357 ALA A N 1
ATOM 2764 C CA . ALA A 1 384 ? 18.822 3.041 53.859 1.00 69.36 357 ALA A CA 1
ATOM 2765 C C . ALA A 1 384 ? 18.092 1.705 54.006 1.00 68.77 357 ALA A C 1
ATOM 2766 O O . ALA A 1 384 ? 18.071 0.899 53.076 1.00 68.07 357 ALA A O 1
ATOM 2768 N N . THR A 1 385 ? 17.496 1.483 55.177 1.00 68.54 358 THR A N 1
ATOM 2769 C CA . THR A 1 385 ? 16.672 0.298 55.420 1.00 68.50 358 THR A CA 1
ATOM 2770 C C . THR A 1 385 ? 15.378 0.349 54.604 1.00 67.31 358 THR A C 1
ATOM 2771 O O . THR A 1 385 ? 14.950 -0.665 54.054 1.00 66.05 358 THR A O 1
ATOM 2775 N N . TYR A 1 386 ? 14.765 1.530 54.530 1.00 67.19 359 TYR A N 1
ATOM 2776 C CA . TYR A 1 386 ? 13.542 1.727 53.747 1.00 66.80 359 TYR A CA 1
ATOM 2777 C C . TYR A 1 386 ? 13.759 1.294 52.306 1.00 67.14 359 TYR A C 1
ATOM 2778 O O . TYR A 1 386 ? 13.038 0.441 51.793 1.00 68.56 359 TYR A O 1
ATOM 2787 N N . VAL A 1 387 ? 14.774 1.874 51.671 1.00 67.27 360 VAL A N 1
ATOM 2788 C CA . VAL A 1 387 ? 15.073 1.599 50.263 1.00 67.22 360 VAL A CA 1
ATOM 2789 C C . VAL A 1 387 ? 15.718 0.229 50.025 1.00 67.90 360 VAL A C 1
ATOM 2790 O O . VAL A 1 387 ? 15.894 -0.174 48.878 1.00 69.27 360 VAL A O 1
ATOM 2794 N N . HIS A 1 388 ? 16.085 -0.471 51.098 1.00 68.95 361 HIS A N 1
ATOM 2795 C CA . HIS A 1 388 ? 16.606 -1.838 50.994 1.00 68.79 361 HIS A CA 1
ATOM 2796 C C . HIS A 1 388 ? 15.513 -2.794 50.514 1.00 68.14 361 HIS A C 1
ATOM 2797 O O . HIS A 1 388 ? 15.766 -3.657 49.675 1.00 68.15 361 HIS A O 1
ATOM 2804 N N . TYR A 1 389 ? 14.300 -2.629 51.043 1.00 68.33 362 TYR A N 1
ATOM 2805 C CA . TYR A 1 389 ? 13.198 -3.557 50.771 1.00 68.22 362 TYR A CA 1
ATOM 2806 C C . TYR A 1 389 ? 11.949 -2.922 50.148 1.00 69.11 362 TYR A C 1
ATOM 2807 O O . TYR A 1 389 ? 10.969 -3.625 49.906 1.00 69.81 362 TYR A O 1
ATOM 2816 N N . ASP A 1 390 ? 11.976 -1.618 49.868 1.00 70.13 363 ASP A N 1
ATOM 2817 C CA . ASP A 1 390 ? 10.799 -0.936 49.309 1.00 71.54 363 ASP A CA 1
ATOM 2818 C C . ASP A 1 390 ? 10.361 -1.552 47.978 1.00 72.22 363 ASP A C 1
ATOM 2819 O O . ASP A 1 390 ? 11.193 -2.018 47.196 1.00 72.39 363 ASP A O 1
ATOM 2824 N N . ALA A 1 391 ? 9.053 -1.554 47.733 1.00 73.37 364 ALA A N 1
ATOM 2825 C CA . ALA A 1 391 ? 8.493 -2.134 46.513 1.00 75.26 364 ALA A CA 1
ATOM 2826 C C . ALA A 1 391 ? 8.391 -1.081 45.411 1.00 76.98 364 ALA A C 1
ATOM 2827 O O . ALA A 1 391 ? 7.331 -0.488 45.207 1.00 78.30 364 ALA A O 1
ATOM 2829 N N . LEU A 1 392 ? 9.503 -0.874 44.703 1.00 78.60 365 LEU A N 1
ATOM 2830 C CA . LEU A 1 392 ? 9.612 0.088 43.590 1.00 79.15 365 LEU A CA 1
ATOM 2831 C C . LEU A 1 392 ? 8.825 1.392 43.780 1.00 78.06 365 LEU A C 1
ATOM 2832 O O . LEU A 1 392 ? 9.411 2.422 44.120 1.00 78.96 365 LEU A O 1
ATOM 2837 N N . TYR A 1 393 ? 7.509 1.337 43.571 1.00 75.74 366 TYR A N 1
ATOM 2838 C CA . TYR A 1 393 ? 6.658 2.533 43.599 1.00 74.73 366 TYR A CA 1
ATOM 2839 C C . TYR A 1 393 ? 6.054 2.866 44.970 1.00 74.03 366 TYR A C 1
ATOM 2840 O O . TYR A 1 393 ? 5.262 3.804 45.078 1.00 74.01 366 TYR A O 1
ATOM 2849 N N . GLU A 1 394 ? 6.424 2.110 46.003 1.00 73.21 367 GLU A N 1
ATOM 2850 C CA . GLU A 1 394 ? 5.813 2.242 47.331 1.00 72.53 367 GLU A CA 1
ATOM 2851 C C . GLU A 1 394 ? 5.752 3.683 47.834 1.00 72.10 367 GLU A C 1
ATOM 2852 O O . GLU A 1 394 ? 4.674 4.190 48.143 1.00 71.83 367 GLU A O 1
ATOM 2858 N N . ALA A 1 395 ? 6.913 4.329 47.914 1.00 71.33 368 ALA A N 1
ATOM 2859 C CA . ALA A 1 395 ? 7.017 5.700 48.423 1.00 70.55 368 ALA A CA 1
ATOM 2860 C C . ALA A 1 395 ? 6.141 6.688 47.653 1.00 69.86 368 ALA A C 1
ATOM 2861 O O . ALA A 1 395 ? 5.599 7.629 48.233 1.00 70.26 368 ALA A O 1
ATOM 2863 N N . TYR A 1 396 ? 5.997 6.454 46.352 1.00 69.57 369 TYR A N 1
ATOM 2864 C CA . TYR A 1 396 ? 5.288 7.377 45.463 1.00 69.94 369 TYR A CA 1
ATOM 2865 C C . TYR A 1 396 ? 3.788 7.047 45.403 1.00 69.26 369 TYR A C 1
ATOM 2866 O O . TYR A 1 396 ? 2.966 7.932 45.165 1.00 68.42 369 TYR A O 1
A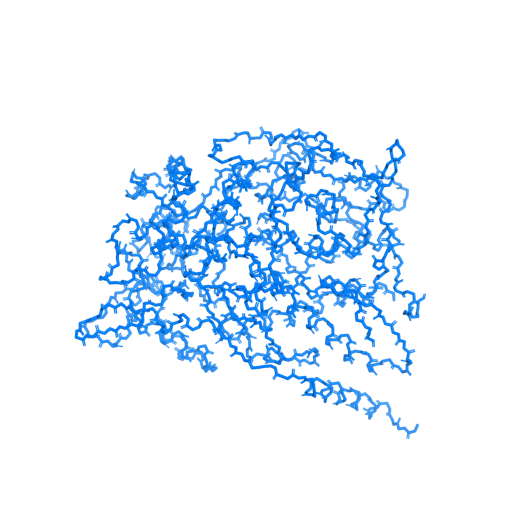TOM 2875 N N . LEU A 1 397 ? 3.438 5.780 45.632 1.00 69.49 370 LEU A N 1
ATOM 2876 C CA . LEU A 1 397 ? 2.038 5.388 45.834 1.00 69.91 370 LEU A CA 1
ATOM 2877 C C . LEU A 1 397 ? 1.529 5.918 47.170 1.00 69.40 370 LEU A C 1
ATOM 2878 O O . LEU A 1 397 ? 0.417 6.437 47.259 1.00 69.37 370 LEU A O 1
ATOM 2883 N N . ASN A 1 398 ? 2.346 5.765 48.209 1.00 68.84 371 ASN A N 1
ATOM 2884 C CA . ASN A 1 398 ? 1.996 6.242 49.545 1.00 69.07 371 ASN A CA 1
ATOM 2885 C C . ASN A 1 398 ? 1.795 7.757 49.563 1.00 68.55 371 ASN A C 1
ATOM 2886 O O . ASN A 1 398 ? 0.885 8.258 50.224 1.00 68.59 371 ASN A O 1
ATOM 2891 N N . ALA A 1 399 ? 2.647 8.473 48.830 1.00 67.43 372 ALA A N 1
ATOM 2892 C CA . ALA A 1 399 ? 2.501 9.918 48.652 1.00 66.87 372 ALA A CA 1
ATOM 2893 C C . ALA A 1 399 ? 1.176 10.254 47.973 1.00 66.38 372 ALA A C 1
ATOM 2894 O O . ALA A 1 399 ? 0.484 11.189 48.374 1.00 65.80 372 ALA A O 1
ATOM 2896 N N . CYS A 1 400 ? 0.833 9.485 46.943 1.00 66.31 373 CYS A N 1
ATOM 2897 C CA . CYS A 1 400 ? -0.435 9.658 46.242 1.00 66.83 373 CYS A CA 1
ATOM 2898 C C . CYS A 1 400 ? -1.606 9.523 47.210 1.00 66.86 373 CYS A C 1
ATOM 2899 O O . CYS A 1 400 ? -2.524 10.343 47.198 1.00 67.98 373 CYS A O 1
ATOM 2902 N N . LEU A 1 401 ? -1.558 8.495 48.054 1.00 66.06 374 LEU A N 1
ATOM 2903 C CA . LEU A 1 401 ? -2.623 8.233 49.022 1.00 65.67 374 LEU A CA 1
ATOM 2904 C C . LEU A 1 401 ? -2.745 9.349 50.058 1.00 66.20 374 LEU A C 1
ATOM 2905 O O . LEU A 1 401 ? -3.855 9.745 50.418 1.00 66.78 374 LEU A O 1
ATOM 2910 N N . ILE A 1 402 ? -1.606 9.851 50.532 1.00 66.20 375 ILE A N 1
ATOM 2911 C CA . ILE A 1 402 ? -1.584 10.969 51.480 1.00 66.12 375 ILE A CA 1
ATOM 2912 C C . ILE A 1 402 ? -2.231 12.211 50.866 1.00 66.26 375 ILE A C 1
ATOM 2913 O O . ILE A 1 402 ? -3.064 12.854 51.499 1.00 66.98 375 ILE A O 1
ATOM 2918 N N . LEU A 1 403 ? -1.844 12.539 49.635 1.00 66.04 376 LEU A N 1
ATOM 2919 C CA . LEU A 1 403 ? -2.414 13.686 48.924 1.00 66.04 376 LEU A CA 1
ATOM 2920 C C . LEU A 1 403 ? -3.918 13.527 48.700 1.00 66.76 376 LEU A C 1
ATOM 2921 O O . LEU A 1 403 ? -4.678 14.480 48.882 1.00 67.18 376 LEU A O 1
ATOM 2926 N N . LEU A 1 404 ? -4.339 12.327 48.305 1.00 67.38 377 LEU A N 1
ATOM 2927 C CA . LEU A 1 404 ? -5.761 12.025 48.120 1.00 68.15 377 LEU A CA 1
ATOM 2928 C C . LEU A 1 404 ? -6.546 12.179 49.423 1.00 68.33 377 LEU A C 1
ATOM 2929 O O . LEU A 1 404 ? -7.641 12.742 49.429 1.00 68.87 377 LEU A O 1
ATOM 2934 N N . GLY A 1 405 ? -5.982 11.681 50.521 1.00 68.39 378 GLY A N 1
ATOM 2935 C CA . GLY A 1 405 ? -6.612 11.796 51.836 1.00 68.89 378 GLY A CA 1
ATOM 2936 C C . GLY A 1 405 ? -6.678 13.226 52.349 1.00 69.64 378 GLY A C 1
ATOM 2937 O O . GLY A 1 405 ? -7.617 13.593 53.056 1.00 70.46 378 GLY A O 1
ATOM 2938 N N . MET A 1 406 ? -5.683 14.036 51.991 1.00 70.26 379 MET A N 1
ATOM 2939 C CA . MET A 1 406 ? -5.662 15.453 52.366 1.00 69.90 379 MET A CA 1
ATOM 2940 C C . MET A 1 406 ? -6.667 16.282 51.567 1.00 68.94 379 MET A C 1
ATOM 2941 O O . MET A 1 406 ? -6.967 17.416 51.939 1.00 69.90 379 MET A O 1
ATOM 2946 N N . GLY A 1 407 ? -7.177 15.723 50.472 1.00 67.70 380 GLY A N 1
ATOM 2947 C CA . GLY A 1 407 ? -8.104 16.433 49.600 1.00 67.36 380 GLY A CA 1
ATOM 2948 C C . GLY A 1 407 ? -7.360 17.332 48.635 1.00 67.50 380 GLY A C 1
ATOM 2949 O O . GLY A 1 407 ? -7.832 18.418 48.299 1.00 67.20 380 GLY A O 1
ATOM 2950 N N . ALA A 1 408 ? -6.192 16.873 48.185 1.00 67.91 381 ALA A N 1
ATOM 2951 C CA . ALA A 1 408 ? -5.373 17.635 47.251 1.00 68.18 381 ALA A CA 1
ATOM 2952 C C . ALA A 1 408 ? -6.084 17.727 45.903 1.00 69.14 381 ALA A C 1
ATOM 2953 O O . ALA A 1 408 ? -6.607 16.721 45.414 1.00 68.47 381 ALA A O 1
ATOM 2955 N N . PRO A 1 409 ? -6.110 18.930 45.297 1.00 70.58 382 PRO A N 1
ATOM 2956 C CA . PRO A 1 409 ? -6.828 19.109 44.040 1.00 71.11 382 PRO A CA 1
ATOM 2957 C C . PRO A 1 409 ? -6.017 18.637 42.836 1.00 72.12 382 PRO A C 1
ATOM 2958 O O . PRO A 1 409 ? -4.786 18.648 42.875 1.00 73.68 382 PRO A O 1
ATOM 2962 N N . PHE A 1 410 ? -6.714 18.227 41.780 1.00 72.84 383 PHE A N 1
ATOM 2963 C CA . PHE A 1 410 ? -6.065 17.780 40.551 1.00 73.49 383 PHE A CA 1
ATOM 2964 C C . PHE A 1 410 ? -5.768 18.971 39.644 1.00 74.38 383 PHE A C 1
ATOM 2965 O O . PHE A 1 410 ? -6.170 20.098 39.937 1.00 74.70 383 PHE A O 1
ATOM 2973 N N . ASP A 1 411 ? -5.054 18.713 38.550 1.00 75.14 384 ASP A N 1
ATOM 2974 C CA . ASP A 1 411 ? -4.704 19.749 37.578 1.00 76.62 384 ASP A CA 1
ATOM 2975 C C . ASP A 1 411 ? -5.983 20.399 37.034 1.00 77.97 384 ASP A C 1
ATOM 2976 O O . ASP A 1 411 ? -6.847 19.701 36.505 1.00 79.66 384 ASP A O 1
ATOM 2981 N N . PRO A 1 412 ? -6.117 21.733 37.180 1.00 79.89 385 PRO A N 1
ATOM 2982 C CA . PRO A 1 412 ? -7.289 22.456 36.666 1.00 81.24 385 PRO A CA 1
ATOM 2983 C C . PRO A 1 412 ? -7.572 22.250 35.173 1.00 83.20 385 PRO A C 1
ATOM 2984 O O . PRO A 1 412 ? -8.729 22.306 34.762 1.00 83.34 385 PRO A O 1
ATOM 2988 N N . GLY A 1 413 ? -6.528 22.022 34.378 1.00 86.41 386 GLY A N 1
ATOM 2989 C CA . GLY A 1 413 ? -6.682 21.772 32.943 1.00 89.32 386 GLY A CA 1
ATOM 2990 C C . GLY A 1 413 ? -7.354 20.449 32.607 1.00 92.50 386 GLY A C 1
ATOM 2991 O O . GLY A 1 413 ? -7.926 20.296 31.525 1.00 93.71 386 GLY A O 1
ATOM 2992 N N . ILE A 1 414 ? -7.281 19.494 33.532 1.00 95.96 387 ILE A N 1
ATOM 2993 C CA . ILE A 1 414 ? -7.894 18.178 33.357 1.00 99.20 387 ILE A CA 1
ATOM 2994 C C . ILE A 1 414 ? -9.364 18.260 33.784 1.00 102.38 387 ILE A C 1
ATOM 2995 O O . ILE A 1 414 ? -9.663 18.820 34.839 1.00 103.56 387 ILE A O 1
ATOM 3000 N N . PRO A 1 415 ? -10.286 17.704 32.971 1.00 106.36 388 PRO A N 1
ATOM 3001 C CA . PRO A 1 415 ? -11.719 17.843 33.254 1.00 108.84 388 PRO A CA 1
ATOM 3002 C C . PRO A 1 415 ? -12.218 16.927 34.380 1.00 110.71 388 PRO A C 1
ATOM 3003 O O . PRO A 1 415 ? -12.671 15.808 34.123 1.00 111.52 388 PRO A O 1
ATOM 3007 N N . PHE A 1 416 ? -12.119 17.411 35.618 1.00 112.31 389 PHE A N 1
ATOM 3008 C CA . PHE A 1 416 ? -12.555 16.671 36.807 1.00 111.83 389 PHE A CA 1
ATOM 3009 C C . PHE A 1 416 ? -13.569 17.509 37.582 1.00 109.69 389 PHE A C 1
ATOM 3010 O O . PHE A 1 416 ? -14.149 17.049 38.565 1.00 107.44 389 PHE A O 1
ATOM 3018 N N . GLY A 1 432 ? -11.085 10.132 38.255 1.00 100.72 405 GLY A N 1
ATOM 3019 C CA . GLY A 1 432 ? -10.839 10.329 39.679 1.00 101.43 405 GLY A CA 1
ATOM 3020 C C . GLY A 1 432 ? -9.437 9.913 40.090 1.00 101.58 405 GLY A C 1
ATOM 3021 O O . GLY A 1 432 ? -8.485 10.021 39.311 1.00 101.24 405 GLY A O 1
ATOM 3022 N N . GLY A 1 433 ? -9.317 9.446 41.331 1.00 100.43 406 GLY A N 1
ATOM 3023 C CA . GLY A 1 433 ? -8.090 8.834 41.829 1.00 98.27 406 GLY A CA 1
ATOM 3024 C C . GLY A 1 433 ? -7.678 7.559 41.105 1.00 96.61 406 GLY A C 1
ATOM 3025 O O . GLY A 1 433 ? -6.483 7.309 40.945 1.00 96.11 406 GLY A O 1
ATOM 3026 N N . PRO A 1 434 ? -8.658 6.733 40.677 1.00 95.41 407 PRO A N 1
ATOM 3027 C CA . PRO A 1 434 ? -8.359 5.505 39.937 1.00 94.71 407 PRO A CA 1
ATOM 3028 C C . PRO A 1 434 ? -7.316 5.624 38.824 1.00 94.74 407 PRO A C 1
ATOM 3029 O O . PRO A 1 434 ? -6.492 4.720 38.671 1.00 95.26 407 PRO A O 1
ATOM 3033 N N . GLN A 1 435 ? -7.348 6.714 38.058 1.00 94.05 408 GLN A N 1
ATOM 3034 C CA . GLN A 1 435 ? -6.355 6.918 36.999 1.00 93.30 408 GLN A CA 1
ATOM 3035 C C . GLN A 1 435 ? -4.962 7.129 37.587 1.00 90.82 408 GLN A C 1
ATOM 3036 O O . GLN A 1 435 ? -4.044 6.370 37.289 1.00 90.48 408 GLN A O 1
ATOM 3042 N N . ILE A 1 436 ? -4.816 8.147 38.430 1.00 89.38 409 ILE A N 1
ATOM 3043 C CA . ILE A 1 436 ? -3.513 8.481 39.019 1.00 88.62 409 ILE A CA 1
ATOM 3044 C C . ILE A 1 436 ? -2.941 7.357 39.892 1.00 87.53 409 ILE A C 1
ATOM 3045 O O . ILE A 1 436 ? -1.731 7.130 39.890 1.00 88.15 409 ILE A O 1
ATOM 3050 N N . LEU A 1 437 ? -3.805 6.656 40.626 1.00 86.56 410 LEU A N 1
ATOM 3051 C CA . LEU A 1 437 ? -3.374 5.539 41.477 1.00 85.91 410 LEU A CA 1
ATOM 3052 C C . LEU A 1 437 ? -2.750 4.401 40.667 1.00 86.07 410 LEU A C 1
ATOM 3053 O O . LEU A 1 437 ? -1.771 3.788 41.092 1.00 85.37 410 LEU A O 1
ATOM 3058 N N . THR A 1 438 ? -3.332 4.121 39.507 1.00 86.76 411 THR A N 1
ATOM 3059 C CA . THR A 1 438 ? -2.806 3.105 38.603 1.00 87.39 411 THR A CA 1
ATOM 3060 C C . THR A 1 438 ? -1.643 3.660 37.785 1.00 86.92 411 THR A C 1
ATOM 3061 O O . THR A 1 438 ? -0.644 2.974 37.571 1.00 87.49 411 THR A O 1
ATOM 3065 N N . LEU A 1 439 ? -1.780 4.907 37.343 1.00 86.50 412 LEU A N 1
ATOM 3066 C CA . LEU A 1 439 ? -0.825 5.525 36.420 1.00 85.51 412 LEU A CA 1
ATOM 3067 C C . LEU A 1 439 ? 0.552 5.771 37.050 1.00 85.54 412 LEU A C 1
ATOM 3068 O O . LEU A 1 439 ? 1.560 5.796 36.341 1.00 85.94 412 LEU A O 1
ATOM 3073 N N . VAL A 1 440 ? 0.593 5.956 38.370 1.00 84.81 413 VAL A N 1
ATOM 3074 C CA . VAL A 1 440 ? 1.867 6.074 39.093 1.00 83.74 413 VAL A CA 1
ATOM 3075 C C . VAL A 1 440 ? 2.615 4.738 39.127 1.00 84.09 413 VAL A C 1
ATOM 3076 O O . VAL A 1 440 ? 3.845 4.713 39.123 1.00 83.68 413 VAL A O 1
ATOM 3080 N N . CYS A 1 441 ? 1.870 3.636 39.161 1.00 85.47 414 CYS A N 1
ATOM 3081 C CA . CYS A 1 441 ? 2.463 2.299 39.107 1.00 86.52 414 CYS A CA 1
ATOM 3082 C C . CYS A 1 441 ? 2.922 1.960 37.689 1.00 86.23 414 CYS A C 1
ATOM 3083 O O . CYS A 1 441 ? 4.037 1.474 37.498 1.00 87.35 414 CYS A O 1
ATOM 3086 N N . GLU A 1 442 ? 2.062 2.227 36.705 1.00 85.45 415 GLU A N 1
ATOM 3087 C CA . GLU A 1 442 ? 2.347 1.936 35.292 1.00 85.05 415 GLU A CA 1
ATOM 3088 C C . GLU A 1 442 ? 3.753 2.338 34.844 1.00 83.01 415 GLU A C 1
ATOM 3089 O O . GLU A 1 442 ? 4.432 1.571 34.161 1.00 84.04 415 GLU A O 1
ATOM 3095 N N . ALA A 1 443 ? 4.182 3.535 35.235 1.00 80.14 416 ALA A N 1
ATOM 3096 C CA . ALA A 1 443 ? 5.453 4.099 34.771 1.00 78.26 416 ALA A CA 1
ATOM 3097 C C . ALA A 1 443 ? 6.687 3.348 35.274 1.00 76.28 416 ALA A C 1
ATOM 3098 O O . ALA A 1 443 ? 7.729 3.366 34.618 1.00 75.48 416 ALA A O 1
ATOM 3100 N N . ALA A 1 444 ? 6.563 2.692 36.427 1.00 74.62 417 ALA A N 1
ATOM 3101 C CA . ALA A 1 444 ? 7.701 2.061 37.102 1.00 73.67 417 ALA A CA 1
ATOM 3102 C C . ALA A 1 444 ? 8.436 1.032 36.242 1.00 73.38 417 ALA A C 1
ATOM 3103 O O . ALA A 1 444 ? 9.660 1.092 36.119 1.00 73.69 417 ALA A O 1
ATOM 3105 N N . THR A 1 445 ? 7.694 0.098 35.650 1.00 72.61 418 THR A N 1
ATOM 3106 C CA . THR A 1 445 ? 8.303 -0.975 34.856 1.00 73.09 418 THR A CA 1
ATOM 3107 C C . THR A 1 445 ? 8.942 -0.444 33.576 1.00 73.48 418 THR A C 1
ATOM 3108 O O . THR A 1 445 ? 9.980 -0.948 33.144 1.00 73.52 418 THR A O 1
ATOM 3112 N N . ARG A 1 446 ? 8.323 0.573 32.979 1.00 73.71 419 ARG A N 1
ATOM 3113 C CA . ARG A 1 446 ? 8.848 1.196 31.762 1.00 74.57 419 ARG A CA 1
ATOM 3114 C C . ARG A 1 446 ? 10.180 1.883 32.048 1.00 74.05 419 ARG A C 1
ATOM 3115 O O . ARG A 1 446 ? 11.076 1.890 31.203 1.00 74.17 419 ARG A O 1
ATOM 3123 N N . GLY A 1 447 ? 10.294 2.461 33.241 1.00 73.33 420 GLY A N 1
ATOM 3124 C CA . GLY A 1 447 ? 11.546 3.048 33.700 1.00 72.16 420 GLY A CA 1
ATOM 3125 C C . GLY A 1 447 ? 12.639 2.009 33.879 1.00 71.35 420 GLY A C 1
ATOM 3126 O O . GLY A 1 447 ? 13.778 2.224 33.462 1.00 71.87 420 GLY A O 1
ATOM 3127 N N . LEU A 1 448 ? 12.290 0.879 34.492 1.00 70.39 421 LEU A N 1
ATOM 3128 C CA . LEU A 1 448 ? 13.254 -0.197 34.741 1.00 70.26 421 LEU A CA 1
ATOM 3129 C C . LEU A 1 448 ? 13.835 -0.780 33.456 1.00 69.88 421 LEU A C 1
ATOM 3130 O O . LEU A 1 448 ? 15.014 -1.107 33.409 1.00 69.46 421 LEU A O 1
ATOM 3135 N N . LYS A 1 449 ? 13.013 -0.916 32.422 1.00 70.17 422 LYS A N 1
ATOM 3136 C CA . LYS A 1 449 ? 13.493 -1.467 31.156 1.00 71.18 422 LYS A CA 1
ATOM 3137 C C . LYS A 1 449 ? 14.487 -0.505 30.504 1.00 70.41 422 LYS A C 1
ATOM 3138 O O . LYS A 1 449 ? 15.531 -0.925 30.006 1.00 70.38 422 LYS A O 1
ATOM 3144 N N . ALA A 1 450 ? 14.166 0.786 30.531 1.00 69.97 423 ALA A N 1
ATOM 3145 C CA . ALA A 1 450 ? 15.044 1.814 29.972 1.00 69.45 423 ALA A CA 1
ATOM 3146 C C . ALA A 1 450 ? 16.397 1.857 30.679 1.00 68.55 423 ALA A C 1
ATOM 3147 O O . ALA A 1 450 ? 17.440 1.929 30.028 1.00 67.53 423 ALA A O 1
ATOM 3149 N N . VAL A 1 451 ? 16.369 1.801 32.009 1.00 69.04 424 VAL A N 1
ATOM 3150 C CA . VAL A 1 451 ? 17.584 1.926 32.817 1.00 69.22 424 VAL A CA 1
ATOM 3151 C C . VAL A 1 451 ? 18.428 0.644 32.819 1.00 69.77 424 VAL A C 1
ATOM 3152 O O . VAL A 1 451 ? 19.648 0.711 32.960 1.00 69.13 424 VAL A O 1
ATOM 3156 N N . ARG A 1 452 ? 17.780 -0.512 32.666 1.00 71.31 425 ARG A N 1
ATOM 3157 C CA . ARG A 1 452 ? 18.490 -1.796 32.571 1.00 72.22 425 ARG A CA 1
ATOM 3158 C C . ARG A 1 452 ? 19.394 -1.829 31.347 1.00 69.59 425 ARG A C 1
ATOM 3159 O O . ARG A 1 452 ? 20.504 -2.358 31.400 1.00 67.67 425 ARG A O 1
ATOM 3167 N N . PHE A 1 453 ? 18.903 -1.265 30.246 1.00 68.60 426 PHE A N 1
ATOM 3168 C CA . PHE A 1 453 ? 19.699 -1.112 29.036 1.00 67.85 426 PHE A CA 1
ATOM 3169 C C . PHE A 1 453 ? 20.911 -0.218 29.299 1.00 67.59 426 PHE A C 1
ATOM 3170 O O . PHE A 1 453 ? 22.017 -0.522 28.861 1.00 68.16 426 PHE A O 1
ATOM 3178 N N . GLN A 1 454 ? 20.697 0.873 30.029 1.00 67.65 427 GLN A N 1
ATOM 3179 C CA . GLN A 1 454 ? 21.783 1.791 30.385 1.00 68.05 427 GLN A CA 1
ATOM 3180 C C . GLN A 1 454 ? 22.781 1.145 31.347 1.00 67.74 427 GLN A C 1
ATOM 3181 O O . GLN A 1 454 ? 23.985 1.371 31.236 1.00 68.58 427 GLN A O 1
ATOM 3187 N N . LYS A 1 455 ? 22.275 0.348 32.288 1.00 68.16 428 LYS A N 1
ATOM 3188 C CA . LYS A 1 455 ? 23.122 -0.376 33.243 1.00 67.67 428 LYS A CA 1
ATOM 3189 C C . LYS A 1 455 ? 24.045 -1.361 32.531 1.00 66.66 428 LYS A C 1
ATOM 3190 O O . LYS A 1 455 ? 25.266 -1.197 32.538 1.00 66.34 428 LYS A O 1
ATOM 3196 N N . PHE A 1 456 ? 23.438 -2.372 31.911 1.00 66.46 429 PHE A N 1
ATOM 3197 C CA . PHE A 1 456 ? 24.160 -3.523 31.362 1.00 66.40 429 PHE A CA 1
ATOM 3198 C C . PHE A 1 456 ? 24.722 -3.290 29.962 1.00 66.27 429 PHE A C 1
ATOM 3199 O O . PHE A 1 456 ? 25.866 -3.645 29.690 1.00 66.22 429 PHE A O 1
ATOM 3207 N N . ASN A 1 457 ? 23.915 -2.715 29.074 1.00 66.71 430 ASN A N 1
ATOM 3208 C CA . ASN A 1 457 ? 24.281 -2.614 27.658 1.00 67.83 430 ASN A CA 1
ATOM 3209 C C . ASN A 1 457 ? 25.174 -1.420 27.316 1.00 68.37 430 ASN A C 1
ATOM 3210 O O . ASN A 1 457 ? 26.121 -1.561 26.537 1.00 68.29 430 ASN A O 1
ATOM 3215 N N . VAL A 1 458 ? 24.883 -0.256 27.894 1.00 68.39 431 VAL A N 1
ATOM 3216 C CA . VAL A 1 458 ? 25.590 0.976 27.524 1.00 69.21 431 VAL A CA 1
ATOM 3217 C C . VAL A 1 458 ? 26.848 1.228 28.361 1.00 69.57 431 VAL A C 1
ATOM 3218 O O . VAL A 1 458 ? 27.966 1.139 27.850 1.00 70.12 431 VAL A O 1
ATOM 3222 N N . HIS A 1 459 ? 26.663 1.537 29.640 1.00 69.31 432 HIS A N 1
ATOM 3223 C CA . HIS A 1 459 ? 27.736 2.114 30.453 1.00 69.76 432 HIS A CA 1
ATOM 3224 C C . HIS A 1 459 ? 28.540 1.092 31.252 1.00 70.57 432 HIS A C 1
ATOM 3225 O O . HIS A 1 459 ? 29.767 1.060 31.151 1.00 71.16 432 HIS A O 1
ATOM 3232 N N . ARG A 1 460 ? 27.851 0.264 32.037 1.00 70.81 433 ARG A N 1
ATOM 3233 C CA . ARG A 1 460 ? 28.498 -0.718 32.915 1.00 71.28 433 ARG A CA 1
ATOM 3234 C C . ARG A 1 460 ? 29.489 -0.054 33.875 1.00 71.27 433 ARG A C 1
ATOM 3235 O O . ARG A 1 460 ? 30.659 -0.435 33.941 1.00 70.13 433 ARG A O 1
ATOM 3243 N N . ARG A 1 461 ? 29.010 0.944 34.612 1.00 71.73 434 ARG A N 1
ATOM 3244 C CA . ARG A 1 461 ? 29.830 1.642 35.602 1.00 72.65 434 ARG A CA 1
ATOM 3245 C C . ARG A 1 461 ? 29.984 0.793 36.864 1.00 72.49 434 ARG A C 1
ATOM 3246 O O . ARG A 1 461 ? 29.043 0.118 37.284 1.00 73.12 434 ARG A O 1
ATOM 3254 N N . LEU A 1 462 ? 31.173 0.836 37.462 1.00 72.04 435 LEU A N 1
ATOM 3255 C CA . LEU A 1 462 ? 31.438 0.148 38.728 1.00 71.47 435 LEU A CA 1
ATOM 3256 C C . LEU A 1 462 ? 30.616 0.753 39.866 1.00 70.65 435 LEU A C 1
ATOM 3257 O O . LEU A 1 462 ? 30.326 1.950 39.860 1.00 70.28 435 LEU A O 1
ATOM 3262 N N . ARG A 1 463 ? 30.254 -0.078 40.8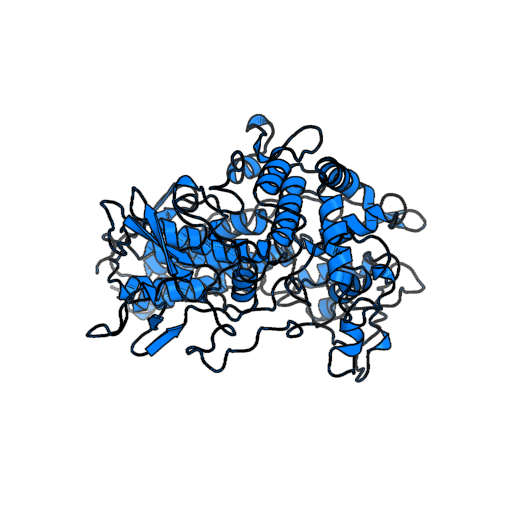39 1.00 69.64 436 ARG A N 1
ATOM 3263 C CA . ARG A 1 463 ? 29.553 0.392 42.034 1.00 69.15 436 ARG A CA 1
ATOM 3264 C C . ARG A 1 463 ? 30.530 1.084 42.987 1.00 69.35 436 ARG A C 1
ATOM 3265 O O . ARG A 1 463 ? 31.729 0.813 42.942 1.00 69.86 436 ARG A O 1
ATOM 3273 N N . PRO A 1 464 ? 30.023 1.985 43.851 1.00 69.71 437 PRO A N 1
ATOM 3274 C CA . PRO A 1 464 ? 30.868 2.649 44.850 1.00 70.68 437 PRO A CA 1
ATOM 3275 C C . PRO A 1 464 ? 31.703 1.701 45.721 1.00 72.00 437 PRO A C 1
ATOM 3276 O O . PRO A 1 464 ? 32.794 2.074 46.154 1.00 73.10 437 PRO A O 1
ATOM 3280 N N . GLU A 1 465 ? 31.189 0.497 45.977 1.00 72.83 438 GLU A N 1
ATOM 3281 C CA . GLU A 1 465 ? 31.959 -0.547 46.675 1.00 73.26 438 GLU A CA 1
ATOM 3282 C C . GLU A 1 465 ? 33.236 -0.861 45.904 1.00 73.29 438 GLU A C 1
ATOM 3283 O O . GLU A 1 465 ? 34.328 -0.872 46.473 1.00 75.39 438 GLU A O 1
ATOM 3289 N N . ALA A 1 466 ? 33.079 -1.140 44.610 1.00 72.06 439 ALA A N 1
ATOM 3290 C CA . ALA A 1 466 ? 34.201 -1.486 43.742 1.00 71.92 439 ALA A CA 1
ATOM 3291 C C . ALA A 1 466 ? 35.254 -0.385 43.742 1.00 72.03 439 ALA A C 1
ATOM 3292 O O . ALA A 1 466 ? 36.451 -0.669 43.790 1.00 72.30 439 ALA A O 1
ATOM 3294 N N . LEU A 1 467 ? 34.804 0.867 43.695 1.00 71.65 440 LEU A N 1
ATOM 3295 C CA . LEU A 1 467 ? 35.713 2.007 43.767 1.00 72.43 440 LEU A CA 1
ATOM 3296 C C . LEU A 1 467 ? 36.406 2.050 45.125 1.00 73.17 440 LEU A C 1
ATOM 3297 O O . LEU A 1 467 ? 37.617 2.254 45.199 1.00 74.69 440 LEU A O 1
ATOM 3302 N N . GLY A 1 468 ? 35.633 1.854 46.192 1.00 72.68 441 GLY A N 1
ATOM 3303 C CA . GLY A 1 468 ? 36.184 1.765 47.543 1.00 72.83 441 GLY A CA 1
ATOM 3304 C C . GLY A 1 468 ? 37.243 0.683 47.653 1.00 73.61 441 GLY A C 1
ATOM 3305 O O . GLY A 1 468 ? 38.218 0.829 48.390 1.00 73.39 441 GLY A O 1
ATOM 3306 N N . GLY A 1 469 ? 37.046 -0.405 46.912 1.00 75.26 442 GLY A N 1
ATOM 3307 C CA . GLY A 1 469 ? 38.032 -1.475 46.821 1.00 75.62 442 GLY A CA 1
ATOM 3308 C C . GLY A 1 469 ? 39.310 -1.016 46.152 1.00 75.54 442 GLY A C 1
ATOM 3309 O O . GLY A 1 469 ? 40.395 -1.201 46.694 1.00 77.54 442 GLY A O 1
ATOM 3310 N N . LEU A 1 470 ? 39.180 -0.403 44.978 1.00 75.73 443 LEU A N 1
ATOM 3311 C CA . LEU A 1 470 ? 40.340 0.118 44.250 1.00 76.51 443 LEU A CA 1
ATOM 3312 C C . LEU A 1 470 ? 41.203 1.024 45.129 1.00 77.17 443 LEU A C 1
ATOM 3313 O O . LEU A 1 470 ? 42.430 0.981 45.043 1.00 78.46 443 LEU A O 1
ATOM 3318 N N . VAL A 1 471 ? 40.560 1.834 45.971 1.00 76.98 444 VAL A N 1
ATOM 3319 C CA . VAL A 1 471 ? 41.274 2.713 46.900 1.00 76.85 444 VAL A CA 1
ATOM 3320 C C . VAL A 1 471 ? 42.125 1.881 47.858 1.00 77.48 444 VAL A C 1
ATOM 3321 O O . VAL A 1 471 ? 43.328 2.113 47.986 1.00 79.12 444 VAL A O 1
ATOM 3325 N N . ASP A 1 472 ? 41.494 0.914 48.519 1.00 77.34 445 ASP A N 1
ATOM 3326 C CA . ASP A 1 472 ? 42.194 0.023 49.442 1.00 77.55 445 ASP A CA 1
ATOM 3327 C C . ASP A 1 472 ? 43.291 -0.745 48.716 1.00 78.68 445 ASP A C 1
ATOM 3328 O O . ASP A 1 472 ? 44.449 -0.727 49.129 1.00 79.96 445 ASP A O 1
ATOM 3333 N N . ARG A 1 473 ? 42.915 -1.404 47.625 1.00 79.26 446 ARG A N 1
ATOM 3334 C CA . ARG A 1 473 ? 43.844 -2.224 46.848 1.00 79.63 446 ARG A CA 1
ATOM 3335 C C . ARG A 1 473 ? 45.030 -1.411 46.329 1.00 80.09 446 ARG A C 1
ATOM 3336 O O . ARG A 1 473 ? 46.153 -1.913 46.281 1.00 80.66 446 ARG A O 1
ATOM 3344 N N . TYR A 1 474 ? 44.778 -0.160 45.951 1.00 80.12 447 TYR A N 1
ATOM 3345 C CA . TYR A 1 474 ? 45.847 0.747 45.534 1.00 80.19 447 TYR A CA 1
ATOM 3346 C C . TYR A 1 474 ? 46.782 1.070 46.696 1.00 80.58 447 TYR A C 1
ATOM 3347 O O . TYR A 1 474 ? 48.004 1.094 46.528 1.00 81.62 447 TYR A O 1
ATOM 3356 N N . LYS A 1 475 ? 46.200 1.316 47.867 1.00 79.79 448 LYS A N 1
ATOM 3357 C CA . LYS A 1 475 ? 46.966 1.735 49.041 1.00 79.73 448 LYS A CA 1
ATOM 3358 C C . LYS A 1 475 ? 47.838 0.612 49.612 1.00 80.14 448 LYS A C 1
ATOM 3359 O O . LYS A 1 475 ? 48.768 0.877 50.376 1.00 79.75 448 LYS A O 1
ATOM 3365 N N . HIS A 1 476 ? 47.529 -0.633 49.248 1.00 80.68 449 HIS A N 1
ATOM 3366 C CA . HIS A 1 476 ? 48.324 -1.796 49.656 1.00 81.22 449 HIS A CA 1
ATOM 3367 C C . HIS A 1 476 ? 49.261 -2.282 48.543 1.00 80.73 449 HIS A C 1
ATOM 3368 O O . HIS A 1 476 ? 49.739 -3.419 48.580 1.00 79.98 449 HIS A O 1
ATOM 3375 N N . GLY A 1 477 ? 49.521 -1.421 47.559 1.00 80.43 450 GLY A N 1
ATOM 3376 C CA . GLY A 1 477 ? 50.464 -1.722 46.484 1.00 81.27 450 GLY A CA 1
ATOM 3377 C C . GLY A 1 477 ? 50.130 -2.957 45.667 1.00 81.70 450 GLY A C 1
ATOM 3378 O O . GLY A 1 477 ? 51.028 -3.620 45.147 1.00 82.49 450 GLY A O 1
ATOM 3379 N N . LYS A 1 478 ? 48.841 -3.267 45.551 1.00 82.14 451 LYS A N 1
ATOM 3380 C CA . LYS A 1 478 ? 48.390 -4.404 44.754 1.00 82.10 451 LYS A CA 1
ATOM 3381 C C . LYS A 1 478 ? 48.241 -3.974 43.297 1.00 81.97 451 LYS A C 1
ATOM 3382 O O . LYS A 1 478 ? 48.497 -2.817 42.953 1.00 80.71 451 LYS A O 1
ATOM 3388 N N . GLY A 1 479 ? 47.847 -4.913 42.441 1.00 82.04 452 GLY A N 1
ATOM 3389 C CA . GLY A 1 479 ? 47.672 -4.636 41.020 1.00 81.88 452 GLY A CA 1
ATOM 3390 C C . GLY A 1 479 ? 48.974 -4.768 40.253 1.00 81.67 452 GLY A C 1
ATOM 3391 O O . GLY A 1 479 ? 50.023 -4.309 40.709 1.00 81.49 452 GLY A O 1
ATOM 3392 N N . ALA A 1 480 ? 48.898 -5.391 39.081 1.00 81.55 453 ALA A N 1
ATOM 3393 C CA . ALA A 1 480 ? 50.076 -5.646 38.259 1.00 81.76 453 ALA A CA 1
ATOM 3394 C C . ALA A 1 480 ? 50.522 -4.380 37.531 1.00 82.32 453 ALA A C 1
ATOM 3395 O O . ALA A 1 480 ? 49.734 -3.764 36.815 1.00 82.18 453 ALA A O 1
ATOM 3397 N N . GLY A 1 481 ? 51.781 -3.994 37.733 1.00 82.74 454 GLY A N 1
ATOM 3398 C CA . GLY A 1 481 ? 52.396 -2.892 36.993 1.00 83.44 454 GLY A CA 1
ATOM 3399 C C . GLY A 1 481 ? 51.684 -1.556 37.120 1.00 84.34 454 GLY A C 1
ATOM 3400 O O . GLY A 1 481 ? 51.760 -0.902 38.161 1.00 85.36 454 GLY A O 1
ATOM 3401 N N . ASP A 1 482 ? 50.989 -1.159 36.053 1.00 85.15 455 ASP A N 1
ATOM 3402 C CA . ASP A 1 482 ? 50.316 0.144 35.976 1.00 86.18 455 ASP A CA 1
ATOM 3403 C C . ASP A 1 482 ? 48.787 0.017 36.049 1.00 84.95 455 ASP A C 1
ATOM 3404 O O . ASP A 1 482 ? 48.062 0.865 35.521 1.00 84.66 455 ASP A O 1
ATOM 3409 N N . GLU A 1 483 ? 48.306 -1.026 36.722 1.00 83.71 456 GLU A N 1
ATOM 3410 C CA . GLU A 1 483 ? 46.878 -1.349 36.736 1.00 82.41 456 GLU A CA 1
ATOM 3411 C C . GLU A 1 483 ? 46.039 -0.293 37.450 1.00 81.79 456 GLU A C 1
ATOM 3412 O O . GLU A 1 483 ? 45.016 0.147 36.924 1.00 82.97 456 GLU A O 1
ATOM 3418 N N . LEU A 1 484 ? 46.479 0.112 38.640 1.00 81.04 457 LEU A N 1
ATOM 3419 C CA . LEU A 1 484 ? 45.705 1.021 39.489 1.00 80.33 457 LEU A CA 1
ATOM 3420 C C . LEU A 1 484 ? 46.187 2.477 39.426 1.00 80.97 457 LEU A C 1
ATOM 3421 O O . LEU A 1 484 ? 45.830 3.285 40.284 1.00 81.02 457 LEU A O 1
ATOM 3426 N N . LYS A 1 485 ? 46.975 2.818 38.408 1.00 82.11 458 LYS A N 1
ATOM 3427 C CA . LYS A 1 485 ? 47.441 4.197 38.226 1.00 83.24 458 LYS A CA 1
ATOM 3428 C C . LYS A 1 485 ? 46.286 5.193 38.024 1.00 81.85 458 LYS A C 1
ATOM 3429 O O . LYS A 1 485 ? 46.375 6.329 38.488 1.00 82.80 458 LYS A O 1
ATOM 3435 N N . PRO A 1 486 ? 45.206 4.779 37.328 1.00 79.90 459 PRO A N 1
ATOM 3436 C CA . PRO A 1 486 ? 44.057 5.677 37.150 1.00 79.38 459 PRO A CA 1
ATOM 3437 C C . PRO A 1 486 ? 43.391 6.178 38.443 1.00 79.78 459 PRO A C 1
ATOM 3438 O O . PRO A 1 486 ? 42.869 7.295 38.461 1.00 80.73 459 PRO A O 1
ATOM 3442 N N . VAL A 1 487 ? 43.406 5.371 39.505 1.00 79.78 460 VAL A N 1
ATOM 3443 C CA . VAL A 1 487 ? 42.828 5.789 40.793 1.00 80.13 460 VAL A CA 1
ATOM 3444 C C . VAL A 1 487 ? 43.841 6.460 41.727 1.00 80.45 460 VAL A C 1
ATOM 3445 O O . VAL A 1 487 ? 43.520 6.749 42.879 1.00 80.64 460 VAL A O 1
ATOM 3449 N N . ALA A 1 488 ? 45.055 6.711 41.237 1.00 80.57 461 ALA A N 1
ATOM 3450 C CA . ALA A 1 488 ? 46.061 7.425 42.021 1.00 80.35 461 ALA A CA 1
ATOM 3451 C C . ALA A 1 488 ? 45.561 8.829 42.339 1.00 80.49 461 ALA A C 1
ATOM 3452 O O . ALA A 1 488 ? 45.446 9.198 43.503 1.00 80.49 461 ALA A O 1
ATOM 3454 N N . ALA A 1 489 ? 45.236 9.588 41.295 1.00 81.26 462 ALA A N 1
ATOM 3455 C CA . ALA A 1 489 ? 44.721 10.955 41.442 1.00 80.98 462 ALA A CA 1
ATOM 3456 C C . ALA A 1 489 ? 43.565 11.026 42.436 1.00 80.50 462 ALA A C 1
ATOM 3457 O O . ALA A 1 489 ? 43.499 11.942 43.258 1.00 78.79 462 ALA A O 1
ATOM 3459 N N . LEU A 1 490 ? 42.662 10.051 42.348 1.00 80.73 463 LEU A N 1
ATOM 3460 C CA . LEU A 1 490 ? 41.517 9.950 43.248 1.00 80.86 463 LEU A CA 1
ATOM 3461 C C . LEU A 1 490 ? 41.948 9.896 44.713 1.00 81.37 463 LEU A C 1
ATOM 3462 O O . LEU A 1 490 ? 41.587 10.769 45.502 1.00 81.33 463 LEU A O 1
ATOM 3467 N N . VAL A 1 491 ? 42.728 8.874 45.063 1.00 81.82 464 VAL A N 1
ATOM 3468 C CA . VAL A 1 491 ? 43.084 8.619 46.464 1.00 83.14 464 VAL A CA 1
ATOM 3469 C C . VAL A 1 491 ? 43.975 9.703 47.068 1.00 84.01 464 VAL A C 1
ATOM 3470 O O . VAL A 1 491 ? 43.933 9.936 48.275 1.00 84.22 464 VAL A O 1
ATOM 3474 N N . GLU A 1 492 ? 44.770 10.362 46.228 1.00 84.83 465 GLU A N 1
ATOM 3475 C CA . GLU A 1 492 ? 45.638 11.449 46.678 1.00 85.43 465 GLU A CA 1
ATOM 3476 C C . GLU A 1 492 ? 44.766 12.604 47.164 1.00 84.53 465 GLU A C 1
ATOM 3477 O O . GLU A 1 492 ? 45.013 13.174 48.223 1.00 85.30 465 GLU A O 1
ATOM 3483 N N . ALA A 1 493 ? 43.736 12.927 46.385 1.00 83.95 466 ALA A N 1
ATOM 3484 C CA . ALA A 1 493 ? 42.786 13.981 46.739 1.00 84.36 466 ALA A CA 1
ATOM 3485 C C . ALA A 1 493 ? 41.982 13.632 47.993 1.00 84.70 466 ALA A C 1
ATOM 3486 O O . ALA A 1 493 ? 41.784 14.483 48.863 1.00 84.48 466 ALA A O 1
ATOM 3488 N N . LEU A 1 494 ? 41.518 12.386 48.080 1.00 84.68 467 LEU A N 1
ATOM 3489 C CA . LEU A 1 494 ? 40.772 11.918 49.252 1.00 84.48 467 LEU A CA 1
ATOM 3490 C C . LEU A 1 494 ? 41.645 11.858 50.505 1.00 84.96 467 LEU A C 1
ATOM 3491 O O . LEU A 1 494 ? 41.141 11.987 51.621 1.00 84.01 467 LEU A O 1
ATOM 3496 N N . GLU A 1 495 ? 42.945 11.650 50.316 1.00 85.84 468 GLU A N 1
ATOM 3497 C CA . GLU A 1 495 ? 43.894 11.637 51.426 1.00 86.74 468 GLU A CA 1
ATOM 3498 C C . GLU A 1 495 ? 44.257 13.060 51.848 1.00 85.94 468 GLU A C 1
ATOM 3499 O O . GLU A 1 495 ? 44.398 13.336 53.038 1.00 85.69 468 GLU A O 1
ATOM 3505 N N . ASN A 1 496 ? 44.389 13.958 50.873 1.00 85.37 469 ASN A N 1
ATOM 3506 C CA . ASN A 1 496 ? 44.748 15.359 51.133 1.00 85.09 469 ASN A CA 1
ATOM 3507 C C . ASN A 1 496 ? 43.679 16.161 51.882 1.00 85.11 469 ASN A C 1
ATOM 3508 O O . ASN A 1 496 ? 43.976 17.226 52.422 1.00 87.11 469 ASN A O 1
ATOM 3513 N N . VAL A 1 497 ? 42.442 15.667 51.893 1.00 84.77 470 VAL A N 1
ATOM 3514 C CA . VAL A 1 497 ? 41.376 16.256 52.717 1.00 85.37 470 VAL A CA 1
ATOM 3515 C C . VAL A 1 497 ? 41.178 15.490 54.034 1.00 85.29 470 VAL A C 1
ATOM 3516 O O . VAL A 1 497 ? 40.271 15.802 54.808 1.00 84.44 470 VAL A O 1
ATOM 3520 N N . GLY A 1 498 ? 42.027 14.492 54.279 1.00 85.23 471 GLY A N 1
ATOM 3521 C CA . GLY A 1 498 ? 42.020 13.741 55.533 1.00 85.49 471 GLY A CA 1
ATOM 3522 C C . GLY A 1 498 ? 40.852 12.787 55.704 1.00 85.41 471 GLY A C 1
ATOM 3523 O O . GLY A 1 498 ? 40.550 12.371 56.824 1.00 85.81 471 GLY A O 1
ATOM 3524 N N . LEU A 1 499 ? 40.202 12.429 54.598 1.00 84.71 472 LEU A N 1
ATOM 3525 C CA . LEU A 1 499 ? 39.022 11.566 54.639 1.00 83.94 472 LEU A CA 1
ATOM 3526 C C . LEU A 1 499 ? 39.390 10.090 54.784 1.00 84.05 472 LEU A C 1
ATOM 3527 O O . LEU A 1 499 ? 38.695 9.350 55.476 1.00 84.95 472 LEU A O 1
ATOM 3532 N N . LEU A 1 500 ? 40.468 9.658 54.131 1.00 83.88 473 LEU A N 1
ATOM 3533 C CA . LEU A 1 500 ? 40.908 8.263 54.234 1.00 84.28 473 LEU A CA 1
ATOM 3534 C C . LEU A 1 500 ? 41.362 7.915 55.653 1.00 84.95 473 LEU A C 1
ATOM 3535 O O . LEU A 1 500 ? 41.191 6.780 56.099 1.00 84.64 473 LEU A O 1
ATOM 3540 N N . SER A 1 501 ? 41.934 8.892 56.354 1.00 86.05 474 SER A N 1
ATOM 3541 C CA . SER A 1 501 ? 42.2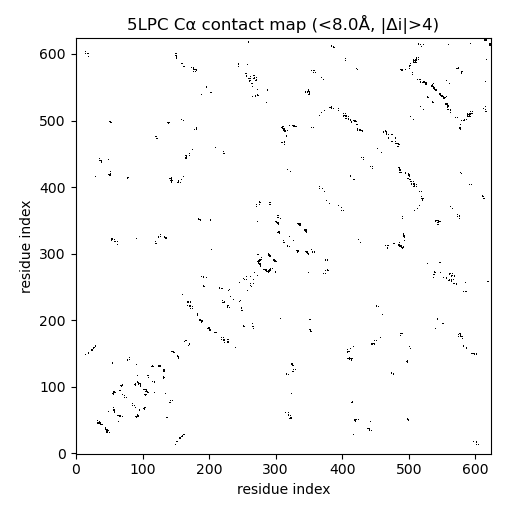83 8.736 57.769 1.00 87.44 474 SER A CA 1
ATOM 3542 C C . SER A 1 501 ? 41.042 8.410 58.603 1.00 87.01 474 SER A C 1
ATOM 3543 O O . SER A 1 501 ? 41.107 7.626 59.552 1.00 86.85 474 SER A O 1
ATOM 3546 N N . LYS A 1 502 ? 39.918 9.020 58.233 1.00 85.99 475 LYS A N 1
ATOM 3547 C CA . LYS A 1 502 ? 38.647 8.822 58.925 1.00 85.21 475 LYS A CA 1
ATOM 3548 C C . LYS A 1 502 ? 38.069 7.423 58.709 1.00 84.54 475 LYS A C 1
ATOM 3549 O O . LYS A 1 502 ? 37.610 6.795 59.662 1.00 84.45 475 LYS A O 1
ATOM 3555 N N . VAL A 1 503 ? 38.083 6.938 57.467 1.00 83.76 476 VAL A N 1
ATOM 3556 C CA . VAL A 1 503 ? 37.436 5.654 57.150 1.00 83.97 476 VAL A CA 1
ATOM 3557 C C . VAL A 1 503 ? 38.248 4.476 57.698 1.00 83.72 476 VAL A C 1
ATOM 3558 O O . VAL A 1 503 ? 37.678 3.452 58.080 1.00 83.69 476 VAL A O 1
ATOM 3562 N N . VAL A 1 504 ? 39.571 4.627 57.739 1.00 83.05 477 VAL A N 1
ATOM 3563 C CA . VAL A 1 504 ? 40.438 3.626 58.361 1.00 83.05 477 VAL A CA 1
ATOM 3564 C C . VAL A 1 504 ? 40.158 3.593 59.860 1.00 83.12 477 VAL A C 1
ATOM 3565 O O . VAL A 1 504 ? 40.112 2.521 60.465 1.00 82.57 477 VAL A O 1
ATOM 3569 N N . ALA A 1 505 ? 39.967 4.775 60.445 1.00 83.28 478 ALA A N 1
ATOM 3570 C CA . ALA A 1 505 ? 39.587 4.902 61.853 1.00 83.97 478 ALA A CA 1
ATOM 3571 C C . ALA A 1 505 ? 38.190 4.330 62.111 1.00 83.30 478 ALA A C 1
ATOM 3572 O O . ALA A 1 505 ? 37.948 3.711 63.150 1.00 83.10 478 ALA A O 1
ATOM 3574 N N . HIS A 1 506 ? 37.277 4.545 61.165 1.00 82.95 479 HIS A N 1
ATOM 3575 C CA . HIS A 1 506 ? 35.930 3.979 61.239 1.00 82.49 479 HIS A CA 1
ATOM 3576 C C . HIS A 1 506 ? 35.981 2.458 61.158 1.00 82.46 479 HIS A C 1
ATOM 3577 O O . HIS A 1 506 ? 35.355 1.765 61.962 1.00 81.65 479 HIS A O 1
ATOM 3584 N N . ASN A 1 507 ? 36.732 1.952 60.182 1.00 82.64 480 ASN A N 1
ATOM 3585 C CA . ASN A 1 507 ? 36.774 0.517 59.903 1.00 83.71 480 ASN A CA 1
ATOM 3586 C C . ASN A 1 507 ? 37.420 -0.318 61.008 1.00 85.19 480 ASN A C 1
ATOM 3587 O O . ASN A 1 507 ? 36.938 -1.411 61.307 1.00 86.16 480 ASN A O 1
ATOM 3592 N N . GLN A 1 508 ? 38.492 0.183 61.619 1.00 85.90 481 GLN A N 1
ATOM 3593 C CA . GLN A 1 508 ? 39.149 -0.555 62.704 1.00 87.22 481 GLN A CA 1
ATOM 3594 C C . GLN A 1 508 ? 38.194 -0.801 63.877 1.00 86.86 481 GLN A C 1
ATOM 3595 O O . GLN A 1 508 ? 38.244 -1.857 64.510 1.00 87.80 481 GLN A O 1
ATOM 3601 N N . LEU A 1 509 ? 37.328 0.174 64.155 1.00 85.57 482 LEU A N 1
ATOM 3602 C CA . LEU A 1 509 ? 36.283 0.026 65.172 1.00 85.07 482 LEU A CA 1
ATOM 3603 C C . LEU A 1 509 ? 35.215 -0.966 64.711 1.00 83.73 482 LEU A C 1
ATOM 3604 O O . LEU A 1 509 ? 34.676 -1.725 65.515 1.00 82.93 482 LEU A O 1
ATOM 3609 N N . GLN A 1 510 ? 34.917 -0.945 63.415 1.00 82.75 483 GLN A N 1
ATOM 3610 C CA . GLN A 1 510 ? 33.916 -1.837 62.834 1.00 82.44 483 GLN A CA 1
ATOM 3611 C C . GLN A 1 510 ? 34.402 -3.287 62.814 1.00 82.29 483 GLN A C 1
ATOM 3612 O O . GLN A 1 510 ? 33.600 -4.215 62.930 1.00 81.32 483 GLN A O 1
ATOM 3618 N N . ASN A 1 511 ? 35.713 -3.472 62.664 1.00 83.10 484 ASN A N 1
ATOM 3619 C CA . ASN A 1 511 ? 36.313 -4.808 62.609 1.00 84.49 484 ASN A CA 1
ATOM 3620 C C . ASN A 1 511 ? 36.556 -5.438 63.986 1.00 86.06 484 ASN A C 1
ATOM 3621 O O . ASN A 1 511 ? 36.976 -6.593 64.073 1.00 86.13 484 ASN A O 1
ATOM 3626 N N . GLN A 1 512 ? 36.294 -4.684 65.053 1.00 87.53 485 GLN A N 1
ATOM 3627 C CA . GLN A 1 512 ? 36.331 -5.229 66.415 1.00 89.00 485 GLN A CA 1
ATOM 3628 C C . GLN A 1 512 ? 35.138 -6.147 66.707 1.00 89.97 485 GLN A C 1
ATOM 3629 O O . GLN A 1 512 ? 35.169 -6.914 67.671 1.00 91.91 485 GLN A O 1
ATOM 3635 N N . ASN A 1 513 ? 34.091 -6.065 65.885 1.00 89.46 486 ASN A N 1
ATOM 3636 C CA . ASN A 1 513 ? 32.949 -6.973 65.997 1.00 89.67 486 ASN A CA 1
ATOM 3637 C C . ASN A 1 513 ? 33.389 -8.409 65.700 1.00 89.61 486 ASN A C 1
ATOM 3638 O O . ASN A 1 513 ? 34.248 -8.639 64.846 1.00 88.99 486 ASN A O 1
ATOM 3643 N N . LEU A 1 514 ? 32.782 -9.364 66.401 1.00 89.51 487 LEU A N 1
ATOM 3644 C CA . LEU A 1 514 ? 33.256 -10.753 66.414 1.00 89.43 487 LEU A CA 1
ATOM 3645 C C . LEU A 1 514 ? 32.949 -11.519 65.124 1.00 87.95 487 LEU A C 1
ATOM 3646 O O . LEU A 1 514 ? 33.581 -12.540 64.845 1.00 86.46 487 LEU A O 1
ATOM 3651 N N . ASP A 1 515 ? 31.981 -11.031 64.350 1.00 87.09 488 ASP A N 1
ATOM 3652 C CA . ASP A 1 515 ? 31.639 -11.636 63.057 1.00 85.57 488 ASP A CA 1
ATOM 3653 C C . ASP A 1 515 ? 32.757 -11.496 62.018 1.00 83.45 488 ASP A C 1
ATOM 3654 O O . ASP A 1 515 ? 32.807 -12.267 61.057 1.00 82.18 488 ASP A O 1
ATOM 3659 N N . ARG A 1 516 ? 33.639 -10.511 62.207 1.00 81.89 489 ARG A N 1
ATOM 3660 C CA . ARG A 1 516 ? 34.746 -10.270 61.277 1.00 81.03 489 ARG A CA 1
ATOM 3661 C C . ARG A 1 516 ? 36.122 -10.065 61.932 1.00 80.67 489 ARG A C 1
ATOM 3662 O O . ARG A 1 516 ? 37.108 -9.884 61.219 1.00 80.63 489 ARG A O 1
ATOM 3670 N N . SER A 1 517 ? 36.204 -10.096 63.262 1.00 81.03 490 SER A N 1
ATOM 3671 C CA . SER A 1 517 ? 37.483 -9.877 63.956 1.00 81.56 490 SER A CA 1
ATOM 3672 C C . SER A 1 517 ? 38.511 -10.965 63.639 1.00 81.48 490 SER A C 1
ATOM 3673 O O . SER A 1 517 ? 39.713 -10.701 63.616 1.00 80.02 490 SER A O 1
ATOM 3676 N N . GLY A 1 518 ? 38.028 -12.181 63.389 1.00 82.69 491 GLY A N 1
ATOM 3677 C CA . GLY A 1 518 ? 38.891 -13.308 63.045 1.00 83.36 491 GLY A CA 1
ATOM 3678 C C . GLY A 1 518 ? 39.390 -13.319 61.608 1.00 83.21 491 GLY A C 1
ATOM 3679 O O . GLY A 1 518 ? 40.217 -14.157 61.250 1.00 83.95 491 GLY A O 1
ATOM 3680 N N . ASP A 1 519 ? 38.891 -12.403 60.780 1.00 83.37 492 ASP A N 1
ATOM 3681 C CA . ASP A 1 519 ? 39.370 -12.273 59.404 1.00 83.68 492 ASP A CA 1
ATOM 3682 C C . ASP A 1 519 ? 40.785 -11.679 59.397 1.00 83.05 492 ASP A C 1
ATOM 3683 O O . ASP A 1 519 ? 41.042 -10.702 60.101 1.00 82.59 492 ASP A O 1
ATOM 3688 N N . PRO A 1 520 ? 41.707 -12.276 58.611 1.00 82.82 493 PRO A N 1
ATOM 3689 C CA . PRO A 1 520 ? 43.105 -11.829 58.524 1.00 83.45 493 PRO A CA 1
ATOM 3690 C C . PRO A 1 520 ? 43.307 -10.318 58.346 1.00 84.52 493 PRO A C 1
ATOM 3691 O O . PRO A 1 520 ? 44.175 -9.736 58.999 1.00 84.40 493 PRO A O 1
ATOM 3695 N N . SER A 1 521 ? 42.509 -9.698 57.477 1.00 85.19 494 SER A N 1
ATOM 3696 C CA . SER A 1 521 ? 42.692 -8.285 57.120 1.00 85.39 494 SER A CA 1
ATOM 3697 C C . SER A 1 521 ? 42.207 -7.297 58.178 1.00 85.59 494 SER A C 1
ATOM 3698 O O . SER A 1 521 ? 42.461 -6.097 58.060 1.00 86.24 494 SER A O 1
ATOM 3701 N N . SER A 1 522 ? 41.509 -7.790 59.200 1.00 85.56 495 SER A N 1
ATOM 3702 C CA . SER A 1 522 ? 40.978 -6.934 60.264 1.00 85.36 495 SER A CA 1
ATOM 3703 C C . SER A 1 522 ? 42.070 -6.228 61.075 1.00 85.91 495 SER A C 1
ATOM 3704 O O . SER A 1 522 ? 41.846 -5.136 61.596 1.00 84.84 495 SER A O 1
ATOM 3707 N N . ALA A 1 523 ? 43.241 -6.855 61.177 1.00 87.20 496 ALA A N 1
ATOM 3708 C CA . ALA A 1 523 ? 44.367 -6.288 61.920 1.00 88.18 496 ALA A CA 1
ATOM 3709 C C . ALA A 1 523 ? 44.935 -5.041 61.240 1.00 89.17 496 ALA A C 1
ATOM 3710 O O . ALA A 1 523 ? 45.130 -4.011 61.887 1.00 89.74 496 ALA A O 1
ATOM 3712 N N . GLY A 1 524 ? 45.197 -5.141 59.938 1.00 89.83 497 GLY A N 1
ATOM 3713 C CA . GLY A 1 524 ? 45.766 -4.035 59.164 1.00 89.20 497 GLY A CA 1
ATOM 3714 C C . GLY A 1 524 ? 44.756 -2.954 58.822 1.00 88.31 497 GLY A C 1
ATOM 3715 O O . GLY A 1 524 ? 43.580 -3.054 59.175 1.00 88.15 497 GLY A O 1
ATOM 3716 N N . ASP A 1 525 ? 45.220 -1.920 58.123 1.00 87.91 498 ASP A N 1
ATOM 3717 C CA . ASP A 1 525 ? 44.368 -0.788 57.748 1.00 87.82 498 ASP A CA 1
ATOM 3718 C C . ASP A 1 525 ? 43.444 -1.138 56.582 1.00 86.75 498 ASP A C 1
ATOM 3719 O O . ASP A 1 525 ? 43.848 -1.836 55.650 1.00 87.49 498 ASP A O 1
ATOM 3724 N N . ASN A 1 526 ? 42.209 -0.641 56.643 1.00 85.51 499 ASN A N 1
ATOM 3725 C CA . ASN A 1 526 ? 41.211 -0.875 55.599 1.00 84.30 499 ASN A CA 1
ATOM 3726 C C . ASN A 1 526 ? 40.592 0.434 55.114 1.00 83.80 499 ASN A C 1
ATOM 3727 O O . ASN A 1 526 ? 40.066 1.207 55.915 1.00 84.54 499 ASN A O 1
ATOM 3732 N N . TYR A 1 527 ? 40.647 0.667 53.803 1.00 82.53 500 TYR A N 1
ATOM 3733 C CA . TYR A 1 527 ? 40.117 1.893 53.196 1.00 81.51 500 TYR A CA 1
ATOM 3734 C C . TYR A 1 527 ? 38.808 1.634 52.444 1.00 80.01 500 TYR A C 1
ATOM 3735 O O . TYR A 1 527 ? 38.370 2.469 51.649 1.00 79.11 500 TYR A O 1
ATOM 3744 N N . PHE A 1 528 ? 38.183 0.486 52.705 1.00 79.16 501 PHE A N 1
ATOM 3745 C CA . PHE A 1 528 ? 36.942 0.106 52.031 1.00 77.88 501 PHE A CA 1
ATOM 3746 C C . PHE A 1 528 ? 35.794 1.007 52.462 1.00 77.48 501 PHE A C 1
ATOM 3747 O O . PHE A 1 528 ? 35.835 1.606 53.535 1.00 78.43 501 PHE A O 1
ATOM 3755 N N . LEU A 1 529 ? 34.777 1.097 51.612 1.00 76.29 502 LEU A N 1
ATOM 3756 C CA . LEU A 1 529 ? 33.588 1.883 51.909 1.00 75.41 502 LEU A CA 1
ATOM 3757 C C . LEU A 1 529 ? 32.684 1.086 52.848 1.00 75.44 502 LEU A C 1
ATOM 3758 O O . LEU A 1 529 ? 32.255 -0.015 52.496 1.00 76.04 502 LEU A O 1
ATOM 3763 N N . PRO A 1 530 ? 32.411 1.621 54.056 1.00 74.76 503 PRO A N 1
ATOM 3764 C CA . PRO A 1 530 ? 31.444 0.957 54.938 1.00 74.43 503 PRO A CA 1
ATOM 3765 C C . PRO A 1 530 ? 30.077 0.804 54.269 1.00 73.62 503 PRO A C 1
ATOM 3766 O O . PRO A 1 530 ? 29.546 1.776 53.729 1.00 73.31 503 PRO A O 1
ATOM 3770 N N . MET A 1 531 ? 29.522 -0.406 54.307 1.00 73.46 504 MET A N 1
ATOM 3771 C CA . MET A 1 531 ? 28.260 -0.709 53.630 1.00 72.64 504 MET A CA 1
ATOM 3772 C C . MET A 1 531 ? 27.128 -0.964 54.616 1.00 72.20 504 MET A C 1
ATOM 3773 O O . MET A 1 531 ? 27.320 -1.611 55.645 1.00 72.84 504 MET A O 1
ATOM 3778 N N . ALA A 1 532 ? 25.948 -0.44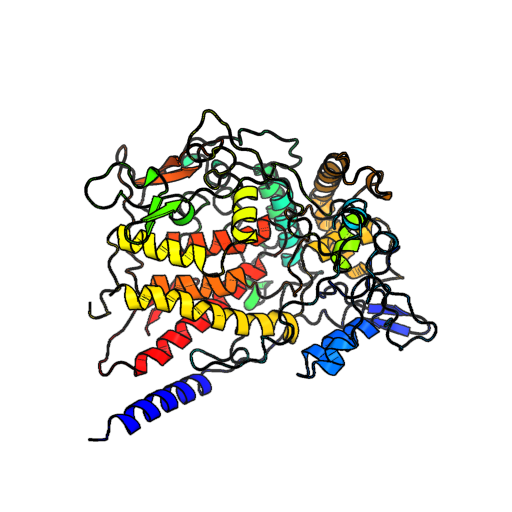5 54.290 1.00 71.09 505 ALA A N 1
ATOM 3779 C CA . ALA A 1 532 ? 24.761 -0.621 55.122 1.00 70.39 505 ALA A CA 1
ATOM 3780 C C . ALA A 1 532 ? 24.242 -2.055 55.057 1.00 69.42 505 ALA A C 1
ATOM 3781 O O . ALA A 1 532 ? 23.734 -2.576 56.049 1.00 69.02 505 ALA A O 1
ATOM 3783 N N . PHE A 1 533 ? 24.372 -2.682 53.889 1.00 68.83 506 PHE A N 1
ATOM 3784 C CA . PHE A 1 533 ? 23.884 -4.042 53.674 1.00 68.23 506 PHE A CA 1
ATOM 3785 C C . PHE A 1 533 ? 25.052 -5.029 53.646 1.00 68.08 506 PHE A C 1
ATOM 3786 O O . PHE A 1 533 ? 26.132 -4.686 53.168 1.00 69.12 506 PHE A O 1
ATOM 3794 N N . PRO A 1 534 ? 24.841 -6.261 54.150 1.00 68.35 507 PRO A N 1
ATOM 3795 C CA . PRO A 1 534 ? 25.882 -7.294 54.089 1.00 68.66 507 PRO A CA 1
ATOM 3796 C C . PRO A 1 534 ? 26.214 -7.712 52.659 1.00 68.55 507 PRO A C 1
ATOM 3797 O O . PRO A 1 534 ? 27.386 -7.890 52.323 1.00 67.58 507 PRO A O 1
ATOM 3801 N N . GLU A 1 535 ? 25.178 -7.867 51.834 1.00 68.81 508 GLU A N 1
ATOM 3802 C CA . GLU A 1 535 ? 25.345 -8.231 50.425 1.00 67.96 508 GLU A CA 1
ATOM 3803 C C . GLU A 1 535 ? 25.846 -7.057 49.582 1.00 67.80 508 GLU A C 1
ATOM 3804 O O . GLU A 1 535 ? 26.289 -7.246 48.447 1.00 67.74 508 GLU A O 1
ATOM 3810 N N . GLY A 1 536 ? 25.755 -5.848 50.131 1.00 67.63 509 GLY A N 1
ATOM 3811 C CA . GLY A 1 536 ? 26.161 -4.650 49.418 1.00 67.60 509 GLY A CA 1
ATOM 3812 C C . GLY A 1 536 ? 25.146 -4.290 48.352 1.00 67.68 509 GLY A C 1
ATOM 3813 O O . GLY A 1 536 ? 23.937 -4.368 48.582 1.00 66.96 509 GLY A O 1
ATOM 3814 N N . SER A 1 537 ? 25.639 -3.904 47.179 1.00 68.63 510 SER A N 1
ATOM 3815 C CA . SER A 1 537 ? 24.781 -3.496 46.073 1.00 69.22 510 SER A CA 1
ATOM 3816 C C . SER A 1 537 ? 24.100 -4.695 45.420 1.00 70.07 510 SER A C 1
ATOM 3817 O O . SER A 1 537 ? 24.574 -5.827 45.549 1.00 71.68 510 SER A O 1
ATOM 3820 N N . PRO A 1 538 ? 22.980 -4.449 44.718 1.00 70.29 511 PRO A N 1
ATOM 3821 C CA . PRO A 1 538 ? 22.381 -5.454 43.841 1.00 70.43 511 PRO A CA 1
ATOM 3822 C C . PRO A 1 538 ? 23.366 -5.963 42.787 1.00 70.53 511 PRO A C 1
ATOM 3823 O O . PRO A 1 538 ? 24.409 -5.343 42.562 1.00 70.65 511 PRO A O 1
ATOM 3827 N N . MET A 1 539 ? 23.024 -7.074 42.140 1.00 70.65 512 MET A N 1
ATOM 3828 C CA . MET A 1 539 ? 23.887 -7.678 41.124 1.00 70.65 512 MET A CA 1
ATOM 3829 C C . MET A 1 539 ? 23.669 -7.047 39.748 1.00 69.55 512 MET A C 1
ATOM 3830 O O . MET A 1 539 ? 23.367 -7.745 38.779 1.00 70.14 512 MET A O 1
ATOM 3835 N N . HIS A 1 540 ? 23.811 -5.727 39.664 1.00 69.10 513 HIS A N 1
ATOM 3836 C CA . HIS A 1 540 ? 23.801 -5.036 38.374 1.00 69.13 513 HIS A CA 1
ATOM 3837 C C . HIS A 1 540 ? 24.558 -3.702 38.440 1.00 68.76 513 HIS A C 1
ATOM 3838 O O . HIS A 1 540 ? 24.692 -3.123 39.521 1.00 68.93 513 HIS A O 1
ATOM 3845 N N . PRO A 1 541 ? 25.074 -3.226 37.286 1.00 67.50 514 PRO A N 1
ATOM 3846 C CA . PRO A 1 541 ? 25.893 -2.008 37.198 1.00 67.56 514 PRO A CA 1
ATOM 3847 C C . PRO A 1 541 ? 25.319 -0.756 37.872 1.00 68.08 514 PRO A C 1
ATOM 3848 O O . PRO A 1 541 ? 24.109 -0.648 38.078 1.00 67.87 514 PRO A O 1
ATOM 3852 N N . SER A 1 542 ? 26.205 0.186 38.182 1.00 69.30 515 SER A N 1
ATOM 3853 C CA . SER A 1 542 ? 25.865 1.364 38.982 1.00 70.19 515 SER A CA 1
ATOM 3854 C C . SER A 1 542 ? 25.139 2.459 38.206 1.00 70.84 515 SER A C 1
ATOM 3855 O O . SER A 1 542 ? 24.163 3.020 38.700 1.00 70.04 515 SER A O 1
ATOM 3858 N N . TYR A 1 543 ? 25.616 2.780 37.005 1.00 71.87 516 TYR A N 1
ATOM 3859 C CA . TYR A 1 543 ? 25.102 3.953 36.299 1.00 71.82 516 TYR A CA 1
ATOM 3860 C C . TYR A 1 543 ? 23.765 3.668 35.636 1.00 70.88 516 TYR A C 1
ATOM 3861 O O . TYR A 1 543 ? 23.627 2.723 34.856 1.00 68.78 516 TYR A O 1
ATOM 3870 N N . GLY A 1 544 ? 22.803 4.535 35.935 1.00 71.15 517 GLY A N 1
ATOM 3871 C CA . GLY A 1 544 ? 21.398 4.244 35.737 1.00 70.41 517 GLY A CA 1
ATOM 3872 C C . GLY A 1 544 ? 20.906 3.587 37.013 1.00 69.60 517 GLY A C 1
ATOM 3873 O O . GLY A 1 544 ? 21.066 2.381 37.188 1.00 69.16 517 GLY A O 1
ATOM 3874 N N . ALA A 1 545 ? 20.338 4.384 37.916 1.00 68.33 518 ALA A N 1
ATOM 3875 C CA . ALA A 1 545 ? 19.797 3.866 39.173 1.00 67.28 518 ALA A CA 1
ATOM 3876 C C . ALA A 1 545 ? 18.359 3.404 38.973 1.00 66.41 518 ALA A C 1
ATOM 3877 O O . ALA A 1 545 ? 17.547 4.124 38.393 1.00 66.10 518 ALA A O 1
ATOM 3879 N N . GLY A 1 546 ? 18.053 2.202 39.455 1.00 65.74 519 GLY A N 1
ATOM 3880 C CA . GLY A 1 546 ? 16.701 1.660 39.383 1.00 66.04 519 GLY A CA 1
ATOM 3881 C C . GLY A 1 546 ? 15.706 2.463 40.203 1.00 66.72 519 GLY A C 1
ATOM 3882 O O . GLY A 1 546 ? 14.591 2.727 39.752 1.00 67.79 519 GLY A O 1
ATOM 3883 N N . HIS A 1 547 ? 16.112 2.858 41.406 1.00 66.88 520 HIS A N 1
ATOM 3884 C CA . HIS A 1 547 ? 15.236 3.619 42.299 1.00 67.35 520 HIS A CA 1
ATOM 3885 C C . HIS A 1 547 ? 14.942 5.017 41.765 1.00 66.94 520 HIS A C 1
ATOM 3886 O O . HIS A 1 547 ? 13.799 5.471 41.812 1.00 66.91 520 HIS A O 1
ATOM 3893 N N . ALA A 1 548 ? 15.974 5.685 41.253 1.00 66.14 521 ALA A N 1
ATOM 3894 C CA . ALA A 1 548 ? 15.845 7.056 40.758 1.00 65.46 521 ALA A CA 1
ATOM 3895 C C . ALA A 1 548 ? 15.078 7.135 39.442 1.00 65.18 521 ALA A C 1
ATOM 3896 O O . ALA A 1 548 ? 14.343 8.096 39.211 1.00 65.07 521 ALA A O 1
ATOM 3898 N N . THR A 1 549 ? 15.254 6.136 38.580 1.00 65.37 522 THR A N 1
ATOM 3899 C CA . THR A 1 549 ? 14.496 6.065 37.332 1.00 65.05 522 THR A CA 1
ATOM 3900 C C . THR A 1 549 ? 13.017 5.884 37.638 1.00 65.08 522 THR A C 1
ATOM 3901 O O . THR A 1 549 ? 12.169 6.569 37.063 1.00 65.27 522 THR A O 1
ATOM 3905 N N . VAL A 1 550 ? 12.719 4.965 38.553 1.00 64.96 523 VAL A N 1
ATOM 3906 C CA . VAL A 1 550 ? 11.348 4.737 39.003 1.00 65.21 523 VAL A CA 1
ATOM 3907 C C . VAL A 1 550 ? 10.822 5.980 39.729 1.00 65.57 523 VAL A C 1
ATOM 3908 O O . VAL A 1 550 ? 9.673 6.376 39.527 1.00 65.69 523 VAL A O 1
ATOM 3912 N N . ALA A 1 551 ? 11.669 6.590 40.559 1.00 65.16 524 ALA A N 1
ATOM 3913 C CA . ALA A 1 551 ? 11.320 7.825 41.271 1.00 64.36 524 ALA A CA 1
ATOM 3914 C C . ALA A 1 551 ? 10.965 8.937 40.297 1.00 63.74 524 ALA A C 1
ATOM 3915 O O . ALA A 1 551 ? 9.922 9.581 40.429 1.00 63.17 524 ALA A O 1
ATOM 3917 N N . GLY A 1 552 ? 11.843 9.154 39.322 1.00 63.29 525 GLY A N 1
ATOM 3918 C CA . GLY A 1 552 ? 11.647 10.193 38.321 1.00 63.79 525 GLY A CA 1
ATOM 3919 C C . GLY A 1 552 ? 10.389 10.004 37.501 1.00 64.05 525 GLY A C 1
ATOM 3920 O O . GLY A 1 552 ? 9.695 10.970 37.192 1.00 64.95 525 GLY A O 1
ATOM 3921 N N . ALA A 1 553 ? 10.092 8.754 37.159 1.00 63.96 526 ALA A N 1
ATOM 3922 C CA . ALA A 1 553 ? 8.908 8.432 36.370 1.00 63.90 526 ALA A CA 1
ATOM 3923 C C . ALA A 1 553 ? 7.621 8.587 37.177 1.00 64.19 526 ALA A C 1
ATOM 3924 O O . ALA A 1 553 ? 6.627 9.100 36.664 1.00 65.14 526 ALA A O 1
ATOM 3926 N N . CYS A 1 554 ? 7.643 8.153 38.436 1.00 63.99 527 CYS A N 1
ATOM 3927 C CA . CYS A 1 554 ? 6.441 8.159 39.276 1.00 64.21 527 CYS A CA 1
ATOM 3928 C C . CYS A 1 554 ? 5.994 9.564 39.680 1.00 64.29 527 CYS A C 1
ATOM 3929 O O . CYS A 1 554 ? 4.849 9.940 39.436 1.00 64.19 527 CYS A O 1
ATOM 3932 N N . VAL A 1 555 ? 6.889 10.338 40.289 1.00 64.52 528 VAL A N 1
ATOM 3933 C CA . VAL A 1 555 ? 6.519 11.674 40.781 1.00 65.59 528 VAL A CA 1
ATOM 3934 C C . VAL A 1 555 ? 6.163 12.623 39.634 1.00 66.21 528 VAL A C 1
ATOM 3935 O O . VAL A 1 555 ? 5.363 13.537 39.813 1.00 68.27 528 VAL A O 1
ATOM 3939 N N . THR A 1 556 ? 6.752 12.398 38.461 1.00 65.61 529 THR A N 1
ATOM 3940 C CA . THR A 1 556 ? 6.383 13.143 37.259 1.00 65.61 529 THR A CA 1
ATOM 3941 C C . THR A 1 556 ? 4.903 12.931 36.921 1.00 65.43 529 THR A C 1
ATOM 3942 O O . THR A 1 556 ? 4.220 13.870 36.512 1.00 64.95 529 THR A O 1
ATOM 3946 N N . MET A 1 557 ? 4.415 11.704 37.102 1.00 65.11 530 MET A N 1
ATOM 3947 C CA . MET A 1 557 ? 2.991 11.406 36.930 1.00 65.25 530 MET A CA 1
ATOM 3948 C C . MET A 1 557 ? 2.148 12.088 38.005 1.00 65.03 530 MET A C 1
ATOM 3949 O O . MET A 1 557 ? 1.067 12.605 37.717 1.00 65.87 530 MET A O 1
ATOM 3954 N N . LEU A 1 558 ? 2.646 12.077 39.239 1.00 64.59 531 LEU A N 1
ATOM 3955 C CA . LEU A 1 558 ? 1.949 12.703 40.365 1.00 64.69 531 LEU A CA 1
ATOM 3956 C C . LEU A 1 558 ? 1.873 14.220 40.207 1.00 65.27 531 LEU A C 1
ATOM 3957 O O . LEU A 1 558 ? 0.827 14.820 40.448 1.00 65.40 531 LEU A O 1
ATOM 3962 N N . LYS A 1 559 ? 2.978 14.834 39.793 1.00 65.91 532 LYS A N 1
ATOM 3963 C CA . LYS A 1 559 ? 2.999 16.271 39.529 1.00 66.99 532 LYS A CA 1
ATOM 3964 C C . LYS A 1 559 ? 2.115 16.639 38.331 1.00 67.80 532 LYS A C 1
ATOM 3965 O O . LYS A 1 559 ? 1.546 17.730 38.291 1.00 69.27 532 LYS A O 1
ATOM 3971 N N . ALA A 1 560 ? 1.997 15.727 37.366 1.00 68.69 533 ALA A N 1
ATOM 3972 C CA . ALA A 1 560 ? 1.160 15.946 36.182 1.00 69.64 533 ALA A CA 1
ATOM 3973 C C . ALA A 1 560 ? -0.326 15.990 36.530 1.00 70.93 533 ALA A C 1
ATOM 3974 O O . ALA A 1 560 ? -1.047 16.883 36.080 1.00 71.02 533 ALA A O 1
ATOM 3976 N N . PHE A 1 561 ? -0.773 15.023 37.328 1.00 72.36 534 PHE A N 1
ATOM 3977 C CA . PHE A 1 561 ? -2.188 14.905 37.688 1.00 74.48 534 PHE A CA 1
ATOM 3978 C C . PHE A 1 561 ? -2.605 15.906 38.758 1.00 74.09 534 PHE A C 1
ATOM 3979 O O . PHE A 1 561 ? -3.594 16.620 38.591 1.00 74.42 534 PHE A O 1
ATOM 3987 N N . PHE A 1 562 ? -1.856 15.951 39.856 1.00 73.16 535 PHE A N 1
ATOM 3988 C CA . PHE A 1 562 ? -2.192 16.834 40.970 1.00 72.58 535 PHE A CA 1
ATOM 3989 C C . PHE A 1 562 ? -1.865 18.286 40.652 1.00 73.62 535 PHE A C 1
ATOM 3990 O O . PHE A 1 562 ? -1.099 18.580 39.730 1.00 73.37 535 PHE A O 1
ATOM 3998 N N . ASP A 1 563 ? -2.470 19.188 41.421 1.00 74.46 536 ASP A N 1
ATOM 3999 C CA . ASP A 1 563 ? -2.149 20.605 41.352 1.00 73.77 536 ASP A CA 1
ATOM 4000 C C . ASP A 1 563 ? -0.808 20.805 42.055 1.00 72.10 536 ASP A C 1
ATOM 4001 O O . ASP A 1 563 ? -0.745 20.931 43.279 1.00 70.64 536 ASP A O 1
ATOM 4006 N N . HIS A 1 564 ? 0.258 20.801 41.259 1.00 71.36 537 HIS A N 1
ATOM 4007 C CA . HIS A 1 564 ? 1.634 20.905 41.758 1.00 71.77 537 HIS A CA 1
ATOM 4008 C C . HIS A 1 564 ? 1.889 22.139 42.629 1.00 70.65 537 HIS A C 1
ATOM 4009 O O . HIS A 1 564 ? 2.713 22.097 43.544 1.00 68.91 537 HIS A O 1
ATOM 4016 N N . GLY A 1 565 ? 1.185 23.229 42.340 1.00 70.55 538 GLY A N 1
ATOM 4017 C CA . GLY A 1 565 ? 1.301 24.454 43.125 1.00 70.90 538 GLY A CA 1
ATOM 4018 C C . GLY A 1 565 ? 0.623 24.409 44.485 1.00 71.13 538 GLY A C 1
ATOM 4019 O O . GLY A 1 565 ? 0.949 25.213 45.359 1.00 71.92 538 GLY A O 1
ATOM 4020 N N . TRP A 1 566 ? -0.318 23.481 44.668 1.00 71.31 539 TRP A N 1
ATOM 4021 C CA . TRP A 1 566 ? -1.082 23.382 45.917 1.00 71.56 539 TRP A CA 1
ATOM 4022 C C . TRP A 1 566 ? -0.159 23.349 47.128 1.00 72.25 539 TRP A C 1
ATOM 4023 O O . TRP A 1 566 ? 0.839 22.629 47.136 1.00 72.03 539 TRP A O 1
ATOM 4034 N N . GLN A 1 567 ? -0.507 24.132 48.144 1.00 74.14 540 GLN A N 1
ATOM 4035 C CA . GLN A 1 567 ? 0.302 24.244 49.353 1.00 75.48 540 GLN A CA 1
ATOM 4036 C C . GLN A 1 567 ? -0.240 23.270 50.396 1.00 76.63 540 GLN A C 1
ATOM 4037 O O . GLN A 1 567 ? -1.420 23.326 50.753 1.00 75.96 540 GLN A O 1
ATOM 4043 N N . LEU A 1 568 ? 0.619 22.369 50.866 1.00 78.32 541 LEU A N 1
ATOM 4044 C CA . LEU A 1 568 ? 0.243 21.427 51.915 1.00 79.69 541 LEU A CA 1
ATOM 4045 C C . LEU A 1 568 ? 0.191 22.217 53.215 1.00 81.34 541 LEU A C 1
ATOM 4046 O O . LEU A 1 568 ? 1.227 22.661 53.713 1.00 82.69 541 LEU A O 1
ATOM 4051 N N . ASN A 1 569 ? -1.008 22.415 53.751 1.00 83.02 542 ASN A N 1
ATOM 4052 C CA . ASN A 1 569 ? -1.150 23.090 55.033 1.00 85.00 542 ASN A CA 1
ATOM 4053 C C . ASN A 1 569 ? -1.317 22.058 56.145 1.00 83.94 542 ASN A C 1
ATOM 4054 O O . ASN A 1 569 ? -2.415 21.545 56.370 1.00 82.46 542 ASN A O 1
ATOM 4059 N N . LEU A 1 570 ? -0.213 21.754 56.827 1.00 83.47 543 LEU A N 1
ATOM 4060 C CA . LEU A 1 570 ? -0.226 20.854 57.980 1.00 83.92 543 LEU A CA 1
ATOM 4061 C C . LEU A 1 570 ? -0.447 21.640 59.278 1.00 84.84 543 LEU A C 1
ATOM 4062 O O . LEU A 1 570 ? 0.000 21.216 60.345 1.00 85.29 543 LEU A O 1
ATOM 4067 N N . GLY A 1 571 ? -1.142 22.775 59.183 1.00 85.75 544 GLY A N 1
ATOM 4068 C CA . GLY A 1 571 ? -1.405 23.638 60.334 1.00 86.91 544 GLY A CA 1
ATOM 4069 C C . GLY A 1 571 ? -0.438 24.803 60.428 1.00 87.53 544 GLY A C 1
ATOM 4070 O O . GLY A 1 571 ? 0.576 24.841 59.728 1.00 87.52 544 GLY A O 1
ATOM 4071 N N . MET A 1 572 ? -0.768 25.762 61.291 1.00 88.43 545 MET A N 1
ATOM 4072 C CA . MET A 1 572 ? 0.089 26.916 61.554 1.00 88.66 545 MET A CA 1
ATOM 4073 C C . MET A 1 572 ? 0.404 27.001 63.041 1.00 89.61 545 MET A C 1
ATOM 4074 O O . MET A 1 572 ? -0.338 26.478 63.873 1.00 89.38 545 MET A O 1
ATOM 4079 N N . ALA A 1 573 ? 1.510 27.662 63.366 1.00 91.69 546 ALA A N 1
ATOM 4080 C CA . ALA A 1 573 ? 1.937 27.829 64.752 1.00 93.50 546 ALA A CA 1
ATOM 4081 C C . ALA A 1 573 ? 2.783 29.092 64.899 1.00 95.30 546 ALA A C 1
ATOM 4082 O O . ALA A 1 573 ? 3.896 29.162 64.373 1.00 95.90 546 ALA A O 1
ATOM 4084 N N . ASN A 1 574 ? 2.240 30.081 65.609 1.00 96.48 547 ASN A N 1
ATOM 4085 C CA . ASN A 1 574 ? 2.911 31.365 65.844 1.00 96.67 547 ASN A CA 1
ATOM 4086 C C . ASN A 1 574 ? 3.194 32.129 64.545 1.00 95.38 547 ASN A C 1
ATOM 4087 O O . ASN A 1 574 ? 4.292 32.656 64.347 1.00 94.82 547 ASN A O 1
ATOM 4092 N N . GLY A 1 575 ? 2.195 32.175 63.665 1.00 94.09 548 GLY A N 1
ATOM 4093 C CA . GLY A 1 575 ? 2.298 32.895 62.394 1.00 93.52 548 GLY A CA 1
ATOM 4094 C C . GLY A 1 575 ? 3.223 32.263 61.366 1.00 92.99 548 GLY A C 1
ATOM 4095 O O . GLY A 1 575 ? 3.572 32.901 60.372 1.00 92.84 548 GLY A O 1
ATOM 4096 N N . LYS A 1 576 ? 3.613 31.010 61.599 1.00 92.24 549 LYS A N 1
ATOM 4097 C CA . LYS A 1 576 ? 4.546 30.290 60.731 1.00 91.39 549 LYS A CA 1
ATOM 4098 C C . LYS A 1 576 ? 3.953 28.918 60.401 1.00 89.59 549 LYS A C 1
ATOM 4099 O O . LYS A 1 576 ? 3.154 28.383 61.173 1.00 89.78 549 LYS A O 1
ATOM 4105 N N . TYR A 1 577 ? 4.344 28.354 59.261 1.00 86.74 550 TYR A N 1
ATOM 4106 C CA . TYR A 1 577 ? 3.724 27.124 58.757 1.00 84.82 550 TYR A CA 1
ATOM 4107 C C . TYR A 1 577 ? 4.370 25.862 59.322 1.00 83.51 550 TYR A C 1
ATOM 4108 O O . TYR A 1 577 ? 5.595 25.756 59.381 1.00 83.52 550 TYR A O 1
ATOM 4117 N N . ILE A 1 578 ? 3.530 24.906 59.719 1.00 81.91 551 ILE A N 1
ATOM 4118 C CA . ILE A 1 578 ? 3.989 23.686 60.382 1.00 80.85 551 ILE A CA 1
ATOM 4119 C C . ILE A 1 578 ? 4.563 22.675 59.392 1.00 79.15 551 ILE A C 1
ATOM 4120 O O . ILE A 1 578 ? 3.968 22.389 58.353 1.00 77.53 551 ILE A O 1
ATOM 4125 N N . SER A 1 579 ? 5.730 22.143 59.743 1.00 79.36 552 SER A N 1
ATOM 4126 C CA . SER A 1 579 ? 6.383 21.071 59.002 1.00 79.29 552 SER A CA 1
ATOM 4127 C C . SER A 1 579 ? 6.976 20.099 60.015 1.00 78.96 552 SER A C 1
ATOM 4128 O O . SER A 1 579 ? 7.340 20.502 61.116 1.00 80.65 552 SER A O 1
ATOM 4131 N N . TYR A 1 580 ? 7.074 18.826 59.646 1.00 78.83 553 TYR A N 1
ATOM 4132 C CA . TYR A 1 580 ? 7.518 17.789 60.577 1.00 77.99 553 TYR A CA 1
ATOM 4133 C C . TYR A 1 580 ? 8.866 17.182 60.206 1.00 77.54 553 TYR A C 1
ATOM 4134 O O . TYR A 1 580 ? 9.280 17.186 59.046 1.00 76.28 553 TYR A O 1
ATOM 4143 N N . GLU A 1 581 ? 9.543 16.672 61.227 1.00 77.97 554 GLU A N 1
ATOM 4144 C CA . GLU A 1 581 ? 10.743 15.865 61.065 1.00 77.74 554 GLU A CA 1
ATOM 4145 C C . GLU A 1 581 ? 10.828 14.964 62.299 1.00 76.83 554 GLU A C 1
ATOM 4146 O O . GLU A 1 581 ? 10.204 15.264 63.318 1.00 75.69 554 GLU A O 1
ATOM 4152 N N . PRO A 1 582 ? 11.587 13.858 62.217 1.00 76.29 555 PRO A N 1
ATOM 4153 C CA . PRO A 1 582 ? 11.574 12.920 63.336 1.00 77.08 555 PRO A CA 1
ATOM 4154 C C . PRO A 1 582 ? 12.217 13.513 64.582 1.00 78.36 555 PRO A C 1
ATOM 4155 O O . PRO A 1 582 ? 13.248 14.171 64.475 1.00 79.69 555 PRO A O 1
ATOM 4159 N N . ASN A 1 583 ? 11.598 13.308 65.743 1.00 78.87 556 ASN A N 1
ATOM 4160 C CA . ASN A 1 583 ? 12.251 13.614 67.018 1.00 80.22 556 ASN A CA 1
ATOM 4161 C C . ASN A 1 583 ? 13.320 12.560 67.302 1.00 82.12 556 ASN A C 1
ATOM 4162 O O . ASN A 1 583 ? 13.367 11.532 66.621 1.00 83.19 556 ASN A O 1
ATOM 4167 N N . GLN A 1 584 ? 14.181 12.802 68.288 1.00 84.39 557 GLN A N 1
ATOM 4168 C CA . GLN A 1 584 ? 15.220 11.824 68.621 1.00 86.48 557 GLN A CA 1
ATOM 4169 C C . GLN A 1 584 ? 14.576 10.524 69.100 1.00 87.63 557 GLN A C 1
ATOM 4170 O O . GLN A 1 584 ? 13.513 10.554 69.716 1.00 90.92 557 GLN A O 1
ATOM 4176 N N . ASP A 1 585 ? 15.209 9.396 68.778 1.00 86.66 558 ASP A N 1
ATOM 4177 C CA . ASP A 1 585 ? 14.720 8.042 69.120 1.00 85.87 558 ASP A CA 1
ATOM 4178 C C . ASP A 1 585 ? 13.534 7.545 68.267 1.00 85.11 558 ASP A C 1
ATOM 4179 O O . ASP A 1 585 ? 13.246 6.347 68.250 1.00 85.67 558 ASP A O 1
ATOM 4184 N N . GLY A 1 586 ? 12.868 8.458 67.560 1.00 83.93 559 GLY A N 1
ATOM 4185 C CA . GLY A 1 586 ? 11.770 8.113 66.657 1.00 83.10 559 GLY A CA 1
ATOM 4186 C C . GLY A 1 586 ? 10.451 7.714 67.305 1.00 83.72 559 GLY A C 1
ATOM 4187 O O . GLY A 1 586 ? 9.713 6.897 66.749 1.00 82.06 559 GLY A O 1
ATOM 4188 N N . SER A 1 587 ? 10.153 8.280 68.476 1.00 84.91 560 SER A N 1
ATOM 4189 C CA . SER A 1 587 ? 8.872 8.052 69.158 1.00 84.35 560 SER A CA 1
ATOM 4190 C C . SER A 1 587 ? 7.711 8.713 68.422 1.00 84.08 560 SER A C 1
ATOM 4191 O O . SER A 1 587 ? 6.602 8.181 68.382 1.00 84.08 560 SER A O 1
ATOM 4194 N N . SER A 1 588 ? 7.977 9.887 67.857 1.00 83.17 561 SER A N 1
ATOM 4195 C CA . SER A 1 588 ? 6.962 10.676 67.176 1.00 82.03 561 SER A CA 1
ATOM 4196 C C . SER A 1 588 ? 7.638 11.701 66.262 1.00 81.06 561 SER A C 1
ATOM 4197 O O . SER A 1 588 ? 8.832 11.586 65.973 1.00 78.95 561 SER A O 1
ATOM 4200 N N . LEU A 1 589 ? 6.871 12.689 65.804 1.00 80.93 562 LEU A N 1
ATOM 4201 C CA . LEU A 1 589 ? 7.402 13.766 64.971 1.00 80.85 562 LEU A CA 1
ATOM 4202 C C . LEU A 1 589 ? 7.673 15.020 65.799 1.00 81.22 562 LEU A C 1
ATOM 4203 O O . LEU A 1 589 ? 7.175 15.163 66.917 1.00 80.90 562 LEU A O 1
ATOM 4208 N N . GLN A 1 590 ? 8.472 15.918 65.232 1.00 81.29 563 GLN A N 1
ATOM 4209 C CA . GLN A 1 590 ? 8.841 17.168 65.882 1.00 82.23 563 GLN A CA 1
ATOM 4210 C C . GLN A 1 590 ? 8.624 18.303 64.888 1.00 81.35 563 GLN A C 1
ATOM 4211 O O . GLN A 1 590 ? 9.125 18.250 63.762 1.00 81.70 563 GLN A O 1
ATOM 4217 N N . GLN A 1 591 ? 7.873 19.320 65.299 1.00 79.78 564 GLN A N 1
ATOM 4218 C CA . GLN A 1 591 ? 7.519 20.417 64.404 1.00 78.54 564 GLN A CA 1
ATOM 4219 C C . GLN A 1 591 ? 8.727 21.286 64.072 1.00 78.15 564 GLN A C 1
ATOM 4220 O O . GLN A 1 591 ? 9.617 21.467 64.901 1.00 78.76 564 GLN A O 1
ATOM 4226 N N . VAL A 1 592 ? 8.754 21.800 62.845 1.00 78.12 565 VAL A N 1
ATOM 4227 C CA . VAL A 1 592 ? 9.664 22.879 62.464 1.00 79.25 565 VAL A CA 1
ATOM 4228 C C . VAL A 1 592 ? 8.824 23.963 61.789 1.00 79.95 565 VAL A C 1
ATOM 4229 O O . VAL A 1 592 ? 7.999 23.666 60.921 1.00 80.30 565 VAL A O 1
ATOM 4233 N N . LEU A 1 593 ? 9.016 25.212 62.201 1.00 80.54 566 LEU A N 1
ATOM 4234 C CA . LEU A 1 593 ? 8.194 26.310 61.705 1.00 80.76 566 LEU A CA 1
ATOM 4235 C C . LEU A 1 593 ? 8.900 27.029 60.560 1.00 80.44 566 LEU A C 1
ATOM 4236 O O . LEU A 1 593 ? 10.055 27.437 60.692 1.00 80.09 566 LEU A O 1
ATOM 4241 N N . LEU A 1 594 ? 8.193 27.176 59.439 1.00 80.53 567 LEU A N 1
ATOM 4242 C CA . LEU A 1 594 ? 8.748 27.768 58.223 1.00 80.35 567 LEU A CA 1
ATOM 4243 C C . LEU A 1 594 ? 7.995 29.040 57.850 1.00 80.84 567 LEU A C 1
ATOM 4244 O O . LEU A 1 594 ? 6.832 29.217 58.221 1.00 80.16 567 LEU A O 1
ATOM 4249 N N . ASP A 1 595 ? 8.666 29.918 57.108 1.00 81.62 568 ASP A N 1
ATOM 4250 C CA . ASP A 1 595 ? 8.080 31.190 56.688 1.00 83.30 568 ASP A CA 1
ATOM 4251 C C . ASP A 1 595 ? 7.014 30.976 55.618 1.00 83.41 568 ASP A C 1
ATOM 4252 O O . ASP A 1 595 ? 5.930 31.557 55.690 1.00 82.97 568 ASP A O 1
ATOM 4257 N N . CYS A 1 596 ? 7.333 30.143 54.629 1.00 84.18 569 CYS A N 1
ATOM 4258 C CA . CYS A 1 596 ? 6.388 29.773 53.576 1.00 83.83 569 CYS A CA 1
ATOM 4259 C C . CYS A 1 596 ? 5.997 28.302 53.715 1.00 81.70 569 CYS A C 1
ATOM 4260 O O . CYS A 1 596 ? 6.790 27.496 54.203 1.00 82.23 569 CYS A O 1
ATOM 4263 N N . PRO A 1 597 ? 4.778 27.943 53.276 1.00 80.33 570 PRO A N 1
ATOM 4264 C CA . PRO A 1 597 ? 4.340 26.555 53.395 1.00 79.24 570 PRO A CA 1
ATOM 4265 C C . PRO A 1 597 ? 4.902 25.674 52.281 1.00 76.88 570 PRO A C 1
ATOM 4266 O O . PRO A 1 597 ? 5.283 26.176 51.223 1.00 75.54 570 PRO A O 1
ATOM 4270 N N . LEU A 1 598 ? 4.946 24.368 52.527 1.00 75.37 571 LEU A N 1
ATOM 4271 C CA . LEU A 1 598 ? 5.481 23.413 51.561 1.00 74.57 571 LEU A CA 1
ATOM 4272 C C . LEU A 1 598 ? 4.452 23.122 50.472 1.00 73.89 571 LEU A C 1
ATOM 4273 O O . LEU A 1 598 ? 3.249 23.121 50.735 1.00 74.69 571 LEU A O 1
ATOM 4278 N N . THR A 1 599 ? 4.932 22.879 49.253 1.00 72.84 572 THR A N 1
ATOM 4279 C CA . THR A 1 599 ? 4.061 22.644 48.098 1.00 71.73 572 THR A CA 1
ATOM 4280 C C . THR A 1 599 ? 4.010 21.168 47.724 1.00 70.94 572 THR A C 1
ATOM 4281 O O . THR A 1 599 ? 4.802 20.368 48.223 1.00 70.77 572 THR A O 1
ATOM 4285 N N . VAL A 1 600 ? 3.079 20.819 46.839 1.00 70.39 573 VAL A N 1
ATOM 4286 C CA . VAL A 1 600 ? 2.966 19.450 46.328 1.00 70.10 573 VAL A CA 1
ATOM 4287 C C . VAL A 1 600 ? 4.206 19.070 45.519 1.00 70.19 573 VAL A C 1
ATOM 4288 O O . VAL A 1 600 ? 4.798 18.016 45.752 1.00 69.92 573 VAL A O 1
ATOM 4292 N N . GLU A 1 601 ? 4.600 19.928 44.579 1.00 70.54 574 GLU A N 1
ATOM 4293 C CA . GLU A 1 601 ? 5.739 19.619 43.710 1.00 71.33 574 GLU A CA 1
ATOM 4294 C C . GLU A 1 601 ? 7.032 19.513 44.519 1.00 72.22 574 GLU A C 1
ATOM 4295 O O . GLU A 1 601 ? 7.859 18.640 44.256 1.00 73.78 574 GLU A O 1
ATOM 4301 N N . GLY A 1 602 ? 7.190 20.393 45.508 1.00 71.88 575 GLY A N 1
ATOM 4302 C CA . GLY A 1 602 ? 8.393 20.422 46.332 1.00 71.50 575 GLY A CA 1
ATOM 4303 C C . GLY A 1 602 ? 8.617 19.136 47.105 1.00 71.34 575 GLY A C 1
ATOM 4304 O O . GLY A 1 602 ? 9.706 18.566 47.066 1.00 70.63 575 GLY A O 1
ATOM 4305 N N . GLU A 1 603 ? 7.580 18.677 47.802 1.00 71.42 576 GLU A N 1
ATOM 4306 C CA . GLU A 1 603 ? 7.666 17.453 48.597 1.00 71.56 576 GLU A CA 1
ATOM 4307 C C . GLU A 1 603 ? 7.728 16.205 47.722 1.00 71.84 576 GLU A C 1
ATOM 4308 O O . GLU A 1 603 ? 8.382 15.225 48.086 1.00 72.45 576 GLU A O 1
ATOM 4314 N N . LEU A 1 604 ? 7.047 16.239 46.578 1.00 71.77 577 LEU A N 1
ATOM 4315 C CA . LEU A 1 604 ? 7.143 15.159 45.593 1.00 71.29 577 LEU A CA 1
ATOM 4316 C C . LEU A 1 604 ? 8.545 15.097 44.983 1.00 70.64 577 LEU A C 1
ATOM 4317 O O . LEU A 1 604 ? 9.059 14.015 44.707 1.00 70.38 577 LEU A O 1
ATOM 4322 N N . ASN A 1 605 ? 9.158 16.259 44.769 1.00 70.17 578 ASN A N 1
ATOM 4323 C CA . ASN A 1 605 ? 10.550 16.313 44.327 1.00 70.07 578 ASN A CA 1
ATOM 4324 C C . ASN A 1 605 ? 11.518 15.901 45.433 1.00 70.33 578 ASN A C 1
ATOM 4325 O O . ASN A 1 605 ? 12.561 15.311 45.151 1.00 71.14 578 ASN A O 1
ATOM 4330 N N . LYS A 1 606 ? 11.177 16.210 46.684 1.00 70.74 579 LYS A N 1
ATOM 4331 C CA . LYS A 1 606 ? 12.055 15.888 47.810 1.00 71.50 579 LYS A CA 1
ATOM 4332 C C . LYS A 1 606 ? 12.047 14.395 48.122 1.00 71.01 579 LYS A C 1
ATOM 4333 O O . LYS A 1 606 ? 13.099 13.824 48.404 1.00 71.16 579 LYS A O 1
ATOM 4339 N N . ILE A 1 607 ? 10.873 13.766 48.069 1.00 70.92 580 ILE A N 1
ATOM 4340 C CA . ILE A 1 607 ? 10.772 12.318 48.296 1.00 70.45 580 ILE A CA 1
ATOM 4341 C C . ILE A 1 607 ? 11.477 11.530 47.187 1.00 69.60 580 ILE A C 1
ATOM 4342 O O . ILE A 1 607 ? 12.053 10.472 47.446 1.00 69.22 580 ILE A O 1
ATOM 4347 N N . ALA A 1 608 ? 11.430 12.051 45.961 1.00 68.89 581 ALA A N 1
ATOM 4348 C CA . ALA A 1 608 ? 12.171 11.466 44.841 1.00 67.52 581 ALA A CA 1
ATOM 4349 C C . ALA A 1 608 ? 13.662 11.429 45.158 1.00 66.92 581 ALA A C 1
ATOM 4350 O O . ALA A 1 608 ? 14.329 10.425 44.905 1.00 67.01 581 ALA A O 1
ATOM 4352 N N . ALA A 1 609 ? 14.169 12.526 45.718 1.00 65.72 582 ALA A N 1
ATOM 4353 C CA . ALA A 1 609 ? 15.563 12.608 46.151 1.00 65.19 582 ALA A CA 1
ATOM 4354 C C . ALA A 1 609 ? 15.831 11.698 47.351 1.00 64.55 582 ALA A C 1
ATOM 4355 O O . ALA A 1 609 ? 16.834 10.992 47.378 1.00 63.95 582 ALA A O 1
ATOM 4357 N N . ASN A 1 610 ? 14.929 11.707 48.330 1.00 64.28 583 ASN A N 1
ATOM 4358 C CA . ASN A 1 610 ? 15.081 10.878 49.531 1.00 64.54 583 ASN A CA 1
ATOM 4359 C C . ASN A 1 610 ? 15.335 9.405 49.205 1.00 65.48 583 ASN A C 1
ATOM 4360 O O . ASN A 1 610 ? 16.276 8.806 49.727 1.00 66.07 583 ASN A O 1
ATOM 4365 N N . ILE A 1 611 ? 14.501 8.833 48.338 1.00 65.84 584 ILE A N 1
ATOM 4366 C CA . ILE A 1 611 ? 14.607 7.416 47.974 1.00 65.94 584 ILE A CA 1
ATOM 4367 C C . ILE A 1 611 ? 15.830 7.162 47.094 1.00 66.05 584 ILE A C 1
ATOM 4368 O O . ILE A 1 611 ? 16.555 6.189 47.300 1.00 66.01 584 ILE A O 1
ATOM 4373 N N . SER A 1 612 ? 16.051 8.036 46.116 1.00 66.48 585 SER A N 1
ATOM 4374 C CA . SER A 1 612 ? 17.196 7.918 45.212 1.00 65.99 585 SER A CA 1
ATOM 4375 C C . SER A 1 612 ? 18.508 8.089 45.964 1.00 66.34 585 SER A C 1
ATOM 4376 O O . SER A 1 612 ? 19.406 7.252 45.857 1.00 65.93 585 SER A O 1
ATOM 4379 N N . ILE A 1 613 ? 18.604 9.177 46.727 1.00 66.82 586 ILE A N 1
ATOM 4380 C CA . ILE A 1 613 ? 19.803 9.482 47.513 1.00 67.86 586 ILE A CA 1
ATOM 4381 C C . ILE A 1 613 ? 19.914 8.527 48.708 1.00 68.34 586 ILE A C 1
ATOM 4382 O O . ILE A 1 613 ? 21.009 8.293 49.221 1.00 68.08 586 ILE A O 1
ATOM 4387 N N . GLY A 1 614 ? 18.781 7.974 49.142 1.00 68.47 587 GLY A N 1
ATOM 4388 C CA . GLY A 1 614 ? 18.767 6.942 50.181 1.00 68.56 587 GLY A CA 1
ATOM 4389 C C . GLY A 1 614 ? 19.660 5.763 49.838 1.00 68.47 587 GLY A C 1
ATOM 4390 O O . GLY A 1 614 ? 20.255 5.150 50.723 1.00 68.99 587 GLY A O 1
ATOM 4391 N N . ARG A 1 615 ? 19.753 5.451 48.547 1.00 68.89 588 ARG A N 1
ATOM 4392 C CA . ARG A 1 615 ? 20.667 4.420 48.061 1.00 69.18 588 ARG A CA 1
ATOM 4393 C C . ARG A 1 615 ? 22.117 4.856 48.268 1.00 70.01 588 ARG A C 1
ATOM 4394 O O . ARG A 1 615 ? 22.961 4.049 48.658 1.00 70.91 588 ARG A O 1
ATOM 4402 N N . ASP A 1 616 ? 22.400 6.133 48.015 1.00 70.00 589 ASP A N 1
ATOM 4403 C CA . ASP A 1 616 ? 23.741 6.687 48.236 1.00 70.14 589 ASP A CA 1
ATOM 4404 C C . ASP A 1 616 ? 24.141 6.604 49.711 1.00 69.33 589 ASP A C 1
ATOM 4405 O O . ASP A 1 616 ? 25.291 6.298 50.025 1.00 69.28 589 ASP A O 1
ATOM 4410 N N . TRP A 1 617 ? 23.192 6.872 50.608 1.00 68.30 590 TRP A N 1
ATOM 4411 C CA . TRP A 1 617 ? 23.419 6.700 52.047 1.00 67.96 590 TRP A CA 1
ATOM 4412 C C . TRP A 1 617 ? 23.752 5.246 52.379 1.00 68.41 590 TRP A C 1
ATOM 4413 O O . TRP A 1 617 ? 24.620 4.977 53.213 1.00 68.25 590 TRP A O 1
ATOM 4424 N N . ALA A 1 618 ? 23.058 4.318 51.722 1.00 68.18 591 ALA A N 1
ATOM 4425 C CA . ALA A 1 618 ? 23.329 2.888 51.876 1.00 68.93 591 ALA A CA 1
ATOM 4426 C C . ALA A 1 618 ? 24.686 2.497 51.282 1.00 69.02 591 ALA A C 1
ATOM 4427 O O . ALA A 1 618 ? 25.257 1.470 51.653 1.00 68.31 591 ALA A O 1
ATOM 4429 N N . GLY A 1 619 ? 25.181 3.311 50.349 1.00 69.20 592 GLY A N 1
ATOM 4430 C CA . GLY A 1 619 ? 26.522 3.155 49.790 1.00 69.20 592 GLY A CA 1
ATOM 4431 C C . GLY A 1 619 ? 26.560 2.375 48.490 1.00 68.86 592 GLY A C 1
ATOM 4432 O O . GLY A 1 619 ? 27.567 1.741 48.178 1.00 69.00 592 GLY A O 1
ATOM 4433 N N . VAL A 1 620 ? 25.471 2.432 47.723 1.00 69.01 593 VAL A N 1
ATOM 4434 C CA . VAL A 1 620 ? 25.358 1.660 46.480 1.00 68.81 593 VAL A CA 1
ATOM 4435 C C . VAL A 1 620 ? 25.268 2.519 45.211 1.00 67.96 593 VAL A C 1
ATOM 4436 O O . VAL A 1 620 ? 25.276 1.975 44.105 1.00 67.60 593 VAL A O 1
ATOM 4440 N N . HIS A 1 621 ? 25.189 3.842 45.360 1.00 67.90 594 HIS A N 1
ATOM 4441 C CA . HIS A 1 621 ? 25.109 4.746 44.207 1.00 67.39 594 HIS A CA 1
ATOM 4442 C C . HIS A 1 621 ? 25.859 6.065 44.408 1.00 67.83 594 HIS A C 1
ATOM 4443 O O . HIS A 1 621 ? 26.036 6.528 45.536 1.00 67.30 594 HIS A O 1
ATOM 4450 N N . TYR A 1 622 ? 26.287 6.657 43.292 1.00 68.50 595 TYR A N 1
ATOM 4451 C CA . TYR A 1 622 ? 26.871 8.000 43.279 1.00 69.45 595 TYR A CA 1
ATOM 4452 C C . TYR A 1 622 ? 25.743 9.007 43.051 1.00 69.43 595 TYR A C 1
ATOM 4453 O O . TYR A 1 622 ? 24.596 8.618 42.827 1.00 69.92 595 TYR A O 1
ATOM 4462 N N . PHE A 1 623 ? 26.065 10.298 43.096 1.00 69.75 596 PHE A N 1
ATOM 4463 C CA . PHE A 1 623 ? 25.057 11.336 42.866 1.00 69.57 596 PHE A CA 1
ATOM 4464 C C . PHE A 1 623 ? 24.557 11.340 41.422 1.00 69.45 596 PHE A C 1
ATOM 4465 O O . PHE A 1 623 ? 23.371 11.564 41.181 1.00 69.04 596 PHE A O 1
ATOM 4473 N N . THR A 1 624 ? 25.457 11.097 40.469 1.00 70.11 597 THR A N 1
ATOM 4474 C CA . THR A 1 624 ? 25.097 11.099 39.046 1.00 70.68 597 THR A CA 1
ATOM 4475 C C . THR A 1 624 ? 24.025 10.058 38.743 1.00 71.09 597 THR A C 1
ATOM 4476 O O . THR A 1 624 ? 23.191 10.252 37.855 1.00 70.31 597 THR A O 1
ATOM 4480 N N . ASP A 1 625 ? 24.061 8.952 39.482 1.00 71.72 598 ASP A N 1
ATOM 4481 C CA . ASP A 1 625 ? 23.068 7.895 39.339 1.00 71.73 598 ASP A CA 1
ATOM 4482 C C . ASP A 1 625 ? 21.669 8.410 39.674 1.00 71.34 598 ASP A C 1
ATOM 4483 O O . ASP A 1 625 ? 20.698 7.987 39.055 1.00 71.38 598 ASP A O 1
ATOM 4488 N N . TYR A 1 626 ? 21.569 9.321 40.643 1.00 70.07 599 TYR A N 1
ATOM 4489 C CA . TYR A 1 626 ? 20.285 9.947 40.977 1.00 69.57 599 TYR A CA 1
ATOM 4490 C C . TYR A 1 626 ? 19.850 10.923 39.886 1.00 69.73 599 TYR A C 1
ATOM 4491 O O . TYR A 1 626 ? 18.841 10.698 39.219 1.00 70.16 599 TYR A O 1
ATOM 4500 N N . ILE A 1 627 ? 20.627 11.990 39.703 1.00 69.32 600 ILE A N 1
ATOM 4501 C CA . ILE A 1 627 ? 20.208 13.133 38.885 1.00 68.91 600 ILE A CA 1
ATOM 4502 C C . ILE A 1 627 ? 19.896 12.759 37.432 1.00 68.82 600 ILE A C 1
ATOM 4503 O O . ILE A 1 627 ? 18.880 13.193 36.888 1.00 68.14 600 ILE A O 1
ATOM 4508 N N . GLU A 1 628 ? 20.750 11.947 36.815 1.00 68.96 601 GLU A N 1
ATOM 4509 C CA . GLU A 1 628 ? 20.568 11.584 35.411 1.00 69.55 601 GLU A CA 1
ATOM 4510 C C . GLU A 1 628 ? 19.457 10.545 35.233 1.00 69.90 601 GLU A C 1
ATOM 4511 O O . GLU A 1 628 ? 18.746 10.565 34.226 1.00 71.13 601 GLU A O 1
ATOM 4517 N N . SER A 1 629 ? 19.311 9.641 36.203 1.00 69.21 602 SER A N 1
ATOM 4518 C CA . SER A 1 629 ? 18.206 8.675 36.196 1.00 68.75 602 SER A CA 1
ATOM 4519 C C . SER A 1 629 ? 16.876 9.368 36.460 1.00 68.20 602 SER A C 1
ATOM 4520 O O . SER A 1 629 ? 15.852 8.989 35.893 1.00 68.54 602 SER A O 1
ATOM 4523 N N . LEU A 1 630 ? 16.899 10.374 37.334 1.00 67.39 603 LEU A N 1
ATOM 4524 C CA . LEU A 1 630 ? 15.728 11.213 37.597 1.00 66.62 603 LEU A CA 1
ATOM 4525 C C . LEU A 1 630 ? 15.175 11.743 36.278 1.00 66.47 603 LEU A C 1
ATOM 4526 O O . LEU A 1 630 ? 13.978 11.646 36.007 1.00 66.50 603 LEU A O 1
ATOM 4531 N N . ARG A 1 631 ? 16.073 12.296 35.464 1.00 66.21 604 ARG A N 1
ATOM 4532 C CA . ARG A 1 631 ? 15.719 12.888 34.179 1.00 66.20 604 ARG A CA 1
ATOM 45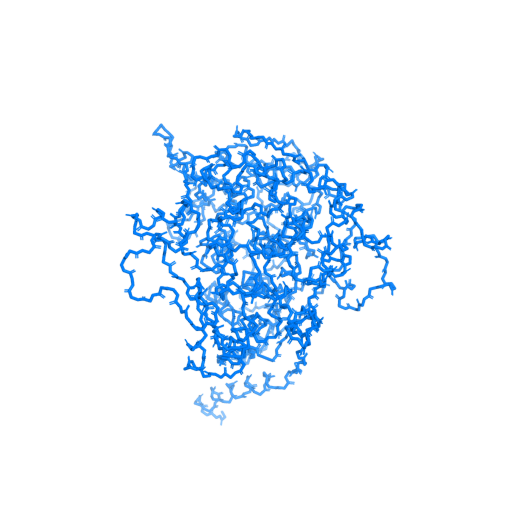33 C C . ARG A 1 631 ? 15.303 11.841 33.150 1.00 66.93 604 ARG A C 1
ATOM 4534 O O . ARG A 1 631 ? 14.480 12.123 32.280 1.00 68.25 604 ARG A O 1
ATOM 4542 N N . LEU A 1 632 ? 15.878 10.643 33.243 1.00 66.69 605 LEU A N 1
ATOM 4543 C CA . LEU A 1 632 ? 15.514 9.542 32.350 1.00 66.52 605 LEU A CA 1
ATOM 4544 C C . LEU A 1 632 ? 14.068 9.116 32.576 1.00 65.94 605 LEU A C 1
ATOM 4545 O O . LEU A 1 632 ? 13.299 8.994 31.625 1.00 65.97 605 LEU A O 1
ATOM 4550 N N . GLY A 1 633 ? 13.710 8.893 33.838 1.00 66.07 606 GLY A N 1
ATOM 4551 C CA . GLY A 1 633 ? 12.347 8.516 34.209 1.00 66.16 606 GLY A CA 1
ATOM 4552 C C . GLY A 1 633 ? 11.322 9.573 33.839 1.00 66.18 606 GLY A C 1
ATOM 4553 O O . GLY A 1 633 ? 10.178 9.252 33.517 1.00 66.58 606 GLY A O 1
ATOM 4554 N N . GLU A 1 634 ? 11.736 10.836 33.887 1.00 65.60 607 GLU A N 1
ATOM 4555 C CA . GLU A 1 634 ? 10.886 11.945 33.465 1.00 66.32 607 GLU A CA 1
ATOM 4556 C C . GLU A 1 634 ? 10.490 11.817 31.996 1.00 66.56 607 GLU A C 1
ATOM 4557 O O . GLU A 1 634 ? 9.327 12.016 31.648 1.00 66.56 607 GLU A O 1
ATOM 4563 N N . LYS A 1 635 ? 11.462 11.489 31.145 1.00 66.79 608 LYS A N 1
ATOM 4564 C CA . LYS A 1 635 ? 11.210 11.312 29.712 1.00 67.34 608 LYS A CA 1
ATOM 4565 C C . LYS A 1 635 ? 10.274 10.128 29.447 1.00 67.60 608 LYS A C 1
ATOM 4566 O O . LYS A 1 635 ? 9.459 10.172 28.521 1.00 68.28 608 LYS A O 1
ATOM 4572 N N . ILE A 1 636 ? 10.397 9.078 30.258 1.00 67.49 609 ILE A N 1
ATOM 4573 C CA . ILE A 1 636 ? 9.522 7.907 30.158 1.00 68.45 609 ILE A CA 1
ATOM 4574 C C . ILE A 1 636 ? 8.082 8.292 30.508 1.00 68.93 609 ILE A C 1
ATOM 4575 O O . ILE A 1 636 ? 7.152 7.991 29.756 1.00 68.90 609 ILE A O 1
ATOM 4580 N N . ALA A 1 637 ? 7.913 8.961 31.648 1.00 68.84 610 ALA A N 1
ATOM 4581 C CA . ALA A 1 637 ? 6.590 9.371 32.132 1.00 68.57 610 ALA A CA 1
ATOM 4582 C C . ALA A 1 637 ? 5.886 10.315 31.161 1.00 67.97 610 ALA A C 1
ATOM 4583 O O . ALA A 1 637 ? 4.704 10.137 30.864 1.00 67.84 610 ALA A O 1
ATOM 4585 N N . ILE A 1 638 ? 6.619 11.312 30.669 1.00 67.01 611 ILE A N 1
ATOM 4586 C CA . ILE A 1 638 ? 6.078 12.268 29.703 1.00 66.59 611 ILE A CA 1
ATOM 4587 C C . ILE A 1 638 ? 5.617 11.547 28.438 1.00 67.58 611 ILE A C 1
ATOM 4588 O O . ILE A 1 638 ? 4.526 11.810 27.934 1.00 68.36 611 ILE A O 1
ATOM 4593 N N . GLY A 1 639 ? 6.448 10.635 27.940 1.00 68.36 612 GLY A N 1
ATOM 4594 C CA . GLY A 1 639 ? 6.128 9.865 26.740 1.00 69.10 612 GLY A CA 1
ATOM 4595 C C . GLY A 1 639 ? 4.857 9.039 26.862 1.00 69.46 612 GLY A C 1
ATOM 4596 O O . GLY A 1 639 ? 4.045 9.006 25.936 1.00 69.10 612 GLY A O 1
ATOM 4597 N N . ILE A 1 640 ? 4.681 8.375 28.003 1.00 69.70 613 ILE A N 1
ATOM 4598 C CA . ILE A 1 640 ? 3.475 7.579 28.252 1.00 70.18 613 ILE A CA 1
ATOM 4599 C C . ILE A 1 640 ? 2.239 8.478 28.270 1.00 70.93 613 ILE A C 1
ATOM 4600 O O . ILE A 1 640 ? 1.206 8.127 27.701 1.00 71.92 613 ILE A O 1
ATOM 4605 N N . LEU A 1 641 ? 2.350 9.631 28.926 1.00 70.83 614 LEU A N 1
ATOM 4606 C CA . LEU A 1 641 ? 1.250 10.597 28.987 1.00 70.91 614 LEU A CA 1
ATOM 4607 C C . LEU A 1 641 ? 0.896 11.146 27.604 1.00 72.15 614 LEU A C 1
ATOM 4608 O O . LEU A 1 641 ? -0.281 11.319 27.285 1.00 72.52 614 LEU A O 1
ATOM 4613 N N . GLU A 1 642 ? 1.918 11.417 26.793 1.00 73.66 615 GLU A N 1
ATOM 4614 C CA . GLU A 1 642 ? 1.723 11.871 25.412 1.00 74.70 615 GLU A CA 1
ATOM 4615 C C . GLU A 1 642 ? 0.978 10.837 24.569 1.00 75.20 615 GLU A C 1
ATOM 4616 O O . GLU A 1 642 ? 0.162 11.199 23.722 1.00 76.24 615 GLU A O 1
ATOM 4622 N N . GLU A 1 643 ? 1.268 9.558 24.798 1.00 75.33 616 GLU A N 1
ATOM 4623 C CA . GLU A 1 643 ? 0.648 8.468 24.035 1.00 76.16 616 GLU A CA 1
ATOM 4624 C C . GLU A 1 643 ? -0.775 8.170 24.505 1.00 75.93 616 GLU A C 1
ATOM 4625 O O . GLU A 1 643 ? -1.658 7.912 23.685 1.00 75.76 616 GLU A O 1
ATOM 4631 N N . GLN A 1 644 ? -0.993 8.208 25.818 1.00 76.58 617 GLN A N 1
ATOM 4632 C CA . GLN A 1 644 ? -2.336 8.036 26.383 1.00 77.50 617 GLN A CA 1
ATOM 4633 C C . GLN A 1 644 ? -3.237 9.237 26.089 1.00 77.94 617 GLN A C 1
ATOM 4634 O O . GLN A 1 644 ? -4.454 9.156 26.249 1.00 78.08 617 GLN A O 1
ATOM 4640 N N . LYS A 1 645 ? -2.635 10.346 25.666 1.00 78.79 618 LYS A N 1
ATOM 4641 C CA . LYS A 1 645 ? -3.377 11.534 25.247 1.00 79.75 618 LYS A CA 1
ATOM 4642 C C . LYS A 1 645 ? -4.343 11.243 24.095 1.00 79.01 618 LYS A C 1
ATOM 4643 O O . LYS A 1 645 ? -5.412 11.849 24.009 1.00 78.30 618 LYS A O 1
ATOM 4649 N N . LEU A 1 646 ? -3.963 10.313 23.222 1.00 79.06 619 LEU A N 1
ATOM 4650 C CA . LEU A 1 646 ? -4.767 9.963 22.050 1.00 79.82 619 LEU A CA 1
ATOM 4651 C C . LEU A 1 646 ? -6.034 9.174 22.396 1.00 81.02 619 LEU A C 1
ATOM 4652 O O . LEU A 1 646 ? -6.999 9.194 21.633 1.00 80.69 619 LEU A O 1
ATOM 4657 N N . THR A 1 647 ? -6.033 8.489 23.540 1.00 82.55 620 THR A N 1
ATOM 4658 C CA . THR A 1 647 ? -7.154 7.623 23.928 1.00 83.48 620 THR A CA 1
ATOM 4659 C C . THR A 1 647 ? -8.439 8.383 24.276 1.00 84.86 620 THR A C 1
ATOM 4660 O O . THR A 1 647 ? -9.524 7.804 24.260 1.00 85.29 620 THR A O 1
ATOM 4664 N N . TYR A 1 648 ? -8.316 9.666 24.598 1.00 86.80 621 TYR A N 1
ATOM 4665 C CA . TYR A 1 648 ? -9.479 10.491 24.912 1.00 88.27 621 TYR A CA 1
ATOM 4666 C C . TYR A 1 648 ? -10.019 11.125 23.634 1.00 91.17 621 TYR A C 1
ATOM 4667 O O . TYR A 1 648 ? -9.252 11.639 22.818 1.00 91.78 621 TYR A O 1
ATOM 4676 N N . GLY A 1 649 ? -11.339 11.094 23.468 1.00 94.12 622 GLY A N 1
ATOM 4677 C CA . GLY A 1 649 ? -11.990 11.705 22.308 1.00 96.97 622 GLY A CA 1
ATOM 4678 C C . GLY A 1 649 ? -12.069 13.223 22.372 1.00 99.11 622 GLY A C 1
ATOM 4679 O O . GLY A 1 649 ? -12.525 13.862 21.420 1.00 98.97 622 GLY A O 1
ATOM 4680 N N . GLU A 1 650 ? -11.630 13.797 23.493 1.00 101.35 623 GLU A N 1
ATOM 4681 C CA . GLU A 1 650 ? -11.638 15.245 23.704 1.00 103.05 623 GLU A CA 1
ATOM 4682 C C . GLU A 1 650 ? -10.216 15.791 23.803 1.00 103.08 623 GLU A C 1
ATOM 4683 O O . GLU A 1 650 ? -9.264 15.042 24.040 1.00 103.22 623 GLU A O 1
ATOM 4689 N N . ASN A 1 651 ? -10.087 17.103 23.626 1.00 102.50 624 ASN A N 1
ATOM 4690 C CA . ASN A 1 651 ? -8.813 17.790 23.807 1.00 101.47 624 ASN A CA 1
ATOM 4691 C C . ASN A 1 651 ? -8.755 18.473 25.167 1.00 99.33 624 ASN A C 1
ATOM 4692 O O . ASN A 1 651 ? -9.576 19.334 25.478 1.00 98.73 624 ASN A O 1
ATOM 4697 N N . PHE A 1 652 ? -7.781 18.066 25.971 1.00 98.07 625 PHE A N 1
ATOM 4698 C CA . PHE A 1 652 ? -7.495 18.704 27.249 1.00 97.43 625 PHE A CA 1
ATOM 4699 C C . PHE A 1 652 ? -5.989 18.913 27.315 1.00 96.17 625 PHE A C 1
ATOM 4700 O O . PHE A 1 652 ? -5.282 18.650 26.342 1.00 95.69 625 PHE A O 1
ATOM 4708 N N . THR A 1 653 ? -5.498 19.398 28.448 1.00 95.58 626 THR A N 1
ATOM 4709 C CA . THR A 1 653 ? -4.060 19.476 28.664 1.00 94.50 626 THR A CA 1
ATOM 4710 C C . THR A 1 653 ? -3.730 19.417 30.148 1.00 92.61 626 THR A C 1
ATOM 4711 O O . THR A 1 653 ? -4.486 19.911 30.987 1.00 93.12 626 THR A O 1
ATOM 4715 N N . MET A 1 654 ? -2.596 18.798 30.455 1.00 91.30 627 MET A N 1
ATOM 4716 C CA . MET A 1 654 ? -2.114 18.692 31.823 1.00 91.25 627 MET A CA 1
ATOM 4717 C C . MET A 1 654 ? -0.676 19.183 31.862 1.00 88.91 627 MET A C 1
ATOM 4718 O O . MET A 1 654 ? 0.199 18.628 31.197 1.00 89.81 627 MET A O 1
ATOM 4723 N N . THR A 1 655 ? -0.447 20.248 32.623 1.00 85.93 628 THR A N 1
ATOM 4724 C CA . THR A 1 655 ? 0.882 20.818 32.759 1.00 84.23 628 THR A CA 1
ATOM 4725 C C . THR A 1 655 ? 1.652 20.000 33.785 1.00 81.72 628 THR A C 1
ATOM 4726 O O . THR A 1 655 ? 1.159 19.755 34.888 1.00 81.81 628 THR A O 1
ATOM 4730 N N . VAL A 1 656 ? 2.854 19.571 33.410 1.00 79.15 629 VAL A N 1
ATOM 4731 C CA . VAL A 1 656 ? 3.706 18.767 34.286 1.00 77.00 629 VAL A CA 1
ATOM 4732 C C . VAL A 1 656 ? 5.040 19.492 34.500 1.00 75.32 629 VAL A C 1
ATOM 4733 O O . VAL A 1 656 ? 5.787 19.706 33.546 1.00 73.85 629 VAL A O 1
ATOM 4737 N N . PRO A 1 657 ? 5.327 19.894 35.755 1.00 74.19 630 PRO A N 1
ATOM 4738 C CA . PRO A 1 657 ? 6.584 20.570 36.085 1.00 73.44 630 PRO A CA 1
ATOM 4739 C C . PRO A 1 657 ? 7.810 19.701 35.842 1.00 72.55 630 PRO A C 1
ATOM 4740 O O . PRO A 1 657 ? 7.787 18.506 36.141 1.00 73.95 630 PRO A O 1
ATOM 4744 N N . LEU A 1 658 ? 8.870 20.309 35.316 1.00 71.23 631 LEU A N 1
ATOM 4745 C CA . LEU A 1 658 ? 10.130 19.611 35.092 1.00 70.58 631 LEU A CA 1
ATOM 4746 C C . LEU A 1 658 ? 11.068 19.817 36.272 1.00 70.81 631 LEU A C 1
ATOM 4747 O O . LEU A 1 658 ? 10.922 20.778 37.033 1.00 70.88 631 LEU A O 1
ATOM 4752 N N . TYR A 1 659 ? 12.041 18.918 36.408 1.00 70.88 632 TYR A N 1
ATOM 4753 C CA . TYR A 1 659 ? 13.065 19.037 37.449 1.00 72.01 632 TYR A CA 1
ATOM 4754 C C . TYR A 1 659 ? 14.073 20.139 37.121 1.00 73.35 632 TYR A C 1
ATOM 4755 O O . TYR A 1 659 ? 14.866 20.529 37.977 1.00 72.47 632 TYR A O 1
ATOM 4764 N N . ASP A 1 660 ? 14.042 20.626 35.881 1.00 76.18 633 ASP A N 1
ATOM 4765 C CA . ASP A 1 660 ? 14.967 21.654 35.414 1.00 78.54 633 ASP A CA 1
ATOM 4766 C C . ASP A 1 660 ? 14.322 23.041 35.312 1.00 79.22 633 ASP A C 1
ATOM 4767 O O . ASP A 1 660 ? 14.856 23.921 34.638 1.00 80.52 633 ASP A O 1
ATOM 4772 N N . GLY A 1 661 ? 13.176 23.231 35.967 1.00 79.85 634 GLY A N 1
ATOM 4773 C CA . GLY A 1 661 ? 12.622 24.572 36.193 1.00 80.19 634 GLY A CA 1
ATOM 4774 C C . GLY A 1 661 ? 11.420 24.991 35.361 1.00 79.22 634 GLY A C 1
ATOM 4775 O O . GLY A 1 661 ? 10.680 25.893 35.764 1.00 81.10 634 GLY A O 1
ATOM 4776 N N . GLY A 1 662 ? 11.225 24.362 34.204 1.00 75.57 635 GLY A N 1
ATOM 4777 C CA . GLY A 1 662 ? 10.091 24.690 33.340 1.00 74.22 635 GLY A CA 1
ATOM 4778 C C . GLY A 1 662 ? 8.857 23.885 33.701 1.00 73.69 635 GLY A C 1
ATOM 4779 O O . GLY A 1 662 ? 8.817 23.238 34.749 1.00 74.61 635 GLY A O 1
ATOM 4780 N N . SER A 1 663 ? 7.844 23.941 32.838 1.00 72.86 636 SER A N 1
ATOM 4781 C CA . SER A 1 663 ? 6.691 23.045 32.937 1.00 72.93 636 SER A CA 1
ATOM 4782 C C . SER A 1 663 ? 6.148 22.720 31.545 1.00 73.46 636 SER A C 1
ATOM 4783 O O . SER A 1 663 ? 5.455 23.530 30.929 1.00 73.08 636 SER A O 1
ATOM 4786 N N . ILE A 1 664 ? 6.488 21.531 31.055 1.00 74.48 637 ILE A N 1
ATOM 4787 C CA . ILE A 1 664 ? 6.027 21.060 29.750 1.00 75.57 637 ILE A CA 1
ATOM 4788 C C . ILE A 1 664 ? 4.516 20.812 29.757 1.00 76.38 637 ILE A C 1
ATOM 4789 O O . ILE A 1 664 ? 3.943 20.447 30.785 1.00 76.62 637 ILE A O 1
ATOM 4794 N N . GLN A 1 665 ? 3.882 21.029 28.606 1.00 77.48 638 GLN A N 1
ATOM 4795 C CA . GLN A 1 665 ? 2.455 20.770 28.433 1.00 78.38 638 GLN A CA 1
ATOM 4796 C C . GLN A 1 665 ? 2.242 19.534 27.572 1.00 78.94 638 GLN A C 1
ATOM 4797 O O . GLN A 1 665 ? 2.890 19.375 26.537 1.00 79.03 638 GLN A O 1
ATOM 4803 N N . ILE A 1 666 ? 1.326 18.669 28.002 1.00 79.36 639 ILE A N 1
ATOM 4804 C CA . ILE A 1 666 ? 1.020 17.432 27.287 1.00 79.92 639 ILE A CA 1
ATOM 4805 C C . ILE A 1 666 ? -0.445 17.434 26.876 1.00 80.21 639 ILE A C 1
ATOM 4806 O O . ILE A 1 666 ? -0.784 17.127 25.733 1.00 79.93 639 ILE A O 1
#

B-factor: mean 79.8, std 9.72, range [62.83, 113.85]

Organism: Acaryochloris marina (strain MBIC 11017) (NCBI:txid329726)